Protein AF-A0A1I0XVA1-F1 (afdb_monomer_lite)

Structure (mmCIF, N/CA/C/O backbone):
data_AF-A0A1I0XVA1-F1
#
_entry.id   AF-A0A1I0XVA1-F1
#
loop_
_atom_site.group_PDB
_atom_site.id
_atom_site.type_symbol
_atom_site.label_atom_id
_atom_site.label_alt_id
_atom_site.label_comp_id
_atom_site.label_asym_id
_atom_site.label_entity_id
_atom_site.label_seq_id
_atom_site.pdbx_PDB_ins_code
_atom_site.Cartn_x
_atom_site.Cartn_y
_atom_site.Cartn_z
_atom_site.occupancy
_atom_site.B_iso_or_equiv
_atom_site.auth_seq_id
_atom_site.auth_comp_id
_atom_site.auth_asym_id
_atom_site.auth_atom_id
_atom_site.pdbx_PDB_model_num
ATOM 1 N N . MET A 1 1 ? -9.367 -28.616 -37.886 1.00 35.50 1 MET A N 1
ATOM 2 C CA . MET A 1 1 ? -9.005 -27.779 -39.048 1.00 35.50 1 MET A CA 1
ATOM 3 C C . MET A 1 1 ? -10.266 -27.109 -39.563 1.00 35.50 1 MET A C 1
ATOM 5 O O . MET A 1 1 ? -11.036 -27.738 -40.272 1.00 35.50 1 MET A O 1
ATOM 9 N N . THR A 1 2 ? -10.496 -25.863 -39.171 1.00 28.58 2 THR A N 1
ATOM 10 C CA . THR A 1 2 ? -11.579 -25.013 -39.683 1.00 28.58 2 THR A CA 1
ATOM 11 C C . THR A 1 2 ? -10.935 -23.690 -40.064 1.00 28.58 2 THR A C 1
ATOM 13 O O . THR A 1 2 ? -10.094 -23.184 -39.322 1.00 28.58 2 THR A O 1
ATOM 16 N N . ALA A 1 3 ? -11.221 -23.208 -41.272 1.00 30.59 3 ALA A N 1
ATOM 17 C CA . ALA A 1 3 ? -10.417 -22.173 -41.907 1.00 30.59 3 ALA A CA 1
ATOM 18 C C . ALA A 1 3 ? -10.493 -20.831 -41.163 1.00 30.59 3 ALA A C 1
ATOM 20 O O . ALA A 1 3 ? -11.579 -20.329 -40.878 1.00 30.59 3 ALA A O 1
ATOM 21 N N . LEU A 1 4 ? -9.327 -20.225 -40.928 1.00 32.38 4 LEU A N 1
ATOM 22 C CA . LEU A 1 4 ? -9.216 -18.789 -40.690 1.00 32.38 4 LEU A CA 1
ATOM 23 C C . LEU A 1 4 ? -9.685 -18.077 -41.964 1.00 32.38 4 LEU A C 1
ATOM 25 O O . LEU A 1 4 ? -8.977 -18.090 -42.971 1.00 32.38 4 LEU A O 1
ATOM 29 N N . SER A 1 5 ? -10.882 -17.488 -41.945 1.00 35.28 5 SER A N 1
ATOM 30 C CA . SER A 1 5 ? -11.322 -16.637 -43.047 1.00 35.28 5 SER A CA 1
ATOM 31 C C . SER A 1 5 ? -10.459 -15.376 -43.078 1.00 35.28 5 SER A C 1
ATOM 33 O O . SER A 1 5 ? -10.319 -14.667 -42.080 1.00 35.28 5 SER A O 1
ATOM 35 N N . ALA A 1 6 ? -9.852 -15.103 -44.231 1.00 39.88 6 ALA A N 1
ATOM 36 C CA . ALA A 1 6 ? -9.089 -13.883 -44.429 1.00 39.88 6 ALA A CA 1
ATOM 37 C C . ALA A 1 6 ? -10.011 -12.663 -44.269 1.00 39.88 6 ALA A C 1
ATOM 39 O O . ALA A 1 6 ? -11.014 -12.541 -44.976 1.00 39.88 6 ALA A O 1
ATOM 40 N N . GLN A 1 7 ? -9.661 -11.745 -43.364 1.00 34.31 7 GLN A N 1
ATOM 41 C CA . GLN A 1 7 ? -10.238 -10.403 -43.393 1.00 34.31 7 GLN A CA 1
ATOM 42 C C . GLN A 1 7 ? -9.757 -9.668 -44.663 1.00 34.31 7 GLN A C 1
ATOM 44 O O . GLN A 1 7 ? -8.640 -9.915 -45.129 1.00 34.31 7 GLN A O 1
ATOM 49 N N . PRO A 1 8 ? -10.591 -8.799 -45.264 1.00 38.41 8 PRO A N 1
ATOM 50 C CA . PRO A 1 8 ? -10.294 -8.188 -46.558 1.00 38.41 8 PRO A CA 1
ATOM 51 C C . PRO A 1 8 ? -9.145 -7.170 -46.483 1.00 38.41 8 PRO A C 1
ATOM 53 O O . PRO A 1 8 ? -8.907 -6.556 -45.446 1.00 38.41 8 PRO A O 1
ATOM 56 N N . LEU A 1 9 ? -8.482 -6.935 -47.626 1.00 46.22 9 LEU A N 1
ATOM 57 C CA . LEU A 1 9 ? -7.253 -6.128 -47.772 1.00 46.22 9 LEU A CA 1
ATOM 58 C C . LEU A 1 9 ? -7.305 -4.692 -47.199 1.00 46.22 9 LEU A C 1
ATOM 60 O O . LEU A 1 9 ? -6.254 -4.077 -47.031 1.00 46.22 9 LEU A O 1
ATOM 64 N N . ALA A 1 10 ? -8.489 -4.149 -46.906 1.00 42.91 10 ALA A N 1
ATOM 65 C CA . ALA A 1 10 ? -8.688 -2.761 -46.483 1.00 42.91 10 ALA A CA 1
ATOM 66 C C . ALA A 1 10 ? -8.028 -2.388 -45.138 1.00 42.91 10 ALA A C 1
ATOM 68 O O . ALA A 1 10 ? -7.822 -1.208 -44.878 1.00 42.91 10 ALA A O 1
ATOM 69 N N . SER A 1 11 ? -7.666 -3.357 -44.288 1.00 46.78 11 SER A N 1
ATOM 70 C CA . SER A 1 11 ? -6.944 -3.086 -43.034 1.00 46.78 11 SER A CA 1
ATOM 71 C C . SER A 1 11 ? -5.461 -2.742 -43.233 1.00 46.78 11 SER A C 1
ATOM 73 O O . SER A 1 11 ? -4.854 -2.146 -42.346 1.00 46.78 11 SER A O 1
ATOM 75 N N . ARG A 1 12 ? -4.866 -3.092 -44.383 1.00 55.53 12 ARG A N 1
ATOM 76 C CA . ARG A 1 12 ? -3.407 -3.031 -44.604 1.00 55.53 12 ARG A CA 1
ATOM 77 C C . ARG A 1 12 ? -2.858 -1.641 -44.924 1.00 55.53 12 ARG A C 1
ATOM 79 O O . ARG A 1 12 ? -1.641 -1.473 -44.947 1.00 55.53 12 ARG A O 1
ATOM 86 N N . THR A 1 13 ? -3.727 -0.662 -45.162 1.00 62.38 13 THR A N 1
ATOM 87 C CA . THR A 1 13 ? -3.369 0.718 -45.538 1.00 62.38 13 THR A CA 1
ATOM 88 C C . THR A 1 13 ? -3.490 1.728 -44.397 1.00 62.38 13 THR A C 1
ATOM 90 O O . THR A 1 13 ? -3.093 2.878 -44.571 1.00 62.38 13 THR A O 1
ATOM 93 N N . LEU A 1 14 ? -4.030 1.339 -43.237 1.00 78.94 14 LEU A N 1
ATOM 94 C CA . LEU A 1 14 ? -4.142 2.240 -42.091 1.00 78.94 14 LEU A CA 1
ATOM 95 C C . LEU A 1 14 ? -2.779 2.399 -41.394 1.00 78.94 14 LEU A C 1
ATOM 97 O O . LEU A 1 14 ? -2.149 1.385 -41.085 1.00 78.94 14 LEU A O 1
ATOM 101 N N . PRO A 1 15 ? -2.337 3.635 -41.091 1.00 88.00 15 PRO A N 1
ATOM 102 C CA . PRO A 1 15 ? -1.158 3.861 -40.266 1.00 88.00 15 PRO A CA 1
ATOM 103 C C . PRO A 1 15 ? -1.279 3.183 -38.898 1.00 88.00 15 PRO A C 1
ATOM 105 O O . PRO A 1 15 ? -2.334 3.228 -38.252 1.00 88.00 15 PRO A O 1
ATOM 108 N N . VAL A 1 16 ? -0.183 2.571 -38.455 1.00 91.12 16 VAL A N 1
ATOM 109 C CA . VAL A 1 16 ? -0.089 1.835 -37.191 1.00 91.12 16 VAL A CA 1
ATOM 110 C C . VAL A 1 16 ? 0.848 2.546 -36.224 1.00 91.12 16 VAL A C 1
ATOM 112 O O . VAL A 1 16 ? 1.865 3.101 -36.629 1.00 91.12 16 VAL A O 1
ATOM 115 N N . HIS A 1 17 ? 0.523 2.507 -34.937 1.00 92.75 17 HIS A N 1
ATOM 116 C CA . HIS A 1 17 ? 1.373 3.009 -33.861 1.00 92.75 17 HIS A CA 1
ATOM 117 C C . HIS A 1 17 ? 1.510 1.958 -32.755 1.00 92.75 17 HIS A C 1
ATOM 119 O O . HIS A 1 17 ? 0.654 1.085 -32.584 1.00 92.75 17 HIS A O 1
ATOM 125 N N . THR A 1 18 ? 2.586 2.036 -31.984 1.00 93.62 18 THR A N 1
ATOM 126 C CA . THR A 1 18 ? 2.803 1.199 -30.802 1.00 93.62 18 THR A CA 1
ATOM 127 C C . THR A 1 18 ? 1.792 1.534 -29.719 1.00 93.62 18 THR A C 1
ATOM 129 O O . THR A 1 18 ? 1.574 2.702 -29.411 1.00 93.62 18 THR A O 1
ATOM 132 N N . ASN A 1 19 ? 1.195 0.510 -29.104 1.00 92.69 19 ASN A N 1
ATOM 133 C CA . ASN A 1 19 ? 0.350 0.682 -27.925 1.00 92.69 19 ASN A CA 1
ATOM 134 C C . ASN A 1 19 ? 1.163 1.421 -26.836 1.00 92.69 19 ASN A C 1
ATOM 136 O O . ASN A 1 19 ? 2.133 0.864 -26.314 1.00 92.69 19 ASN A O 1
ATOM 140 N N . PRO A 1 20 ? 0.794 2.661 -26.465 1.00 92.38 20 PRO A N 1
ATOM 141 C CA . PRO A 1 20 ? 1.656 3.509 -25.651 1.00 92.38 20 PRO A CA 1
ATOM 142 C C . PRO A 1 20 ? 1.682 3.086 -24.175 1.00 92.38 20 PRO A C 1
ATOM 144 O O . PRO A 1 20 ? 2.472 3.628 -23.401 1.00 92.38 20 PRO A O 1
ATOM 147 N N . HIS A 1 21 ? 0.855 2.110 -23.772 1.00 91.94 21 HIS A N 1
ATOM 148 C CA . HIS A 1 21 ? 0.794 1.561 -22.410 1.00 91.94 21 HIS A CA 1
ATOM 149 C C . HIS A 1 21 ? 1.823 0.462 -22.140 1.00 91.94 21 HIS A C 1
ATOM 151 O O . HIS A 1 21 ? 2.098 0.182 -20.973 1.00 91.94 21 HIS A O 1
ATOM 157 N N . LEU A 1 22 ? 2.420 -0.122 -23.185 1.00 92.94 22 LEU A N 1
ATOM 158 C CA . LEU A 1 22 ? 3.361 -1.235 -23.053 1.00 92.94 22 LEU A CA 1
ATOM 159 C C . LEU A 1 22 ? 4.584 -0.878 -22.199 1.00 92.94 22 LEU A C 1
ATOM 161 O O . LEU A 1 22 ? 5.128 0.224 -22.280 1.00 92.94 22 LEU A O 1
ATOM 165 N N . ILE A 1 23 ? 5.045 -1.862 -21.430 1.00 94.44 23 ILE A N 1
ATOM 166 C CA . ILE A 1 23 ? 6.346 -1.857 -20.754 1.00 94.44 23 ILE A CA 1
ATOM 167 C C . ILE A 1 23 ? 7.134 -3.095 -21.169 1.00 94.44 23 ILE A C 1
ATOM 169 O O . ILE A 1 23 ? 6.548 -4.129 -21.488 1.00 94.44 23 ILE A O 1
ATOM 173 N N . VAL A 1 24 ? 8.460 -3.022 -21.123 1.00 93.81 24 VAL A N 1
ATOM 174 C CA . VAL A 1 24 ? 9.331 -4.197 -21.242 1.00 93.81 24 VAL A CA 1
ATOM 175 C C . VAL A 1 24 ? 10.096 -4.365 -19.940 1.00 93.81 24 VAL A C 1
ATOM 177 O O . VAL A 1 24 ? 10.719 -3.423 -19.459 1.00 93.81 24 VAL A O 1
ATOM 180 N N . VAL A 1 25 ? 10.055 -5.557 -19.356 1.00 93.56 25 VAL A N 1
ATOM 181 C CA . VAL A 1 25 ? 10.708 -5.850 -18.075 1.00 93.56 25 VAL A CA 1
ATOM 182 C C . VAL A 1 25 ? 11.564 -7.112 -18.166 1.00 93.56 25 VAL A C 1
ATOM 184 O O . VAL A 1 25 ? 11.546 -7.837 -19.166 1.00 93.56 25 VAL A O 1
ATOM 187 N N . GLN A 1 26 ? 12.356 -7.374 -17.129 1.00 92.00 26 GLN A N 1
ATOM 188 C CA . GLN A 1 26 ? 13.261 -8.520 -17.099 1.00 92.00 26 GLN A CA 1
ATOM 189 C C . GLN A 1 26 ? 12.476 -9.816 -16.918 1.00 92.00 26 GLN A C 1
ATOM 191 O O . GLN A 1 26 ? 11.773 -10.011 -15.925 1.00 92.00 26 GLN A O 1
ATOM 196 N N . ARG A 1 27 ? 12.632 -10.743 -17.867 1.00 87.44 27 ARG A N 1
ATOM 197 C CA . ARG A 1 27 ? 11.846 -11.983 -17.914 1.00 87.44 27 ARG A CA 1
ATOM 198 C C . ARG A 1 27 ? 12.021 -12.813 -16.639 1.00 87.44 27 ARG A C 1
ATOM 200 O O . ARG A 1 27 ? 11.039 -13.318 -16.112 1.00 87.44 27 ARG A O 1
ATOM 207 N N . ARG A 1 28 ? 13.247 -12.901 -16.107 1.00 85.69 28 ARG A N 1
ATOM 208 C CA . ARG A 1 28 ? 13.567 -13.649 -14.873 1.00 85.69 28 ARG A CA 1
ATOM 209 C C . ARG A 1 28 ? 12.854 -13.131 -13.620 1.00 85.69 28 ARG A C 1
ATOM 211 O O . ARG A 1 28 ? 12.677 -13.910 -12.693 1.00 85.69 28 ARG A O 1
ATOM 218 N N . LEU A 1 29 ? 12.506 -11.846 -13.588 1.00 90.19 29 LEU A N 1
ATOM 219 C CA . LEU A 1 29 ? 11.914 -11.182 -12.424 1.00 90.19 29 LEU A CA 1
ATOM 220 C C . LEU A 1 29 ? 10.387 -11.095 -12.539 1.00 90.19 29 LEU A C 1
ATOM 222 O O . LEU A 1 29 ? 9.687 -11.141 -11.536 1.00 90.19 29 LEU A O 1
ATOM 226 N N . TYR A 1 30 ? 9.862 -11.039 -13.765 1.00 88.31 30 TYR A N 1
ATOM 227 C CA . TYR A 1 30 ? 8.425 -11.144 -14.018 1.00 88.31 30 TYR A CA 1
ATOM 228 C C . TYR A 1 30 ? 7.905 -12.585 -13.906 1.00 88.31 30 TYR A C 1
ATOM 230 O O . TYR A 1 30 ? 6.863 -12.818 -13.305 1.00 88.31 30 TYR A O 1
ATOM 238 N N . ASP A 1 31 ? 8.634 -13.550 -14.475 1.00 82.50 31 ASP A N 1
ATOM 239 C CA . ASP A 1 31 ? 8.313 -14.977 -14.405 1.00 82.50 31 ASP A CA 1
ATOM 240 C C . ASP A 1 31 ? 9.593 -15.778 -14.087 1.00 82.50 31 ASP A C 1
ATOM 242 O O . ASP A 1 31 ? 10.352 -16.147 -14.999 1.00 82.50 31 ASP A O 1
ATOM 246 N N . PRO A 1 32 ? 9.880 -16.028 -12.793 1.00 78.88 32 PRO A N 1
ATOM 247 C CA . PRO A 1 32 ? 11.071 -16.758 -12.360 1.00 78.88 32 PRO A CA 1
ATOM 248 C C . PRO A 1 32 ? 10.981 -18.275 -12.583 1.00 78.88 32 PRO A C 1
ATOM 250 O O . PRO A 1 32 ? 12.010 -18.957 -12.512 1.00 78.88 32 PRO A O 1
ATOM 253 N N . HIS A 1 33 ? 9.786 -18.814 -12.848 1.00 71.56 33 HIS A N 1
ATOM 254 C CA . HIS A 1 33 ? 9.555 -20.247 -13.042 1.00 71.56 33 HIS A CA 1
ATOM 255 C C . HIS A 1 33 ? 9.735 -20.672 -14.506 1.00 71.56 33 HIS A C 1
ATOM 257 O O . HIS A 1 33 ? 10.118 -21.812 -14.777 1.00 71.56 33 HIS A O 1
ATOM 263 N N . TYR A 1 34 ? 9.538 -19.754 -15.453 1.00 67.19 34 TYR A N 1
ATOM 264 C CA . TYR A 1 34 ? 9.726 -20.003 -16.879 1.00 67.19 34 TYR A CA 1
ATOM 265 C C . TYR A 1 34 ? 11.193 -20.245 -17.276 1.00 67.19 34 TYR A C 1
ATOM 267 O O . TYR A 1 34 ? 12.111 -19.528 -16.859 1.00 67.19 34 TYR A O 1
ATOM 275 N N . GLN A 1 35 ? 11.418 -21.249 -18.131 1.00 61.72 35 GLN A N 1
ATOM 276 C CA . GLN A 1 35 ? 12.758 -21.754 -18.473 1.00 61.72 35 GLN A CA 1
ATOM 277 C C . GLN A 1 35 ? 13.239 -21.458 -19.908 1.00 61.72 35 GLN A C 1
ATOM 279 O O . GLN A 1 35 ? 14.310 -21.925 -20.282 1.00 61.72 35 GLN A O 1
ATOM 284 N N . ALA A 1 36 ? 12.515 -20.678 -20.724 1.00 58.50 36 ALA A N 1
ATOM 285 C CA . ALA A 1 36 ? 12.974 -20.393 -22.092 1.00 58.50 36 ALA A CA 1
ATOM 286 C C . ALA A 1 36 ? 14.052 -19.287 -22.177 1.00 58.50 36 ALA A C 1
ATOM 288 O O . ALA A 1 36 ? 14.302 -18.532 -21.231 1.00 58.50 36 ALA A O 1
ATOM 289 N N . SER A 1 37 ? 14.653 -19.174 -23.364 1.00 59.97 37 SER A N 1
ATOM 290 C CA . SER A 1 37 ? 15.806 -18.327 -23.717 1.00 59.97 37 SER A CA 1
ATOM 291 C C . SER A 1 37 ? 15.551 -16.809 -23.724 1.00 59.97 37 SER A C 1
ATOM 293 O O . SER A 1 37 ? 16.492 -16.032 -23.885 1.00 59.97 37 SER A O 1
ATOM 295 N N . GLY A 1 38 ? 14.310 -16.354 -23.527 1.00 68.38 38 GLY A N 1
ATOM 296 C CA . GLY A 1 38 ? 13.973 -14.929 -23.474 1.00 68.38 38 GLY A CA 1
ATOM 297 C C . GLY A 1 38 ? 14.523 -14.201 -22.251 1.00 68.38 38 GLY A C 1
ATOM 298 O O . GLY A 1 38 ? 14.304 -14.606 -21.104 1.00 68.38 38 GLY A O 1
ATOM 299 N N . ARG A 1 39 ? 15.220 -13.089 -22.518 1.00 83.12 39 ARG A N 1
ATOM 300 C CA . ARG A 1 39 ? 15.773 -12.166 -21.510 1.00 83.12 39 ARG A CA 1
ATOM 301 C C . ARG A 1 39 ? 14.763 -11.093 -21.089 1.00 83.12 39 ARG A C 1
ATOM 303 O O . ARG A 1 39 ? 14.753 -10.688 -19.928 1.00 83.12 39 ARG A O 1
ATOM 310 N N . TRP A 1 40 ? 13.885 -10.694 -22.005 1.00 86.50 40 TRP A N 1
ATOM 311 C CA . TRP A 1 40 ? 12.936 -9.593 -21.841 1.00 86.50 40 TRP A CA 1
ATOM 312 C C . TRP A 1 40 ? 11.494 -10.078 -22.032 1.00 86.50 40 TRP A C 1
ATOM 314 O O . TRP A 1 40 ? 11.248 -11.063 -22.731 1.00 86.50 40 TRP A O 1
ATOM 324 N N . ILE A 1 41 ? 10.533 -9.397 -21.413 1.00 86.88 41 ILE A N 1
ATOM 325 C CA . ILE A 1 41 ? 9.103 -9.664 -21.591 1.00 86.88 41 ILE A CA 1
ATOM 326 C C . ILE A 1 41 ? 8.348 -8.345 -21.757 1.00 86.88 41 ILE A C 1
ATOM 328 O O . ILE A 1 41 ? 8.541 -7.416 -20.976 1.00 86.88 41 ILE A O 1
ATOM 332 N N . ILE A 1 42 ? 7.523 -8.254 -22.797 1.00 89.00 42 ILE A N 1
ATOM 333 C CA . ILE A 1 42 ? 6.633 -7.118 -23.043 1.00 89.00 42 ILE A CA 1
ATOM 334 C C . ILE A 1 42 ? 5.349 -7.378 -22.262 1.00 89.00 42 ILE A C 1
ATOM 336 O O . ILE A 1 42 ? 4.760 -8.448 -22.404 1.00 89.00 42 ILE A O 1
ATOM 340 N N . VAL A 1 43 ? 4.902 -6.421 -21.459 1.00 88.62 43 VAL A N 1
ATOM 341 C CA . VAL A 1 43 ? 3.640 -6.489 -20.717 1.00 88.62 43 VAL A CA 1
ATOM 342 C C . VAL A 1 43 ? 2.728 -5.377 -21.219 1.00 88.62 43 VAL A C 1
ATOM 344 O O . VAL A 1 43 ? 3.154 -4.227 -21.321 1.00 88.62 43 VAL A O 1
ATOM 347 N N . ASP A 1 44 ? 1.474 -5.714 -21.514 1.00 88.44 44 ASP A N 1
ATOM 348 C CA . ASP A 1 44 ? 0.387 -4.745 -21.633 1.00 88.44 44 ASP A CA 1
ATOM 349 C C . ASP A 1 44 ? -0.336 -4.653 -20.281 1.00 88.44 44 ASP A C 1
ATOM 351 O O . ASP A 1 44 ? -1.067 -5.583 -19.924 1.00 88.44 44 ASP A O 1
ATOM 355 N N . PRO A 1 45 ? -0.169 -3.555 -19.522 1.00 87.94 45 PRO A N 1
ATOM 356 C CA . PRO A 1 45 ? -0.841 -3.380 -18.240 1.00 87.94 45 PRO A CA 1
ATOM 357 C C . PRO A 1 45 ? -2.368 -3.385 -18.368 1.00 87.94 45 PRO A C 1
ATOM 359 O O . PRO A 1 45 ? -3.051 -3.823 -17.450 1.00 87.94 45 PRO A O 1
ATOM 362 N N . THR A 1 46 ? -2.912 -2.943 -19.506 1.00 85.19 46 THR A N 1
ATOM 363 C CA . THR A 1 46 ? -4.361 -2.774 -19.704 1.00 85.19 46 THR A CA 1
ATOM 364 C C . THR A 1 46 ? -5.066 -4.119 -19.845 1.00 85.19 46 THR A C 1
ATOM 366 O O . THR A 1 46 ? -6.083 -4.364 -19.203 1.00 85.19 46 THR A O 1
ATOM 369 N N . THR A 1 47 ? -4.516 -5.021 -20.664 1.00 82.75 47 THR A N 1
ATOM 370 C CA . THR A 1 47 ? -5.064 -6.378 -20.843 1.00 82.75 47 THR A CA 1
ATOM 371 C C . THR A 1 47 ? -4.446 -7.409 -19.895 1.00 82.75 47 THR A C 1
ATOM 373 O O . THR A 1 47 ? -4.905 -8.549 -19.857 1.00 82.75 47 THR A O 1
ATOM 376 N N . ARG A 1 48 ? -3.414 -7.021 -19.129 1.00 83.94 48 ARG A N 1
ATOM 377 C CA . ARG A 1 48 ? -2.621 -7.872 -18.217 1.00 83.94 48 ARG A CA 1
ATOM 378 C C . ARG A 1 48 ? -1.943 -9.053 -18.929 1.00 83.94 48 ARG A C 1
ATOM 380 O O . ARG A 1 48 ? -1.611 -10.063 -18.313 1.00 83.94 48 ARG A O 1
ATOM 387 N N . ARG A 1 49 ? -1.736 -8.927 -20.244 1.00 83.88 49 ARG A N 1
ATOM 388 C CA . ARG A 1 49 ? -1.086 -9.930 -21.099 1.00 83.88 49 ARG A CA 1
ATOM 389 C C . ARG A 1 49 ? 0.414 -9.675 -21.166 1.00 83.88 49 ARG A C 1
ATOM 391 O O . ARG A 1 49 ? 0.848 -8.529 -21.258 1.00 83.88 49 ARG A O 1
ATOM 398 N N . ALA A 1 50 ? 1.192 -10.753 -21.184 1.00 83.69 50 ALA A N 1
ATOM 399 C CA . ALA A 1 50 ? 2.644 -10.703 -21.299 1.00 83.69 50 ALA A CA 1
ATOM 400 C C . ALA A 1 50 ? 3.143 -11.540 -22.489 1.00 83.69 50 ALA A C 1
ATOM 402 O O . ALA A 1 50 ? 2.545 -12.558 -22.842 1.00 83.69 50 ALA A O 1
ATOM 403 N N . PHE A 1 51 ? 4.231 -11.094 -23.117 1.00 81.50 51 PHE A N 1
ATOM 404 C CA . PHE A 1 51 ? 4.769 -11.630 -24.367 1.00 81.50 51 PHE A CA 1
ATOM 405 C C . PHE A 1 51 ? 6.292 -11.728 -24.272 1.00 81.50 51 PHE A C 1
ATOM 407 O O . PHE A 1 51 ? 6.978 -10.720 -24.094 1.00 81.50 51 PHE A O 1
ATOM 414 N N . VAL A 1 52 ? 6.840 -12.939 -24.371 1.00 71.06 52 VAL A N 1
ATOM 415 C CA . VAL A 1 52 ? 8.284 -13.165 -24.225 1.00 71.06 52 VAL A CA 1
ATOM 416 C C . VAL A 1 52 ? 9.032 -12.655 -25.454 1.00 71.06 52 VAL A C 1
ATOM 418 O O . VAL A 1 52 ? 8.816 -13.138 -26.562 1.00 71.06 52 VAL A O 1
ATOM 421 N N . ALA A 1 53 ? 9.979 -11.743 -25.245 1.00 58.94 53 ALA A N 1
ATOM 422 C CA . ALA A 1 53 ? 11.009 -11.429 -26.224 1.00 58.94 53 ALA A CA 1
ATOM 423 C C . ALA A 1 53 ? 12.174 -12.431 -26.039 1.00 58.94 53 ALA A C 1
ATOM 425 O O . ALA A 1 53 ? 13.133 -12.206 -25.292 1.00 58.94 53 ALA A O 1
ATOM 426 N N . VAL A 1 54 ? 12.020 -13.594 -26.681 1.00 52.47 54 VAL A N 1
ATOM 427 C CA . VAL A 1 54 ? 13.053 -14.633 -26.926 1.00 52.47 54 VAL A CA 1
ATOM 428 C C . VAL A 1 54 ? 14.131 -14.077 -27.856 1.00 52.47 54 VAL A C 1
ATOM 430 O O . VAL A 1 54 ? 13.737 -13.205 -28.601 1.00 52.47 54 VAL A O 1
ATOM 433 N N . GLY A 1 55 ? 15.412 -14.515 -27.907 1.00 41.50 55 GLY A N 1
ATOM 434 C CA . GLY A 1 55 ? 16.313 -14.057 -28.993 1.00 41.50 55 GLY A CA 1
ATOM 435 C C . GLY A 1 55 ? 17.748 -14.582 -29.162 1.00 41.50 55 GLY A C 1
ATOM 436 O O . GLY A 1 55 ? 18.506 -14.666 -28.199 1.00 41.50 55 GLY A O 1
ATOM 437 N N . GLY A 1 56 ? 18.142 -14.767 -30.433 1.00 35.88 56 GLY A N 1
ATOM 438 C CA . GLY A 1 56 ? 19.530 -14.823 -30.926 1.00 35.88 56 GLY A CA 1
ATOM 439 C C . GLY A 1 56 ? 19.706 -15.635 -32.226 1.00 35.88 56 GLY A C 1
ATOM 440 O O . GLY A 1 56 ? 19.197 -16.746 -32.331 1.00 35.88 56 GLY A O 1
ATOM 441 N N . ARG A 1 57 ? 20.474 -15.134 -33.212 1.00 32.03 57 ARG A N 1
ATOM 442 C CA . ARG A 1 57 ? 20.846 -15.896 -34.429 1.00 32.03 57 ARG A CA 1
ATOM 443 C C . ARG A 1 57 ? 21.775 -17.076 -34.084 1.00 32.03 57 ARG A C 1
ATOM 445 O O . ARG A 1 57 ? 22.990 -16.904 -34.035 1.00 32.03 57 ARG A O 1
ATOM 452 N N . ARG A 1 58 ? 21.221 -18.278 -33.889 1.00 29.16 58 ARG A N 1
ATOM 453 C CA . ARG A 1 58 ? 21.958 -19.564 -33.879 1.00 29.16 58 ARG A CA 1
ATOM 454 C C . ARG A 1 58 ? 21.125 -20.720 -34.462 1.00 29.16 58 ARG A C 1
ATOM 456 O O . ARG A 1 58 ? 21.062 -21.790 -33.868 1.00 29.16 58 ARG A O 1
ATOM 463 N N . HIS A 1 59 ? 20.505 -20.521 -35.626 1.00 30.98 59 HIS A N 1
ATOM 464 C CA . HIS A 1 59 ? 19.946 -21.609 -36.447 1.00 30.98 59 HIS A CA 1
ATOM 465 C C . HIS A 1 59 ? 19.979 -21.238 -37.941 1.00 30.98 59 HIS A C 1
ATOM 467 O O . HIS A 1 59 ? 18.992 -20.828 -38.538 1.00 30.98 59 HIS A O 1
ATOM 473 N N . THR A 1 60 ? 21.159 -21.367 -38.547 1.00 31.42 60 THR A N 1
ATOM 474 C CA . THR A 1 60 ? 21.345 -21.405 -40.007 1.00 31.42 60 THR A CA 1
ATOM 475 C C . THR A 1 60 ? 22.236 -22.603 -40.300 1.00 31.42 60 THR A C 1
ATOM 477 O O . THR A 1 60 ? 23.460 -22.468 -40.326 1.00 31.42 60 THR A O 1
ATOM 480 N N . GLY A 1 61 ? 21.646 -23.797 -40.386 1.00 30.80 61 GLY A N 1
ATOM 481 C CA . GLY A 1 61 ? 22.464 -25.009 -40.418 1.00 30.80 61 GLY A CA 1
ATOM 482 C C . GLY A 1 61 ? 21.766 -26.361 -40.335 1.00 30.80 61 GLY A C 1
ATOM 483 O O . GLY A 1 61 ? 22.401 -27.263 -39.815 1.00 30.80 61 GLY A O 1
ATOM 484 N N . THR A 1 62 ? 20.532 -26.498 -40.826 1.00 26.31 62 THR A N 1
ATOM 485 C CA . THR A 1 62 ? 20.034 -27.656 -41.607 1.00 26.31 62 THR A CA 1
ATOM 486 C C . THR A 1 62 ? 18.574 -27.406 -41.980 1.00 26.31 62 THR A C 1
ATOM 488 O O . THR A 1 62 ? 17.818 -26.826 -41.203 1.00 26.31 62 THR A O 1
ATOM 491 N N . ALA A 1 63 ? 18.179 -27.828 -43.179 1.00 34.97 63 ALA A N 1
ATOM 492 C CA . ALA A 1 63 ? 16.770 -27.986 -43.506 1.00 34.97 63 ALA A CA 1
ATOM 493 C C . ALA A 1 63 ? 16.312 -29.346 -42.972 1.00 34.97 63 ALA A C 1
ATOM 495 O O . ALA A 1 63 ? 16.958 -30.339 -43.291 1.00 34.97 63 ALA A O 1
ATOM 496 N N . ASP A 1 64 ? 15.228 -29.386 -42.196 1.00 25.55 64 ASP A N 1
ATOM 497 C CA . ASP A 1 64 ? 14.167 -30.363 -42.444 1.00 25.55 64 ASP A CA 1
ATOM 498 C C . ASP A 1 64 ? 12.849 -30.037 -41.721 1.00 25.55 64 ASP A C 1
ATOM 500 O O . ASP A 1 64 ? 12.795 -29.348 -40.705 1.00 25.55 64 ASP A O 1
ATOM 504 N N . THR A 1 65 ? 11.802 -30.548 -42.356 1.00 25.62 65 THR A N 1
ATOM 505 C CA . THR A 1 65 ? 10.357 -30.599 -42.083 1.00 25.62 65 THR A CA 1
ATOM 506 C C . THR A 1 65 ? 9.820 -30.577 -40.639 1.00 25.62 65 THR A C 1
ATOM 508 O O . THR A 1 65 ? 10.404 -31.144 -39.721 1.00 25.62 65 THR A O 1
ATOM 511 N N . ASP A 1 66 ? 8.591 -30.050 -40.525 1.00 27.19 66 ASP A N 1
ATOM 512 C CA . ASP A 1 66 ? 7.532 -30.322 -39.531 1.00 27.19 66 ASP A CA 1
ATOM 513 C C . ASP A 1 66 ? 7.783 -31.416 -38.464 1.00 27.19 66 ASP A C 1
ATOM 515 O O . ASP A 1 66 ? 7.906 -32.601 -38.777 1.00 27.19 66 ASP A O 1
ATOM 519 N N . GLY A 1 67 ? 7.685 -31.058 -37.174 1.00 21.44 67 GLY A N 1
ATOM 520 C CA . GLY A 1 67 ? 7.714 -32.039 -36.078 1.00 21.44 67 GLY A CA 1
ATOM 521 C C . GLY A 1 67 ? 7.317 -31.491 -34.700 1.00 21.44 67 GLY A C 1
ATOM 522 O O . GLY A 1 67 ? 7.885 -30.522 -34.207 1.00 21.44 67 GLY A O 1
ATOM 523 N N . VAL A 1 68 ? 6.347 -32.139 -34.042 1.00 24.45 68 VAL A N 1
ATOM 524 C CA . VAL A 1 68 ? 5.852 -31.796 -32.691 1.00 24.45 68 VAL A CA 1
ATOM 525 C C . VAL A 1 68 ? 6.500 -32.679 -31.613 1.00 24.45 68 VAL A C 1
ATOM 527 O O . VAL A 1 68 ? 6.355 -33.895 -31.665 1.00 24.45 68 VAL A O 1
ATOM 530 N N . SER A 1 69 ? 7.097 -32.088 -30.569 1.00 22.05 69 SER A N 1
ATOM 531 C CA . SER A 1 69 ? 7.168 -32.640 -29.189 1.00 22.05 69 SER A CA 1
ATOM 532 C C . SER A 1 69 ? 7.719 -31.564 -28.226 1.00 22.05 69 SER A C 1
ATOM 534 O O . SER A 1 69 ? 8.645 -30.850 -28.578 1.00 22.05 69 SER A O 1
ATOM 536 N N . ASN A 1 70 ? 7.115 -31.193 -27.087 1.00 21.27 70 ASN A N 1
ATOM 537 C CA . ASN A 1 70 ? 6.714 -31.925 -25.870 1.00 21.27 70 ASN A CA 1
ATOM 538 C C . ASN A 1 70 ? 7.866 -32.553 -25.061 1.00 21.27 70 ASN A C 1
ATOM 540 O O . ASN A 1 70 ? 8.148 -33.732 -25.223 1.00 21.27 70 ASN A O 1
ATOM 544 N N . ILE A 1 71 ? 8.370 -31.816 -24.059 1.00 20.84 71 ILE A N 1
ATOM 545 C CA . ILE A 1 71 ? 8.671 -32.364 -22.722 1.00 20.84 71 ILE A CA 1
ATOM 546 C C . ILE A 1 71 ? 8.161 -31.367 -21.670 1.00 20.84 71 ILE A C 1
ATOM 548 O O . ILE A 1 71 ? 8.423 -30.169 -21.754 1.00 20.84 71 ILE A O 1
ATOM 552 N N . GLY A 1 72 ? 7.416 -31.868 -20.687 1.00 22.84 72 GLY A N 1
ATOM 553 C CA . GLY A 1 72 ? 6.891 -31.105 -19.556 1.00 22.84 72 GLY A CA 1
ATOM 554 C C . GLY A 1 72 ? 6.188 -32.056 -18.595 1.00 22.84 72 GLY A C 1
ATOM 555 O O . GLY A 1 72 ? 5.001 -32.323 -18.761 1.00 22.84 72 GLY A O 1
ATOM 556 N N . GLY A 1 73 ? 6.948 -32.623 -17.653 1.00 21.17 73 GLY A N 1
ATOM 557 C CA . GLY A 1 73 ? 6.423 -33.532 -16.631 1.00 21.17 73 GLY A CA 1
ATOM 558 C C . GLY A 1 73 ? 5.393 -32.844 -15.729 1.00 21.17 73 GLY A C 1
ATOM 559 O O . GLY A 1 73 ? 5.444 -31.630 -15.537 1.00 21.17 73 GLY A O 1
ATOM 560 N N . GLY A 1 74 ? 4.433 -33.616 -15.217 1.00 22.20 74 GLY A N 1
ATOM 561 C CA . GLY A 1 74 ? 3.288 -33.083 -14.476 1.00 22.20 74 GLY A CA 1
ATOM 562 C C . GLY A 1 74 ? 3.619 -32.563 -13.072 1.00 22.20 74 GLY A C 1
ATOM 563 O O . GLY A 1 74 ? 4.570 -33.010 -12.436 1.00 22.20 74 GLY A O 1
ATOM 564 N N . GLY A 1 75 ? 2.775 -31.651 -12.582 1.00 24.66 75 GLY A N 1
ATOM 565 C CA . GLY A 1 75 ? 2.816 -31.111 -11.219 1.00 24.66 75 GLY A CA 1
ATOM 566 C C . GLY A 1 75 ? 2.393 -29.639 -11.175 1.00 24.66 75 GLY A C 1
ATOM 567 O O . GLY A 1 75 ? 3.051 -28.799 -11.779 1.00 24.66 75 GLY A O 1
ATOM 568 N N . SER A 1 76 ? 1.324 -29.333 -10.429 1.00 24.95 76 SER A N 1
ATOM 569 C CA . SER A 1 76 ? 0.663 -28.017 -10.270 1.00 24.95 76 SER A CA 1
ATOM 570 C C . SER A 1 76 ? -0.050 -27.443 -11.514 1.00 24.95 76 SER A C 1
ATOM 572 O O . SER A 1 76 ? 0.527 -27.218 -12.579 1.00 24.95 76 SER A O 1
ATOM 574 N N . THR A 1 77 ? -1.357 -27.211 -11.374 1.00 27.33 77 THR A N 1
ATOM 575 C CA . THR A 1 77 ? -2.263 -26.734 -12.427 1.00 27.33 77 THR A CA 1
ATOM 576 C C . THR A 1 77 ? -2.439 -25.217 -12.375 1.00 27.33 77 THR A C 1
ATOM 578 O O . THR A 1 77 ? -3.228 -24.676 -11.602 1.00 27.33 77 THR A O 1
ATOM 581 N N . TRP A 1 78 ? -1.754 -24.512 -13.274 1.00 30.73 78 TRP A N 1
ATOM 582 C CA . TRP A 1 78 ? -2.013 -23.092 -13.522 1.00 30.73 78 TRP A CA 1
ATOM 583 C C . TRP A 1 78 ? -3.459 -22.855 -14.018 1.00 30.73 78 TRP A C 1
ATOM 585 O O . TRP A 1 78 ? -3.994 -23.698 -14.749 1.00 30.73 78 TRP A O 1
ATOM 595 N N . PRO A 1 79 ? -4.100 -21.714 -13.683 1.00 34.12 79 PRO A N 1
ATOM 596 C CA . PRO A 1 79 ? -5.434 -21.371 -14.176 1.00 34.12 79 PRO A CA 1
ATOM 597 C C . PRO A 1 79 ? -5.536 -21.395 -15.708 1.00 34.12 79 PRO A C 1
ATOM 599 O O . PRO A 1 79 ? -4.600 -21.028 -16.416 1.00 34.12 79 PRO A O 1
ATOM 602 N N . THR A 1 80 ? -6.706 -21.755 -16.239 1.00 29.56 80 THR A N 1
ATOM 603 C CA . THR A 1 80 ? -6.950 -21.901 -17.688 1.00 29.56 80 THR A CA 1
ATOM 604 C C . THR A 1 80 ? -6.726 -20.625 -18.503 1.00 29.56 80 THR A C 1
ATOM 606 O O . THR A 1 80 ? -6.410 -20.723 -19.683 1.00 29.56 80 THR A O 1
ATOM 609 N N . TRP A 1 81 ? -6.770 -19.432 -17.899 1.00 38.38 81 TRP A N 1
ATOM 610 C CA . TRP A 1 81 ? -6.395 -18.184 -18.580 1.00 38.38 81 TRP A CA 1
ATOM 611 C C . TRP A 1 81 ? -4.883 -18.049 -18.856 1.00 38.38 81 TRP A C 1
ATOM 613 O O . TRP A 1 81 ? -4.488 -17.232 -19.685 1.00 38.38 81 TRP A O 1
ATOM 623 N N . MET A 1 82 ? -4.040 -18.883 -18.235 1.00 31.94 82 MET A N 1
ATOM 624 C CA . MET A 1 82 ? -2.622 -19.045 -18.586 1.00 31.94 82 MET A CA 1
ATOM 625 C C . MET A 1 82 ? -2.380 -20.152 -19.629 1.00 31.94 82 MET A C 1
ATOM 627 O O . MET A 1 82 ? -1.300 -20.225 -20.218 1.00 31.94 82 MET A O 1
ATOM 631 N N . GLN A 1 83 ? -3.373 -21.000 -19.921 1.00 31.14 83 GLN A N 1
ATOM 632 C CA . GLN A 1 83 ? -3.282 -22.022 -20.970 1.00 31.14 83 GLN A CA 1
ATOM 633 C C . GLN A 1 83 ? -3.540 -21.409 -22.356 1.00 31.14 83 GLN A C 1
ATOM 635 O O . GLN A 1 83 ? -4.544 -21.698 -23.002 1.00 31.14 83 GLN A O 1
ATOM 640 N N . GLY A 1 84 ? -2.642 -20.538 -22.832 1.00 35.75 84 GLY A N 1
ATOM 641 C CA . GLY A 1 84 ? -2.927 -19.832 -24.084 1.00 35.75 84 GLY A CA 1
ATOM 642 C C . GLY A 1 84 ? -1.889 -18.861 -24.639 1.00 35.75 84 GLY A C 1
ATOM 643 O O . GLY A 1 84 ? -2.282 -17.750 -25.001 1.00 35.75 84 GLY A O 1
ATOM 644 N N . ARG A 1 85 ? -0.612 -19.273 -24.759 1.00 33.44 85 ARG A N 1
ATOM 645 C CA . ARG A 1 85 ? 0.303 -18.937 -25.886 1.00 33.44 85 ARG A CA 1
ATOM 646 C C . ARG A 1 85 ? 1.731 -19.462 -25.653 1.00 33.44 85 ARG A C 1
ATOM 648 O O . ARG A 1 85 ? 2.530 -18.845 -24.958 1.00 33.44 85 ARG A O 1
ATOM 655 N N . ARG A 1 86 ? 2.067 -20.585 -26.296 1.00 44.41 86 ARG A N 1
ATOM 656 C CA . ARG A 1 86 ? 3.454 -20.977 -26.616 1.00 44.41 86 ARG A CA 1
ATOM 657 C C . ARG A 1 86 ? 3.733 -20.517 -28.050 1.00 44.41 86 ARG A C 1
ATOM 659 O O . ARG A 1 86 ? 2.832 -20.695 -28.853 1.00 44.41 86 ARG A O 1
ATOM 666 N N . HIS A 1 87 ? 4.912 -19.966 -28.342 1.00 39.09 87 HIS A N 1
ATOM 667 C CA . HIS A 1 87 ? 5.693 -20.032 -29.601 1.00 39.09 87 HIS A CA 1
ATOM 668 C C . HIS A 1 87 ? 7.007 -19.239 -29.374 1.00 39.09 87 HIS A C 1
ATOM 670 O O . HIS A 1 87 ? 7.070 -18.438 -28.440 1.00 39.09 87 HIS A O 1
ATOM 676 N N . GLN A 1 88 ? 8.074 -19.529 -30.127 1.00 35.06 88 GLN A N 1
ATOM 677 C CA . GLN A 1 88 ? 9.466 -19.133 -29.818 1.00 35.06 88 GLN A CA 1
ATOM 678 C C . GLN A 1 88 ? 10.033 -18.068 -30.803 1.00 35.06 88 GLN A C 1
ATOM 680 O O . GLN A 1 88 ? 9.516 -17.950 -31.908 1.00 35.06 88 GLN A O 1
ATOM 685 N N . ASP A 1 89 ? 11.090 -17.343 -30.374 1.00 33.72 89 ASP A N 1
ATOM 686 C CA . ASP A 1 89 ? 12.016 -16.433 -31.120 1.00 33.72 89 ASP A CA 1
ATOM 687 C C . ASP A 1 89 ? 11.456 -15.112 -31.749 1.00 33.72 89 ASP A C 1
ATOM 689 O O . ASP A 1 89 ? 10.260 -15.002 -31.986 1.00 33.72 89 ASP A O 1
ATOM 693 N N . VAL A 1 90 ? 12.203 -13.999 -31.967 1.00 40.44 90 VAL A N 1
ATOM 694 C CA . VAL A 1 90 ? 13.625 -13.617 -31.703 1.00 40.44 90 VAL A CA 1
ATOM 695 C C . VAL A 1 90 ? 13.766 -12.123 -31.249 1.00 40.44 90 VAL A C 1
ATOM 697 O O . VAL A 1 90 ? 12.972 -11.268 -31.651 1.00 40.44 90 VAL A O 1
ATOM 700 N N . VAL A 1 91 ? 14.800 -11.766 -30.449 1.00 46.19 91 VAL A N 1
ATOM 701 C CA . VAL A 1 91 ? 15.049 -10.408 -29.898 1.00 46.19 91 VAL A CA 1
ATOM 702 C C . VAL A 1 91 ? 15.777 -9.672 -30.991 1.00 46.19 91 VAL A C 1
ATOM 704 O O . VAL A 1 91 ? 17.004 -9.605 -31.048 1.00 46.19 91 VAL A O 1
ATOM 707 N N . SER A 1 92 ? 14.961 -9.182 -31.898 1.00 61.56 92 SER A N 1
ATOM 708 C CA . SER A 1 92 ? 15.351 -8.364 -33.020 1.00 61.56 92 SER A CA 1
ATOM 709 C C . SER A 1 92 ? 14.114 -7.567 -33.401 1.00 61.56 92 SER A C 1
ATOM 711 O O . SER A 1 92 ? 14.057 -6.367 -33.147 1.00 61.56 92 SER A O 1
ATOM 713 N N . ASP A 1 93 ? 13.062 -8.242 -33.862 1.00 68.69 93 ASP A N 1
ATOM 714 C CA . ASP A 1 93 ? 12.134 -7.578 -34.779 1.00 68.69 93 ASP A CA 1
ATOM 715 C C . ASP A 1 93 ? 10.896 -7.007 -34.087 1.00 68.69 93 ASP A C 1
ATOM 717 O O . ASP A 1 93 ? 10.558 -5.856 -34.335 1.00 68.69 93 ASP A O 1
ATOM 721 N N . VAL A 1 94 ? 10.286 -7.707 -33.121 1.00 80.00 94 VAL A N 1
ATOM 722 C CA . VAL A 1 94 ? 9.134 -7.150 -32.376 1.00 80.00 94 VAL A CA 1
ATOM 723 C C . VAL A 1 94 ? 9.516 -5.849 -31.661 1.00 80.00 94 VAL A C 1
ATOM 725 O O . VAL A 1 94 ? 8.799 -4.858 -31.756 1.00 80.00 94 VAL A O 1
ATOM 728 N N . LEU A 1 95 ? 10.673 -5.810 -30.988 1.00 83.62 95 LEU A N 1
ATOM 729 C CA . LEU A 1 95 ? 11.137 -4.586 -30.327 1.00 83.62 95 LEU A CA 1
ATOM 730 C C . LEU A 1 95 ? 11.570 -3.503 -31.329 1.00 83.62 95 LEU A C 1
ATOM 732 O O . LEU A 1 95 ? 11.377 -2.332 -31.024 1.00 83.62 95 LEU A O 1
ATOM 736 N N . ARG A 1 96 ? 12.089 -3.856 -32.519 1.00 82.19 96 ARG A N 1
ATOM 737 C CA . ARG A 1 96 ? 12.359 -2.894 -33.611 1.00 82.19 96 ARG A CA 1
ATOM 738 C C . ARG A 1 96 ? 11.082 -2.263 -34.142 1.00 82.19 96 ARG A C 1
ATOM 740 O O . ARG A 1 96 ? 11.011 -1.045 -34.209 1.00 82.19 96 ARG A O 1
ATOM 747 N N . VAL A 1 97 ? 10.082 -3.077 -34.481 1.00 86.56 97 VAL A N 1
ATOM 748 C CA . VAL A 1 97 ? 8.778 -2.621 -34.981 1.00 86.56 97 VAL A CA 1
ATOM 749 C C . VAL A 1 97 ? 8.118 -1.702 -33.962 1.00 86.56 97 VAL A C 1
ATOM 751 O O . VAL A 1 97 ? 7.711 -0.595 -34.303 1.00 86.56 97 VAL A O 1
ATOM 754 N N . LEU A 1 98 ? 8.060 -2.126 -32.697 1.00 89.62 98 LEU A N 1
ATOM 755 C CA . LEU A 1 98 ? 7.439 -1.330 -31.645 1.00 89.62 98 LEU A CA 1
ATOM 756 C C . LEU A 1 98 ? 8.240 -0.059 -31.306 1.00 89.62 98 LEU A C 1
ATOM 758 O O . LEU A 1 98 ? 7.646 0.963 -30.972 1.00 89.62 98 LEU A O 1
ATOM 762 N N . ALA A 1 99 ? 9.570 -0.078 -31.425 1.00 89.81 99 ALA A N 1
ATOM 763 C CA . ALA A 1 99 ? 10.387 1.128 -31.313 1.00 89.81 99 ALA A CA 1
ATOM 764 C C . ALA A 1 99 ? 10.127 2.095 -32.480 1.00 89.81 99 ALA A C 1
ATOM 766 O O . ALA A 1 99 ? 9.827 3.263 -32.242 1.00 89.81 99 ALA A O 1
ATOM 767 N N . ALA A 1 100 ? 10.169 1.615 -33.725 1.00 88.81 100 ALA A N 1
ATOM 768 C CA . ALA A 1 100 ? 9.956 2.425 -34.923 1.00 88.81 100 ALA A CA 1
ATOM 769 C C . ALA A 1 100 ? 8.553 3.060 -34.967 1.00 88.81 100 ALA A C 1
ATOM 771 O O . ALA A 1 100 ? 8.424 4.234 -35.294 1.00 88.81 100 ALA A O 1
ATOM 772 N N . ALA A 1 101 ? 7.514 2.330 -34.550 1.00 90.38 101 ALA A N 1
ATOM 773 C CA . ALA A 1 101 ? 6.135 2.821 -34.493 1.00 90.38 101 ALA A CA 1
ATOM 774 C C . ALA A 1 101 ? 5.784 3.603 -33.201 1.00 90.38 101 ALA A C 1
ATOM 776 O O . ALA A 1 101 ? 4.606 3.800 -32.903 1.00 90.38 101 ALA A O 1
ATOM 777 N N . SER A 1 102 ? 6.771 4.025 -32.394 1.00 90.75 102 SER A N 1
ATOM 778 C CA . SER A 1 102 ? 6.525 4.697 -31.099 1.00 90.75 102 SER A CA 1
ATOM 779 C C . SER A 1 102 ? 6.442 6.226 -31.136 1.00 90.75 102 SER A C 1
ATOM 781 O O . SER A 1 102 ? 6.051 6.817 -30.133 1.00 90.75 102 SER A O 1
ATOM 783 N N . ASP A 1 103 ? 6.794 6.874 -32.253 1.00 85.69 103 ASP A N 1
ATOM 784 C CA . ASP A 1 103 ? 6.732 8.346 -32.387 1.00 85.69 103 ASP A CA 1
ATOM 785 C C . ASP A 1 103 ? 5.409 8.855 -32.995 1.00 85.69 103 ASP A C 1
ATOM 787 O O . ASP A 1 103 ? 5.214 10.050 -33.197 1.00 85.69 103 ASP A O 1
ATOM 791 N N . GLY A 1 104 ? 4.486 7.942 -33.308 1.00 84.88 104 GLY A N 1
ATOM 792 C CA . GLY A 1 104 ? 3.208 8.248 -33.944 1.00 84.88 104 GLY A CA 1
ATOM 793 C C . GLY A 1 104 ? 2.776 7.163 -34.933 1.00 84.88 104 GLY A C 1
ATOM 794 O O . GLY A 1 104 ? 3.378 6.089 -34.974 1.00 84.88 104 GLY A O 1
ATOM 795 N N . PRO A 1 105 ? 1.718 7.414 -35.723 1.00 88.62 105 PRO A N 1
ATOM 796 C CA . PRO A 1 105 ? 1.255 6.486 -36.746 1.00 88.62 105 PRO A CA 1
ATOM 797 C C . PRO A 1 105 ? 2.220 6.461 -37.937 1.00 88.62 105 PRO A C 1
ATOM 799 O O . PRO A 1 105 ? 2.455 7.490 -38.565 1.00 88.62 105 PRO A O 1
ATOM 802 N N . VAL A 1 106 ? 2.733 5.278 -38.265 1.00 88.69 106 VAL A N 1
ATOM 803 C CA . VAL A 1 106 ? 3.649 5.016 -39.387 1.00 88.69 106 VAL A CA 1
ATOM 804 C C . VAL A 1 106 ? 2.924 4.167 -40.432 1.00 88.69 106 VAL A C 1
ATOM 806 O O . VAL A 1 106 ? 2.121 3.298 -40.069 1.00 88.69 106 VAL A O 1
ATOM 809 N N . ALA A 1 107 ? 3.169 4.384 -41.728 1.00 88.44 107 ALA A N 1
ATOM 810 C CA . ALA A 1 107 ? 2.574 3.526 -42.749 1.00 88.44 107 ALA A CA 1
ATOM 811 C C . ALA A 1 107 ? 3.138 2.097 -42.646 1.00 88.44 107 ALA A C 1
ATOM 813 O O . ALA A 1 107 ? 4.326 1.892 -42.401 1.00 88.44 107 ALA A O 1
ATOM 814 N N . THR A 1 108 ? 2.304 1.083 -42.878 1.00 83.19 108 THR A N 1
ATOM 815 C CA . THR A 1 108 ? 2.713 -0.333 -42.802 1.00 83.19 108 THR A CA 1
ATOM 816 C C . THR A 1 108 ? 3.920 -0.643 -43.695 1.00 83.19 108 THR A C 1
ATOM 818 O O . THR A 1 108 ? 4.846 -1.317 -43.252 1.00 83.19 108 THR A O 1
ATOM 821 N N . ALA A 1 109 ? 3.966 -0.088 -44.910 1.00 81.56 109 ALA A N 1
ATOM 822 C CA . ALA A 1 109 ? 5.094 -0.232 -45.833 1.00 81.56 109 ALA A CA 1
ATOM 823 C C . ALA A 1 109 ? 6.396 0.420 -45.319 1.00 81.56 109 ALA A C 1
ATOM 825 O O . ALA A 1 109 ? 7.463 -0.185 -45.414 1.00 81.56 109 ALA A O 1
ATOM 826 N N . GLU A 1 110 ? 6.313 1.621 -44.736 1.00 83.00 110 GLU A N 1
ATOM 827 C CA . GLU A 1 110 ? 7.458 2.314 -44.125 1.00 83.00 110 GLU A CA 1
ATOM 828 C C . GLU A 1 110 ? 7.991 1.531 -42.921 1.00 83.00 110 GLU A C 1
ATOM 830 O O . GLU A 1 110 ? 9.199 1.376 -42.760 1.00 83.00 110 GLU A O 1
ATOM 835 N N . LEU A 1 111 ? 7.089 0.979 -42.105 1.00 82.00 111 LEU A N 1
ATOM 836 C CA . LEU A 1 111 ? 7.435 0.201 -40.922 1.00 82.00 111 LEU A CA 1
ATOM 837 C C . LEU A 1 111 ? 8.109 -1.132 -41.273 1.00 82.00 111 LEU A C 1
ATOM 839 O O . LEU A 1 111 ? 9.080 -1.504 -40.616 1.00 82.00 111 LEU A O 1
ATOM 843 N N . LEU A 1 112 ? 7.647 -1.830 -42.317 1.00 77.94 112 LEU A N 1
ATOM 844 C CA . LEU A 1 112 ? 8.306 -3.043 -42.823 1.00 77.94 112 LEU A CA 1
ATOM 845 C C . LEU A 1 112 ? 9.730 -2.743 -43.314 1.00 77.94 112 LEU A C 1
ATOM 847 O O . LEU A 1 112 ? 10.657 -3.477 -42.970 1.00 77.94 112 LEU A O 1
ATOM 851 N N . ALA A 1 113 ? 9.912 -1.639 -44.047 1.00 76.50 113 ALA A N 1
ATOM 852 C CA . ALA A 1 113 ? 11.219 -1.199 -44.530 1.00 76.50 113 ALA A CA 1
ATOM 853 C C . ALA A 1 113 ? 12.160 -0.769 -43.386 1.00 76.50 113 ALA A C 1
ATOM 855 O O . ALA A 1 113 ? 13.322 -1.169 -43.360 1.00 76.50 113 ALA A O 1
ATOM 856 N N . ALA A 1 114 ? 11.666 0.009 -42.417 1.00 71.19 114 ALA A N 1
ATOM 857 C CA . ALA A 1 114 ? 12.470 0.554 -41.321 1.00 71.19 114 ALA A CA 1
ATOM 858 C C . ALA A 1 114 ? 12.817 -0.483 -40.238 1.00 71.19 114 ALA A C 1
ATOM 860 O O . ALA A 1 114 ? 13.920 -0.463 -39.691 1.00 71.19 114 ALA A O 1
ATOM 861 N N . ALA A 1 115 ? 11.895 -1.397 -39.917 1.00 67.25 115 ALA A N 1
ATOM 862 C CA . ALA A 1 115 ? 12.122 -2.449 -38.925 1.00 67.25 115 ALA A CA 1
ATOM 863 C C . ALA A 1 115 ? 12.771 -3.720 -39.512 1.00 67.25 115 ALA A C 1
ATOM 865 O O . ALA A 1 115 ? 13.178 -4.591 -38.741 1.00 67.25 115 ALA A O 1
ATOM 866 N N . ASN A 1 116 ? 12.903 -3.792 -40.844 1.00 61.44 116 ASN A N 1
ATOM 867 C CA . ASN A 1 116 ? 13.477 -4.902 -41.609 1.00 61.44 116 ASN A CA 1
ATOM 868 C C . ASN A 1 116 ? 12.740 -6.236 -41.368 1.00 61.44 116 ASN A C 1
ATOM 870 O O . ASN A 1 116 ? 13.337 -7.227 -40.948 1.00 61.44 116 ASN A O 1
ATOM 874 N N . VAL A 1 117 ? 11.418 -6.224 -41.581 1.00 64.62 117 VAL A N 1
ATOM 875 C CA . VAL A 1 117 ? 10.510 -7.353 -41.307 1.00 64.62 117 VAL A CA 1
ATOM 876 C C . VAL A 1 117 ? 10.046 -8.014 -42.602 1.00 64.62 117 VAL A C 1
ATOM 878 O O . VAL A 1 117 ? 9.608 -7.338 -43.528 1.00 64.62 117 VAL A O 1
ATOM 881 N N . GLU A 1 118 ? 10.104 -9.346 -42.639 1.00 58.78 118 GLU A N 1
ATOM 882 C CA . GLU A 1 118 ? 9.947 -10.138 -43.868 1.00 58.78 118 GLU A CA 1
ATOM 883 C C . GLU A 1 118 ? 8.514 -10.187 -44.436 1.00 58.78 118 GLU A C 1
ATOM 885 O O . GLU A 1 118 ? 8.357 -10.304 -45.651 1.00 58.78 118 GLU A O 1
ATOM 890 N N . ASP A 1 119 ? 7.459 -10.090 -43.610 1.00 69.81 119 ASP A N 1
ATOM 891 C CA . ASP A 1 119 ? 6.070 -10.159 -44.092 1.00 69.81 119 ASP A CA 1
ATOM 892 C C . ASP A 1 119 ? 5.065 -9.237 -43.366 1.00 69.81 119 ASP A C 1
ATOM 894 O O . ASP A 1 119 ? 5.250 -8.796 -42.230 1.00 69.81 119 ASP A O 1
ATOM 898 N N . HIS A 1 120 ? 3.938 -8.974 -44.042 1.00 74.19 120 HIS A N 1
ATOM 899 C CA . HIS A 1 120 ? 2.787 -8.261 -43.466 1.00 74.19 120 HIS A CA 1
ATOM 900 C C . HIS A 1 120 ? 2.073 -9.080 -42.373 1.00 74.19 120 HIS A C 1
ATOM 902 O O . HIS A 1 120 ? 1.436 -8.506 -41.490 1.00 74.19 120 HIS A O 1
ATOM 908 N N . GLY A 1 121 ? 2.188 -10.413 -42.403 1.00 74.06 121 GLY A N 1
ATOM 909 C CA . GLY A 1 121 ? 1.585 -11.309 -41.414 1.00 74.06 121 GLY A CA 1
ATOM 910 C C . GLY A 1 121 ? 2.142 -11.098 -40.003 1.00 74.06 121 GLY A C 1
ATOM 911 O O . GLY A 1 121 ? 1.443 -11.326 -39.017 1.00 74.06 121 GLY A O 1
ATOM 912 N N . HIS A 1 122 ? 3.376 -10.609 -39.881 1.00 75.31 122 HIS A N 1
ATOM 913 C CA . HIS A 1 122 ? 3.982 -10.185 -38.628 1.00 75.31 122 HIS A CA 1
ATOM 914 C C . HIS A 1 122 ? 3.229 -8.986 -38.040 1.00 75.31 122 HIS A C 1
ATOM 916 O O . HIS A 1 122 ? 2.862 -9.021 -36.864 1.00 75.31 122 HIS A O 1
ATOM 922 N N . LEU A 1 123 ? 2.934 -7.963 -38.849 1.00 79.31 123 LEU A N 1
ATOM 923 C CA . LEU A 1 123 ? 2.155 -6.802 -38.407 1.00 79.31 123 LEU A CA 1
ATOM 924 C C . LEU A 1 123 ? 0.717 -7.201 -38.046 1.00 79.31 123 LEU A C 1
ATOM 926 O O . LEU A 1 123 ? 0.237 -6.812 -36.980 1.00 79.31 123 LEU A O 1
ATOM 930 N N . ASP A 1 124 ? 0.078 -8.052 -38.858 1.00 80.12 124 ASP A N 1
ATOM 931 C CA . ASP A 1 124 ? -1.256 -8.609 -38.581 1.00 80.12 124 ASP A CA 1
ATOM 932 C C . ASP A 1 124 ? -1.279 -9.330 -37.205 1.00 80.12 124 ASP A C 1
ATOM 934 O O . ASP A 1 124 ? -2.200 -9.138 -36.404 1.00 80.12 124 ASP A O 1
ATOM 938 N N . ARG A 1 125 ? -0.222 -10.090 -36.858 1.00 81.06 125 ARG A N 1
ATOM 939 C CA . ARG A 1 125 ? -0.058 -10.729 -35.533 1.00 81.06 125 ARG A CA 1
ATOM 940 C C . ARG A 1 125 ? 0.133 -9.720 -34.392 1.00 81.06 125 ARG A C 1
ATOM 942 O O . ARG A 1 125 ? -0.411 -9.945 -33.310 1.00 81.06 125 ARG A O 1
ATOM 949 N N . LEU A 1 126 ? 0.876 -8.628 -34.594 1.00 84.75 126 LEU A N 1
ATOM 950 C CA . LEU A 1 126 ? 1.089 -7.591 -33.570 1.00 84.75 126 LEU A CA 1
ATOM 951 C C . LEU A 1 126 ? -0.173 -6.753 -33.308 1.00 84.75 126 LEU A C 1
ATOM 953 O O . LEU A 1 126 ? -0.445 -6.410 -32.154 1.00 84.75 126 LEU A O 1
ATOM 957 N N . LEU A 1 127 ? -0.968 -6.486 -34.348 1.00 85.25 127 LEU A N 1
ATOM 958 C CA . LEU A 1 127 ? -2.293 -5.867 -34.243 1.00 85.25 127 LEU A CA 1
ATOM 959 C C . LEU A 1 127 ? -3.267 -6.786 -33.492 1.00 85.25 127 LEU A C 1
ATOM 961 O O . LEU A 1 127 ? -3.845 -6.381 -32.486 1.00 85.25 127 LEU A O 1
ATOM 965 N N . ALA A 1 128 ? -3.371 -8.062 -33.885 1.00 82.00 128 ALA A N 1
ATOM 966 C CA . ALA A 1 128 ? -4.193 -9.056 -33.183 1.00 82.00 128 ALA A CA 1
ATOM 967 C C . ALA A 1 128 ? -3.721 -9.332 -31.737 1.00 82.00 128 ALA A C 1
ATOM 969 O O . ALA A 1 128 ? -4.485 -9.796 -30.886 1.00 82.00 128 ALA A O 1
ATOM 970 N N . ALA A 1 129 ? -2.452 -9.050 -31.429 1.00 79.62 129 ALA A N 1
ATOM 971 C CA . ALA A 1 129 ? -1.927 -9.097 -30.073 1.00 79.62 129 ALA A CA 1
ATOM 972 C C . ALA A 1 129 ? -2.303 -7.866 -29.228 1.00 79.62 129 ALA A C 1
ATOM 974 O O . ALA A 1 129 ? -2.313 -8.003 -28.005 1.00 79.62 129 ALA A O 1
ATOM 975 N N . GLY A 1 130 ? -2.642 -6.725 -29.839 1.00 87.06 130 GLY A N 1
ATOM 976 C CA . GLY A 1 130 ? -2.836 -5.432 -29.168 1.00 87.06 130 GLY A CA 1
ATOM 977 C C . GLY A 1 130 ? -1.529 -4.682 -28.871 1.00 87.06 130 GLY A C 1
ATOM 978 O O . GLY A 1 130 ? -1.518 -3.764 -28.048 1.00 87.06 130 GLY A O 1
ATOM 979 N N . LEU A 1 131 ? -0.424 -5.096 -29.503 1.00 87.94 131 LEU A N 1
ATOM 980 C CA . LEU A 1 131 ? 0.900 -4.483 -29.352 1.00 87.94 131 LEU A CA 1
ATOM 981 C C . LEU A 1 131 ? 1.076 -3.289 -30.303 1.00 87.94 131 LEU A C 1
ATOM 983 O O . LEU A 1 131 ? 1.615 -2.259 -29.903 1.00 87.94 131 LEU A O 1
ATOM 987 N N . LEU A 1 132 ? 0.555 -3.410 -31.526 1.00 90.19 132 LEU A N 1
ATOM 988 C CA . LEU A 1 132 ? 0.281 -2.286 -32.424 1.00 90.19 132 LEU A CA 1
ATOM 989 C C . LEU A 1 132 ? -1.210 -1.924 -32.367 1.00 90.19 132 LEU A C 1
ATOM 991 O O . LEU A 1 132 ? -2.049 -2.762 -32.025 1.00 90.19 132 LEU A O 1
ATOM 995 N N . ARG A 1 133 ? -1.539 -0.685 -32.735 1.00 91.88 133 ARG A N 1
ATOM 996 C CA . ARG A 1 133 ? -2.902 -0.149 -32.854 1.00 91.88 133 ARG A CA 1
ATOM 997 C C . ARG A 1 133 ? -3.034 0.705 -34.116 1.00 91.88 133 ARG A C 1
ATOM 999 O O . ARG A 1 133 ? -2.051 1.267 -34.592 1.00 91.88 133 ARG A O 1
ATOM 1006 N N . THR A 1 134 ? -4.250 0.820 -34.641 1.00 90.75 134 THR A N 1
ATOM 1007 C CA . THR A 1 134 ? -4.623 1.747 -35.723 1.00 90.75 134 THR A CA 1
ATOM 1008 C C . THR A 1 134 ? -5.463 2.902 -35.173 1.00 90.75 134 THR A C 1
ATOM 1010 O O . THR A 1 134 ? -6.070 2.786 -34.109 1.00 90.75 134 THR A O 1
ATOM 1013 N N . GLY A 1 135 ? -5.527 4.016 -35.907 1.00 84.56 135 GLY A N 1
ATOM 1014 C CA . GLY A 1 135 ? -6.335 5.182 -35.532 1.00 84.56 135 GLY A CA 1
ATOM 1015 C C . GLY A 1 135 ? -5.626 6.137 -34.567 1.00 84.56 135 GLY A C 1
ATOM 1016 O O . GLY A 1 135 ? -4.400 6.248 -34.583 1.00 84.56 135 GLY A O 1
ATOM 1017 N N . THR A 1 136 ? -6.406 6.868 -33.766 1.00 81.62 136 THR A N 1
ATOM 1018 C CA . THR A 1 136 ? -5.919 7.939 -32.881 1.00 81.62 136 THR A CA 1
ATOM 1019 C C . THR A 1 136 ? -4.916 7.424 -31.851 1.00 81.62 136 THR A C 1
ATOM 1021 O O . THR A 1 136 ? -5.194 6.464 -31.135 1.00 81.62 136 THR A O 1
ATOM 1024 N N . VAL A 1 137 ? -3.772 8.102 -31.738 1.00 82.19 137 VAL A N 1
ATOM 1025 C CA . VAL A 1 137 ? -2.759 7.809 -30.717 1.00 82.19 137 VAL A CA 1
ATOM 1026 C C . VAL A 1 137 ? -3.266 8.265 -29.350 1.00 82.19 137 VAL A C 1
ATOM 1028 O O . VAL A 1 137 ? -3.561 9.443 -29.145 1.00 82.19 137 VAL A O 1
ATOM 1031 N N . GLU A 1 138 ? -3.366 7.337 -28.401 1.00 83.81 138 GLU A N 1
ATOM 1032 C CA . GLU A 1 138 ? -3.651 7.667 -27.002 1.00 83.81 138 GLU A CA 1
ATOM 1033 C C . GLU A 1 138 ? -2.457 8.380 -26.346 1.00 83.81 138 GLU A C 1
ATOM 1035 O O . GLU A 1 138 ? -1.299 8.112 -26.672 1.00 83.81 138 GLU A O 1
ATOM 1040 N N . ARG A 1 139 ? -2.718 9.248 -25.357 1.00 86.88 139 ARG A N 1
ATOM 1041 C CA . ARG A 1 139 ? -1.653 9.834 -24.526 1.00 86.88 139 ARG A CA 1
ATOM 1042 C C . ARG A 1 139 ? -0.810 8.715 -23.902 1.00 86.88 139 ARG A C 1
ATOM 1044 O O . ARG A 1 139 ? -1.342 7.856 -23.199 1.00 86.88 139 ARG A O 1
ATOM 1051 N N . A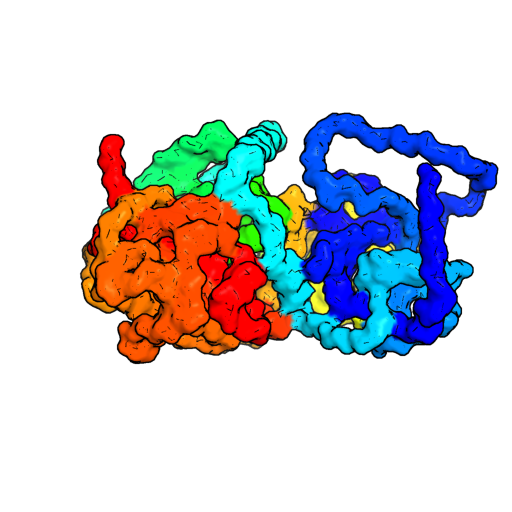LA A 1 140 ? 0.509 8.798 -24.067 1.00 84.88 140 ALA A N 1
ATOM 1052 C CA . ALA A 1 140 ? 1.441 7.943 -23.345 1.00 84.88 140 ALA A CA 1
ATOM 1053 C C . ALA A 1 140 ? 1.433 8.246 -21.830 1.00 84.88 140 ALA A C 1
ATOM 1055 O O . ALA A 1 140 ? 1.563 9.414 -21.442 1.00 84.88 140 ALA A O 1
ATOM 1056 N N . PRO A 1 141 ? 1.317 7.218 -20.966 1.00 88.56 141 PRO A N 1
ATOM 1057 C CA . PRO A 1 141 ? 1.450 7.382 -19.525 1.00 88.56 141 PRO A CA 1
ATOM 1058 C C . PRO A 1 141 ? 2.791 7.998 -19.125 1.00 88.56 141 PRO A C 1
ATOM 1060 O O . PRO A 1 141 ? 3.845 7.555 -19.595 1.00 88.56 141 PRO A O 1
ATOM 1063 N N . THR A 1 142 ? 2.746 8.992 -18.236 1.00 83.88 142 THR A N 1
ATOM 1064 C CA . THR A 1 142 ? 3.912 9.820 -17.855 1.00 83.88 142 THR A CA 1
ATOM 1065 C C . THR A 1 142 ? 4.675 9.308 -16.631 1.00 83.88 142 THR A C 1
ATOM 1067 O O . THR A 1 142 ? 5.742 9.827 -16.318 1.00 83.88 142 THR A O 1
ATOM 1070 N N . SER A 1 143 ? 4.148 8.296 -15.940 1.00 86.44 143 SER A N 1
ATOM 1071 C CA . SER A 1 143 ? 4.773 7.624 -14.794 1.00 86.44 143 SER A CA 1
ATOM 1072 C C . SER A 1 143 ? 4.692 6.103 -14.965 1.00 86.44 143 SER A C 1
ATOM 1074 O O . SER A 1 143 ? 3.875 5.598 -15.746 1.00 86.44 143 SER A O 1
ATOM 1076 N N . TYR A 1 144 ? 5.509 5.350 -14.221 1.00 91.94 144 TYR A N 1
ATOM 1077 C CA . TYR A 1 144 ? 5.309 3.903 -14.140 1.00 91.94 144 TYR A CA 1
ATOM 1078 C C . TYR A 1 144 ? 4.051 3.587 -13.314 1.00 91.94 144 TYR A C 1
ATOM 1080 O O . TYR A 1 144 ? 3.305 2.668 -13.660 1.00 91.94 144 TYR A O 1
ATOM 1088 N N . LEU A 1 145 ? 3.750 4.393 -12.286 1.00 91.56 145 LEU A N 1
ATOM 1089 C CA . LEU A 1 145 ? 2.514 4.253 -11.513 1.00 91.56 145 LEU A CA 1
ATOM 1090 C C . LEU A 1 145 ? 1.251 4.248 -12.382 1.00 91.56 145 LEU A C 1
ATOM 1092 O O . LEU A 1 145 ? 0.391 3.408 -12.151 1.00 91.56 145 LEU A O 1
ATOM 1096 N N . GLU A 1 146 ? 1.098 5.145 -13.358 1.00 91.38 146 GLU A N 1
ATOM 1097 C CA . GLU A 1 146 ? -0.122 5.191 -14.180 1.00 91.38 146 GLU A CA 1
ATOM 1098 C C . GLU A 1 146 ? -0.327 3.864 -14.940 1.00 91.38 146 GLU A C 1
ATOM 1100 O O . GLU A 1 146 ? -1.444 3.352 -15.040 1.00 91.38 146 GLU A O 1
ATOM 1105 N N . ARG A 1 147 ? 0.771 3.250 -15.397 1.00 92.69 147 ARG A N 1
ATOM 1106 C CA . ARG A 1 147 ? 0.787 1.935 -16.056 1.00 92.69 147 ARG A CA 1
ATOM 1107 C C . ARG A 1 147 ? 0.416 0.830 -15.073 1.00 92.69 147 ARG A C 1
ATOM 1109 O O . ARG A 1 147 ? -0.496 0.051 -15.339 1.00 92.69 147 ARG A O 1
ATOM 1116 N N . TYR A 1 148 ? 1.066 0.798 -13.911 1.00 93.75 148 TYR A N 1
ATOM 1117 C CA . TYR A 1 148 ? 0.745 -0.140 -12.836 1.00 93.75 148 TYR A CA 1
ATOM 1118 C C . TYR A 1 148 ? -0.717 -0.021 -12.391 1.00 93.75 148 TYR A C 1
ATOM 1120 O O . TYR A 1 148 ? -1.399 -1.033 -12.248 1.00 93.75 148 TYR A O 1
ATOM 1128 N N . HIS A 1 149 ? -1.229 1.203 -12.246 1.00 93.75 149 HIS A N 1
ATOM 1129 C CA . HIS A 1 149 ? -2.603 1.464 -11.848 1.00 93.75 149 HIS A CA 1
ATOM 1130 C C . HIS A 1 149 ? -3.596 0.824 -12.815 1.00 93.75 149 HIS A C 1
ATOM 1132 O O . HIS A 1 149 ? -4.517 0.171 -12.343 1.00 93.75 149 HIS A O 1
ATOM 1138 N N . ARG A 1 150 ? -3.375 0.912 -14.135 1.00 90.81 150 ARG A N 1
ATOM 1139 C CA . ARG A 1 150 ? -4.197 0.212 -15.144 1.00 90.81 150 ARG A CA 1
ATOM 1140 C C . ARG A 1 150 ? -4.182 -1.312 -14.958 1.00 90.81 150 ARG A C 1
ATOM 1142 O O . ARG A 1 150 ? -5.226 -1.940 -15.086 1.00 90.81 150 ARG A O 1
ATOM 1149 N N . ALA A 1 151 ? -3.042 -1.900 -14.584 1.00 90.88 151 ALA A N 1
ATOM 1150 C CA . ALA A 1 151 ? -2.951 -3.337 -14.311 1.00 90.88 151 ALA A CA 1
ATOM 1151 C C . ALA A 1 151 ? -3.672 -3.772 -13.026 1.00 90.88 151 ALA A C 1
ATOM 1153 O O . ALA A 1 151 ? -4.202 -4.884 -12.976 1.00 90.88 151 ALA A O 1
ATOM 1154 N N . VAL A 1 152 ? -3.711 -2.925 -11.991 1.00 92.06 152 VAL A N 1
ATOM 1155 C CA . VAL A 1 152 ? -4.336 -3.272 -10.700 1.00 92.06 152 VAL A CA 1
ATOM 1156 C C . VAL A 1 152 ? -5.758 -2.738 -10.511 1.00 92.06 152 VAL A C 1
ATOM 1158 O O . VAL A 1 152 ? -6.467 -3.269 -9.660 1.00 92.06 152 VAL A O 1
ATOM 1161 N N . PHE A 1 153 ? -6.184 -1.722 -11.263 1.00 90.06 153 PHE A N 1
ATOM 1162 C CA . PHE A 1 153 ? -7.566 -1.232 -11.310 1.00 90.06 153 PHE A CA 1
ATOM 1163 C C . PHE A 1 153 ? -8.466 -2.304 -11.922 1.00 90.06 153 PHE A C 1
ATOM 1165 O O . PHE A 1 153 ? -8.082 -2.922 -12.912 1.00 90.06 153 PHE A O 1
ATOM 1172 N N . ASP A 1 154 ? -9.629 -2.541 -11.320 1.00 85.62 154 ASP A N 1
ATOM 1173 C CA . ASP A 1 154 ? -10.604 -3.565 -11.716 1.00 85.62 154 ASP A CA 1
ATOM 1174 C C . ASP A 1 154 ? -9.958 -4.939 -11.977 1.00 85.62 154 ASP A C 1
ATOM 1176 O O . ASP A 1 154 ? -10.136 -5.579 -13.018 1.00 85.62 154 ASP A O 1
ATOM 1180 N N . TYR A 1 155 ? -9.090 -5.356 -11.050 1.00 86.25 155 TYR A N 1
ATOM 1181 C CA . TYR A 1 155 ? -8.445 -6.665 -11.105 1.00 86.25 155 TYR A CA 1
ATOM 1182 C C . TYR A 1 155 ? -9.515 -7.770 -11.008 1.00 86.25 155 TYR A C 1
ATOM 1184 O O . TYR A 1 155 ? -10.400 -7.657 -10.157 1.00 86.25 155 TYR A O 1
ATOM 1192 N N . PRO A 1 156 ? -9.455 -8.829 -11.839 1.00 83.50 156 PRO A N 1
ATOM 1193 C CA . PRO A 1 156 ? -10.498 -9.846 -11.904 1.00 83.50 156 PRO A CA 1
ATOM 1194 C C . PRO A 1 156 ? -10.481 -10.713 -10.643 1.00 83.50 156 PRO A C 1
ATOM 1196 O O . PRO A 1 156 ? -9.745 -11.694 -10.545 1.00 83.50 156 PRO A O 1
ATOM 1199 N N . PHE A 1 157 ? -11.291 -10.332 -9.662 1.00 82.88 157 PHE A N 1
ATOM 1200 C CA . PHE A 1 157 ? -11.523 -11.127 -8.468 1.00 82.88 157 PHE A CA 1
ATOM 1201 C C . PHE A 1 157 ? -12.488 -12.280 -8.753 1.00 82.88 157 PHE A C 1
ATOM 1203 O O . PHE A 1 157 ? -13.443 -12.147 -9.517 1.00 82.88 157 PHE A O 1
ATOM 1210 N N . HIS A 1 158 ? -12.256 -13.402 -8.079 1.00 86.50 158 HIS A N 1
ATOM 1211 C CA . HIS A 1 158 ? -13.228 -14.481 -7.975 1.00 86.50 158 HIS A CA 1
ATOM 1212 C C . HIS A 1 158 ? -14.266 -14.165 -6.886 1.00 86.50 158 HIS A C 1
ATOM 1214 O O . HIS A 1 158 ? -13.948 -13.498 -5.899 1.00 86.50 158 HIS A O 1
ATOM 1220 N N . ASP A 1 159 ? -15.496 -14.650 -7.061 1.00 86.81 159 ASP A N 1
ATOM 1221 C CA . ASP A 1 159 ? -16.582 -14.488 -6.090 1.00 86.81 159 ASP A CA 1
ATOM 1222 C C . ASP A 1 159 ? -16.352 -15.421 -4.882 1.00 86.81 159 ASP A C 1
ATOM 1224 O O . ASP A 1 159 ? -16.325 -16.640 -5.016 1.00 86.81 159 ASP A O 1
ATOM 1228 N N . TYR A 1 160 ? -16.174 -14.858 -3.687 1.00 85.38 160 TYR A N 1
ATOM 1229 C CA . TYR A 1 160 ? -15.996 -15.603 -2.433 1.00 85.38 160 TYR A CA 1
ATOM 1230 C C . TYR A 1 160 ? -17.299 -16.228 -1.905 1.00 85.38 160 TYR A C 1
ATOM 1232 O O . TYR A 1 160 ? -17.255 -16.998 -0.944 1.00 85.38 160 TYR A O 1
ATOM 1240 N N . TYR A 1 161 ? -18.451 -15.906 -2.500 1.00 88.56 161 TYR A N 1
ATOM 1241 C CA . TYR A 1 161 ? -19.720 -16.582 -2.240 1.00 88.56 161 TYR A CA 1
ATOM 1242 C C . TYR A 1 161 ? -19.851 -17.893 -3.032 1.00 88.56 161 TYR A C 1
ATOM 1244 O O . TYR A 1 161 ? -20.623 -18.774 -2.644 1.00 88.56 161 TYR A O 1
ATOM 1252 N N . ASP A 1 162 ? -19.088 -18.048 -4.120 1.00 90.44 162 ASP A N 1
ATOM 1253 C CA . ASP A 1 162 ? -19.014 -19.303 -4.860 1.00 90.44 162 ASP A CA 1
ATOM 1254 C C . ASP A 1 162 ? -18.277 -20.369 -4.030 1.00 90.44 162 ASP A C 1
ATOM 1256 O O . ASP A 1 162 ? -17.108 -20.235 -3.654 1.00 90.44 162 ASP A O 1
ATOM 1260 N N . LYS A 1 163 ? -18.989 -21.461 -3.747 1.00 89.38 163 LYS A N 1
ATOM 1261 C CA . LYS A 1 163 ? -18.489 -22.592 -2.961 1.00 89.38 163 LYS A CA 1
ATOM 1262 C C . LYS A 1 163 ? -17.452 -23.414 -3.723 1.00 89.38 163 LYS A C 1
ATOM 1264 O O . LYS A 1 163 ? -16.561 -23.969 -3.080 1.00 89.38 163 LYS A O 1
ATOM 1269 N N . GLU A 1 164 ? -17.546 -23.491 -5.051 1.00 89.69 164 GLU A N 1
ATOM 1270 C CA . GLU A 1 164 ? -16.559 -24.193 -5.877 1.00 89.69 164 GLU A CA 1
ATOM 1271 C C . GLU A 1 164 ? -15.237 -23.426 -5.873 1.00 89.69 164 GLU A C 1
ATOM 1273 O O . GLU A 1 164 ? -14.182 -24.003 -5.588 1.00 89.69 164 GLU A O 1
ATOM 1278 N N . TRP A 1 165 ? -15.294 -22.104 -6.077 1.00 86.44 165 TRP A N 1
ATOM 1279 C CA . TRP A 1 165 ? -14.127 -21.248 -5.902 1.00 86.44 165 TRP A CA 1
ATOM 1280 C C . TRP A 1 165 ? -13.556 -21.309 -4.479 1.00 86.44 165 TRP A C 1
ATOM 1282 O O . TRP A 1 165 ? -12.345 -21.460 -4.323 1.00 86.44 165 TRP A O 1
ATOM 1292 N N . HIS A 1 166 ? -14.390 -21.254 -3.435 1.00 83.94 166 HIS A N 1
ATOM 1293 C CA . HIS A 1 166 ? -13.899 -21.321 -2.056 1.00 83.94 166 HIS A CA 1
ATOM 1294 C C . HIS A 1 166 ? -13.163 -22.639 -1.754 1.00 83.94 166 HIS A C 1
ATOM 1296 O O . HIS A 1 166 ? -12.096 -22.622 -1.137 1.00 83.94 166 HIS A O 1
ATOM 1302 N N . ALA A 1 167 ? -13.676 -23.778 -2.233 1.00 86.25 167 ALA A N 1
ATOM 1303 C CA . ALA A 1 167 ? -12.988 -25.064 -2.114 1.00 86.25 167 ALA A CA 1
ATOM 1304 C C . ALA A 1 167 ? -11.640 -25.068 -2.861 1.00 86.25 167 ALA A C 1
ATOM 1306 O O . ALA A 1 167 ? -10.654 -25.615 -2.362 1.00 86.25 167 ALA A O 1
ATOM 1307 N N . LYS A 1 168 ? -11.576 -24.412 -4.026 1.00 87.19 168 LYS A N 1
ATOM 1308 C CA . LYS A 1 168 ? -10.345 -24.256 -4.807 1.00 87.19 168 LYS A CA 1
ATOM 1309 C C . LYS A 1 168 ? -9.314 -23.346 -4.126 1.00 87.19 168 LYS A C 1
ATOM 1311 O O . LYS A 1 168 ? -8.147 -23.721 -4.099 1.00 87.19 168 LYS A O 1
ATOM 1316 N N . ASP A 1 169 ? -9.720 -22.221 -3.529 1.00 85.06 169 ASP A N 1
ATOM 1317 C CA . ASP A 1 169 ? -8.841 -21.357 -2.715 1.00 85.06 169 ASP A CA 1
ATOM 1318 C C . ASP A 1 169 ? -8.211 -22.156 -1.565 1.00 85.06 169 ASP A C 1
ATOM 1320 O O . ASP A 1 169 ? -6.994 -22.154 -1.392 1.00 85.06 169 ASP A O 1
ATOM 1324 N N . VAL A 1 170 ? -9.020 -22.930 -0.831 1.00 85.56 170 VAL A N 1
ATOM 1325 C CA . VAL A 1 170 ? -8.540 -23.794 0.261 1.00 85.56 170 VAL A CA 1
ATOM 1326 C C . VAL A 1 170 ? -7.535 -24.842 -0.236 1.00 85.56 170 VAL A C 1
ATOM 1328 O O . VAL A 1 170 ? -6.499 -25.031 0.404 1.00 85.56 170 VAL A O 1
ATOM 1331 N N . ALA A 1 171 ? -7.792 -25.484 -1.380 1.00 87.31 171 ALA A N 1
ATOM 1332 C CA . ALA A 1 171 ? -6.862 -26.441 -1.983 1.00 87.31 171 ALA A CA 1
ATOM 1333 C C . ALA A 1 171 ? -5.542 -25.775 -2.418 1.00 87.31 171 ALA A C 1
ATOM 1335 O O . ALA A 1 171 ? -4.465 -26.268 -2.086 1.00 87.31 171 ALA A O 1
ATOM 1336 N N . THR A 1 172 ? -5.604 -24.615 -3.077 1.00 86.38 172 THR A N 1
ATOM 1337 C CA . THR A 1 172 ? -4.420 -23.835 -3.471 1.00 86.38 172 THR A CA 1
ATOM 1338 C C . THR A 1 172 ? -3.609 -23.367 -2.257 1.00 86.38 172 THR A C 1
ATOM 1340 O O . THR A 1 172 ? -2.382 -23.437 -2.277 1.00 86.38 172 THR A O 1
ATOM 1343 N N . MET A 1 173 ? -4.254 -22.964 -1.158 1.00 86.31 173 MET A N 1
ATOM 1344 C CA . MET A 1 173 ? -3.551 -22.647 0.091 1.00 86.31 173 MET A CA 1
ATOM 1345 C C . MET A 1 173 ? -2.839 -23.876 0.688 1.00 86.31 173 MET A C 1
ATOM 1347 O O . MET A 1 173 ? -1.749 -23.730 1.240 1.00 86.31 173 MET A O 1
ATOM 1351 N N . ALA A 1 174 ? -3.405 -25.082 0.554 1.00 86.06 174 ALA A N 1
ATOM 1352 C CA . ALA A 1 174 ? -2.773 -26.319 1.023 1.00 86.06 174 ALA A CA 1
ATOM 1353 C C . ALA A 1 174 ? -1.568 -26.725 0.154 1.00 86.06 174 ALA A C 1
ATOM 1355 O O . ALA A 1 174 ? -0.542 -27.154 0.683 1.00 86.06 174 ALA A O 1
ATOM 1356 N N . GLU A 1 175 ? -1.640 -26.516 -1.166 1.00 86.31 175 GLU A N 1
ATOM 1357 C CA . GLU A 1 175 ? -0.476 -26.619 -2.060 1.00 86.31 175 GLU A CA 1
ATOM 1358 C C . GLU A 1 175 ? 0.622 -25.615 -1.675 1.00 86.31 175 GLU A C 1
ATOM 1360 O O . GLU A 1 175 ? 1.803 -25.956 -1.649 1.00 86.31 175 GLU A O 1
ATOM 1365 N N . TYR A 1 176 ? 0.255 -24.377 -1.329 1.00 85.38 176 TYR A N 1
ATOM 1366 C CA . TYR A 1 176 ? 1.234 -23.368 -0.917 1.00 85.38 176 TYR A CA 1
ATOM 1367 C C . TYR A 1 176 ? 1.908 -23.747 0.400 1.00 85.38 176 TYR A C 1
ATOM 1369 O O . TYR A 1 176 ? 3.127 -23.638 0.485 1.00 85.38 176 TYR A O 1
ATOM 1377 N N . GLN A 1 177 ? 1.142 -24.236 1.381 1.00 85.25 177 GLN A N 1
ATOM 1378 C CA . GLN A 1 177 ? 1.652 -24.718 2.665 1.00 85.25 177 GLN A CA 1
ATOM 1379 C C . GLN A 1 177 ? 2.609 -25.911 2.508 1.00 85.25 177 GLN A C 1
ATOM 1381 O O . GLN A 1 177 ? 3.599 -25.986 3.235 1.00 85.25 177 GLN A O 1
ATOM 1386 N N . SER A 1 178 ? 2.340 -26.830 1.572 1.00 84.69 178 SER A N 1
ATOM 1387 C CA . SER A 1 178 ? 3.207 -27.993 1.333 1.00 84.69 178 SER A CA 1
ATOM 1388 C C . SER A 1 178 ? 4.501 -27.638 0.591 1.00 84.69 178 SER A C 1
ATOM 1390 O O . SER A 1 178 ? 5.532 -28.261 0.839 1.00 84.69 178 SER A O 1
ATOM 1392 N N . ALA A 1 179 ? 4.473 -26.619 -0.273 1.00 83.88 179 ALA A N 1
ATOM 1393 C CA . ALA A 1 179 ? 5.651 -26.126 -0.986 1.00 83.88 179 ALA A CA 1
ATOM 1394 C C . ALA A 1 179 ? 6.511 -25.156 -0.150 1.00 83.88 179 ALA A C 1
ATOM 1396 O O . ALA A 1 179 ? 7.739 -25.180 -0.250 1.00 83.88 179 ALA A O 1
ATOM 1397 N N . TRP A 1 180 ? 5.883 -24.301 0.665 1.00 81.81 180 TRP A N 1
ATOM 1398 C CA . TRP A 1 180 ? 6.542 -23.295 1.501 1.00 81.81 180 TRP A CA 1
ATOM 1399 C C . TRP A 1 180 ? 5.768 -23.069 2.804 1.00 81.81 180 TRP A C 1
ATOM 1401 O O . TRP A 1 180 ? 4.601 -22.669 2.785 1.00 81.81 180 TRP A O 1
ATOM 1411 N N . ALA A 1 181 ? 6.439 -23.225 3.947 1.00 84.62 181 ALA A N 1
ATOM 1412 C CA . ALA A 1 181 ? 5.857 -22.874 5.240 1.00 84.62 181 ALA A CA 1
ATOM 1413 C C . ALA A 1 181 ? 5.393 -21.396 5.262 1.00 84.62 181 ALA A C 1
ATOM 1415 O O . ALA A 1 181 ? 6.070 -20.540 4.681 1.00 84.62 181 ALA A O 1
ATOM 1416 N N . PRO A 1 182 ? 4.256 -21.073 5.909 1.00 86.38 182 PRO A N 1
ATOM 1417 C CA . PRO A 1 182 ? 3.812 -19.691 6.052 1.00 86.38 182 PRO A CA 1
ATOM 1418 C C . PRO A 1 182 ? 4.836 -18.878 6.863 1.00 86.38 182 PRO A C 1
ATOM 1420 O O . PRO A 1 182 ? 5.272 -19.354 7.916 1.00 86.38 182 PRO A O 1
ATOM 1423 N N . PRO A 1 183 ? 5.196 -17.653 6.430 1.00 89.75 183 PRO A N 1
ATOM 1424 C CA . PRO A 1 183 ? 6.052 -16.765 7.208 1.00 89.75 183 PRO A CA 1
ATOM 1425 C C . PRO A 1 183 ? 5.472 -16.518 8.606 1.00 89.75 183 PRO A C 1
ATOM 1427 O O . PRO A 1 183 ? 4.249 -16.365 8.738 1.00 89.75 183 PRO A O 1
ATOM 1430 N N . PRO A 1 184 ? 6.312 -16.463 9.652 1.00 90.50 184 PRO A N 1
ATOM 1431 C CA . PRO A 1 184 ? 5.829 -16.329 11.013 1.00 90.50 184 PRO A CA 1
ATOM 1432 C C . PRO A 1 184 ? 5.126 -14.971 11.233 1.00 90.50 184 PRO A C 1
ATOM 1434 O O . PRO A 1 184 ? 5.538 -13.944 10.682 1.00 90.50 184 PRO A O 1
ATOM 1437 N N . PRO A 1 185 ? 4.065 -14.933 12.062 1.00 90.06 185 PRO A N 1
ATOM 1438 C CA . PRO A 1 185 ? 3.308 -13.714 12.381 1.00 90.06 185 PRO A CA 1
ATOM 1439 C C . PRO A 1 185 ? 4.042 -12.758 13.344 1.00 90.06 185 PRO A C 1
ATOM 1441 O O . PRO A 1 185 ? 3.498 -11.710 13.701 1.00 90.06 185 PRO A O 1
ATOM 1444 N N . LEU A 1 186 ? 5.250 -13.134 13.772 1.00 92.38 186 LEU A N 1
ATOM 1445 C CA . LEU A 1 186 ? 6.236 -12.344 14.508 1.00 92.38 186 LEU A CA 1
ATOM 1446 C C . LEU A 1 186 ? 7.573 -12.498 13.771 1.00 92.38 186 LEU A C 1
ATOM 1448 O O . LEU A 1 186 ? 7.873 -13.596 13.305 1.00 92.38 186 LEU A O 1
ATOM 1452 N N . THR A 1 187 ? 8.365 -11.432 13.654 1.00 90.06 187 THR A N 1
ATOM 1453 C CA . THR A 1 187 ? 9.705 -11.509 13.049 1.00 90.06 187 THR A CA 1
ATOM 1454 C C . THR A 1 187 ? 10.742 -11.564 14.155 1.00 90.06 187 THR A C 1
ATOM 1456 O O . THR A 1 187 ? 10.861 -10.618 14.930 1.00 90.06 187 THR A O 1
ATOM 1459 N N . GLU A 1 188 ? 11.518 -12.644 14.200 1.00 86.06 188 GLU A N 1
ATOM 1460 C CA . GLU A 1 188 ? 12.705 -12.710 15.049 1.00 86.06 188 GLU A CA 1
ATOM 1461 C C . GLU A 1 188 ? 13.777 -11.761 14.503 1.00 86.06 188 GLU A C 1
ATOM 1463 O O . GLU A 1 188 ? 14.108 -11.792 13.316 1.00 86.06 188 GLU A O 1
ATOM 1468 N N . ARG A 1 189 ? 14.314 -10.894 15.365 1.00 87.56 189 ARG A N 1
ATOM 1469 C CA . ARG A 1 189 ? 15.361 -9.930 15.002 1.00 87.56 189 ARG A CA 1
ATOM 1470 C C . ARG A 1 189 ? 16.714 -10.382 15.553 1.00 87.56 189 ARG A C 1
ATOM 1472 O O . ARG A 1 189 ? 16.803 -10.837 16.698 1.00 87.56 189 ARG A O 1
ATOM 1479 N N . ALA A 1 190 ? 17.752 -10.252 14.728 1.00 85.25 190 ALA A N 1
ATOM 1480 C CA . ALA A 1 190 ? 19.138 -10.522 15.098 1.00 85.25 190 ALA A CA 1
ATOM 1481 C C . ALA A 1 190 ? 19.755 -9.324 15.839 1.00 85.25 190 ALA A C 1
ATOM 1483 O O . ALA A 1 190 ? 19.443 -8.179 15.528 1.00 85.25 190 ALA A O 1
ATOM 1484 N N . GLY A 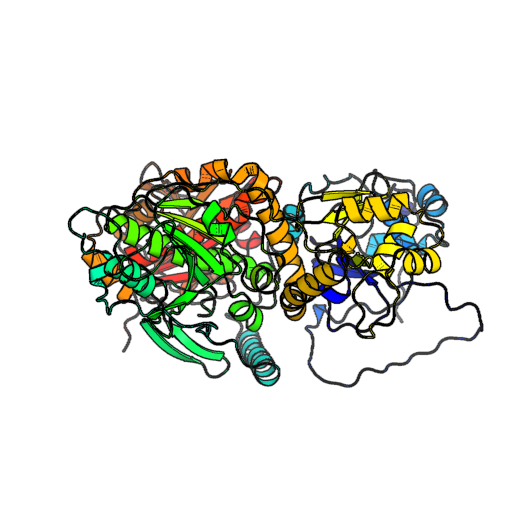1 191 ? 20.653 -9.597 16.788 1.00 87.31 191 GLY A N 1
ATOM 1485 C CA . GLY A 1 191 ? 21.243 -8.595 17.681 1.00 87.31 191 GLY A CA 1
ATOM 1486 C C . GLY A 1 191 ? 20.767 -8.747 19.128 1.00 87.31 191 GLY A C 1
ATOM 1487 O O . GLY A 1 191 ? 19.814 -9.473 19.410 1.00 87.31 191 GLY A O 1
ATOM 1488 N N . GLU A 1 192 ? 21.460 -8.084 20.053 1.00 93.44 192 GLU A N 1
ATOM 1489 C CA . GLU A 1 192 ? 21.125 -8.109 21.479 1.00 93.44 192 GLU A CA 1
ATOM 1490 C C . GLU A 1 192 ? 19.900 -7.209 21.755 1.00 93.44 192 GLU A C 1
ATOM 1492 O O . GLU A 1 192 ? 19.936 -6.021 21.419 1.00 93.44 192 GLU A O 1
ATOM 1497 N N . PRO A 1 193 ? 18.796 -7.746 22.309 1.00 95.44 193 PRO A N 1
ATOM 1498 C CA . PRO A 1 193 ? 17.571 -6.983 22.518 1.00 95.44 193 PRO A CA 1
ATOM 1499 C C . PRO A 1 193 ? 17.647 -6.124 23.787 1.00 95.44 193 PRO A C 1
ATOM 1501 O O . PRO A 1 193 ? 17.896 -6.623 24.883 1.00 95.44 193 PRO A O 1
ATOM 1504 N N . ILE A 1 194 ? 17.330 -4.836 23.663 1.00 97.00 194 ILE A N 1
ATOM 1505 C CA . ILE A 1 194 ? 17.146 -3.933 24.802 1.00 97.00 194 ILE A CA 1
ATOM 1506 C C . ILE A 1 194 ? 15.711 -4.100 25.309 1.00 97.00 194 ILE A C 1
ATOM 1508 O O . ILE A 1 194 ? 14.760 -3.662 24.657 1.00 97.00 194 ILE A O 1
ATOM 1512 N N . ALA A 1 195 ? 15.545 -4.745 26.464 1.00 97.06 195 ALA A N 1
ATOM 1513 C CA . ALA A 1 195 ? 14.232 -4.954 27.072 1.00 97.06 195 ALA A CA 1
ATOM 1514 C C . ALA A 1 195 ? 13.520 -3.619 27.357 1.00 97.06 195 ALA A C 1
ATOM 1516 O O . ALA A 1 195 ? 14.126 -2.669 27.869 1.00 97.06 195 ALA A O 1
ATOM 1517 N N . LEU A 1 196 ? 12.226 -3.562 27.038 1.00 96.81 196 LEU A N 1
ATOM 1518 C CA . LEU A 1 196 ? 11.345 -2.457 27.409 1.00 96.81 196 LEU A CA 1
ATOM 1519 C C . LEU A 1 196 ? 10.690 -2.736 28.774 1.00 96.81 196 LEU A C 1
ATOM 1521 O O . LEU A 1 196 ? 10.565 -3.898 29.166 1.00 96.81 196 LEU A O 1
ATOM 1525 N N . PRO A 1 197 ? 10.296 -1.695 29.532 1.00 95.75 197 PRO A N 1
ATOM 1526 C CA . PRO A 1 197 ? 9.608 -1.886 30.806 1.00 95.75 197 PRO A CA 1
ATOM 1527 C C . PRO A 1 197 ? 8.256 -2.581 30.605 1.00 95.75 197 PRO A C 1
ATOM 1529 O O . PRO A 1 197 ? 7.551 -2.282 29.647 1.00 95.75 197 PRO A O 1
ATOM 1532 N N . GLU A 1 198 ? 7.848 -3.431 31.551 1.00 94.75 198 GLU A N 1
ATOM 1533 C CA . GLU A 1 198 ? 6.480 -3.963 31.582 1.00 94.75 198 GLU A CA 1
ATOM 1534 C C . GLU A 1 198 ? 5.458 -2.824 31.703 1.00 94.75 198 GLU A C 1
ATOM 1536 O O . GLU A 1 198 ? 5.631 -1.908 32.517 1.00 94.75 198 GLU A O 1
ATOM 1541 N N . VAL A 1 199 ? 4.391 -2.892 30.903 1.00 95.06 199 VAL A N 1
ATOM 1542 C CA . VAL A 1 199 ? 3.392 -1.829 30.707 1.00 95.06 199 VAL A CA 1
ATOM 1543 C C . VAL A 1 199 ? 1.967 -2.351 30.832 1.00 95.06 199 VAL A C 1
ATOM 1545 O O . VAL A 1 199 ? 1.661 -3.460 30.396 1.00 95.06 199 VAL A O 1
ATOM 1548 N N . SER A 1 200 ? 1.070 -1.516 31.361 1.00 93.50 200 SER A N 1
ATOM 1549 C CA . SER A 1 200 ? -0.372 -1.712 31.186 1.00 93.50 200 SER A CA 1
ATOM 1550 C C . SER A 1 200 ? -0.856 -1.028 29.895 1.00 93.50 200 SER A C 1
ATOM 1552 O O . SER A 1 200 ? -0.237 -0.058 29.451 1.00 93.50 200 SER A O 1
ATOM 1554 N N . PRO A 1 201 ? -1.990 -1.439 29.298 1.00 90.44 201 PRO A N 1
ATOM 1555 C CA . PRO A 1 201 ? -2.586 -0.706 28.179 1.00 90.44 201 PRO A CA 1
ATOM 1556 C C . PRO A 1 201 ? -2.912 0.768 28.493 1.00 90.44 201 PRO A C 1
ATOM 1558 O O . PRO A 1 201 ? -2.848 1.609 27.598 1.00 90.44 201 PRO A O 1
ATOM 1561 N N . HIS A 1 202 ? -3.211 1.108 29.754 1.00 88.94 202 HIS A N 1
ATOM 1562 C CA . HIS A 1 202 ? -3.505 2.484 30.179 1.00 88.94 202 HIS A CA 1
ATOM 1563 C C . HIS A 1 202 ? -2.246 3.359 30.326 1.00 88.94 202 HIS A C 1
ATOM 1565 O O . HIS A 1 202 ? -2.347 4.588 30.348 1.00 88.94 202 HIS A O 1
ATOM 1571 N N . ASP A 1 203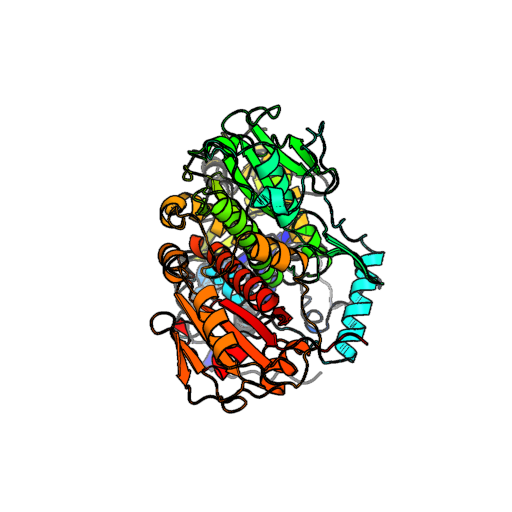 ? -1.046 2.770 30.335 1.00 92.06 203 ASP A N 1
ATOM 1572 C CA . ASP A 1 203 ? 0.221 3.513 30.272 1.00 92.06 203 ASP A CA 1
ATOM 1573 C C . ASP A 1 203 ? 0.349 4.277 28.936 1.00 92.06 203 ASP A C 1
ATOM 1575 O O . ASP A 1 203 ? 1.057 5.279 28.865 1.00 92.06 203 ASP A O 1
ATOM 1579 N N . ALA A 1 204 ? -0.367 3.849 27.885 1.00 88.81 204 ALA A N 1
ATOM 1580 C CA . ALA A 1 204 ? -0.402 4.517 26.581 1.00 88.81 204 ALA A CA 1
ATOM 1581 C C . ALA A 1 204 ? -1.263 5.798 26.555 1.00 88.81 204 ALA A C 1
ATOM 1583 O O . ALA A 1 204 ? -1.281 6.491 25.541 1.00 88.81 204 ALA A O 1
ATOM 1584 N N . VAL A 1 205 ? -1.980 6.113 27.643 1.00 86.69 205 VAL A N 1
ATOM 1585 C CA . VAL A 1 205 ? -2.796 7.340 27.785 1.00 86.69 205 VAL A CA 1
ATOM 1586 C C . VAL A 1 205 ? -2.532 8.118 29.081 1.00 86.69 205 VAL A C 1
ATOM 1588 O O . VAL A 1 205 ? -2.960 9.265 29.233 1.00 86.69 205 VAL A O 1
ATOM 1591 N N . SER A 1 206 ? -1.770 7.525 29.998 1.00 85.44 206 SER A N 1
ATOM 1592 C CA . SER A 1 206 ? -1.329 8.148 31.242 1.00 85.44 206 SER A CA 1
ATOM 1593 C C . SER A 1 206 ? -0.233 9.182 30.960 1.00 85.44 206 SER A C 1
ATOM 1595 O O . SER A 1 206 ? 0.878 8.839 30.557 1.00 85.44 206 SER A O 1
ATOM 1597 N N . HIS A 1 207 ? -0.547 10.465 31.162 1.00 75.69 207 HIS A N 1
ATOM 1598 C CA . HIS A 1 207 ? 0.373 11.561 30.857 1.00 75.69 207 HIS A CA 1
ATOM 1599 C C . HIS A 1 207 ? 1.555 11.563 31.845 1.00 75.69 207 HIS A C 1
ATOM 1601 O O . HIS A 1 207 ? 1.331 11.629 33.058 1.00 75.69 207 HIS A O 1
ATOM 1607 N N . PRO A 1 208 ? 2.812 11.525 31.368 1.00 66.25 208 PRO A N 1
ATOM 1608 C CA . PRO A 1 208 ? 3.973 11.603 32.241 1.00 66.25 208 PRO A CA 1
ATOM 1609 C C . PRO A 1 208 ? 4.152 13.036 32.782 1.00 66.25 208 PRO A C 1
ATOM 1611 O O . PRO A 1 208 ? 3.909 14.005 32.052 1.00 66.25 208 PRO A O 1
ATOM 1614 N N . PRO A 1 209 ? 4.631 13.213 34.029 1.00 56.12 209 PRO A N 1
ATOM 1615 C CA . PRO A 1 209 ? 5.016 14.527 34.536 1.00 56.12 209 PRO A CA 1
ATOM 1616 C C . PRO A 1 209 ? 6.056 15.181 33.614 1.00 56.12 209 PRO A C 1
ATOM 1618 O O . PRO A 1 209 ? 7.111 14.605 33.361 1.00 56.12 209 PRO A O 1
ATOM 1621 N N . GLY A 1 210 ? 5.752 16.378 33.107 1.00 61.22 210 GLY A N 1
ATOM 1622 C CA . GLY A 1 210 ? 6.613 17.124 32.179 1.00 61.22 210 GLY A CA 1
ATOM 1623 C C . GLY A 1 210 ? 6.301 16.945 30.685 1.00 61.22 210 GLY A C 1
ATOM 1624 O O . GLY A 1 210 ? 6.825 17.713 29.888 1.00 61.22 210 GLY A O 1
ATOM 1625 N N . GLY A 1 211 ? 5.435 16.002 30.291 1.00 70.50 211 GLY A N 1
ATOM 1626 C CA . GLY A 1 211 ? 4.956 15.863 28.901 1.00 70.50 211 GLY A CA 1
ATOM 1627 C C . GLY A 1 211 ? 5.968 15.320 27.878 1.00 70.50 211 GLY A C 1
ATOM 1628 O O . GLY A 1 211 ? 5.643 15.201 26.699 1.00 70.50 211 GLY A O 1
ATOM 1629 N N . ASP A 1 212 ? 7.182 14.968 28.305 1.00 82.06 212 ASP A N 1
ATOM 1630 C CA . ASP A 1 212 ? 8.182 14.302 27.466 1.00 82.06 212 ASP A CA 1
ATOM 1631 C C . ASP A 1 212 ? 7.826 12.821 27.222 1.00 82.06 212 ASP A C 1
ATOM 1633 O O . ASP A 1 212 ? 7.257 12.141 28.079 1.00 82.06 212 ASP A O 1
ATOM 1637 N N . LEU A 1 213 ? 8.222 12.288 26.061 1.00 88.31 213 LEU A N 1
ATOM 1638 C CA . LEU A 1 213 ? 8.112 10.855 25.773 1.00 88.31 213 LEU A CA 1
ATOM 1639 C C . LEU A 1 213 ? 9.036 10.069 26.721 1.00 88.31 213 LEU A C 1
ATOM 1641 O O . LEU A 1 213 ? 10.200 10.427 26.896 1.00 88.31 213 LEU A O 1
ATOM 1645 N N . THR A 1 214 ? 8.543 8.972 27.302 1.00 91.56 214 THR A N 1
ATOM 1646 C CA . THR A 1 214 ? 9.288 8.133 28.260 1.00 91.56 214 THR A CA 1
ATOM 1647 C C . THR A 1 214 ? 9.453 6.703 27.730 1.00 91.56 214 THR A C 1
ATOM 1649 O O . THR A 1 214 ? 8.683 6.292 26.858 1.00 91.56 214 THR A O 1
ATOM 1652 N N . PRO A 1 215 ? 10.384 5.889 28.274 1.00 93.19 215 PRO A N 1
ATOM 1653 C CA . PRO A 1 215 ? 10.478 4.470 27.918 1.00 93.19 215 PRO A CA 1
ATOM 1654 C C . PRO A 1 215 ? 9.162 3.716 28.145 1.00 93.19 215 PRO A C 1
ATOM 1656 O O . PRO A 1 215 ? 8.781 2.891 27.322 1.00 93.19 215 PRO A O 1
ATOM 1659 N N . ARG A 1 216 ? 8.446 4.031 29.237 1.00 94.50 216 ARG A N 1
ATOM 1660 C CA . ARG A 1 216 ? 7.158 3.418 29.600 1.00 94.50 216 ARG A CA 1
ATOM 1661 C C . ARG A 1 216 ? 6.056 3.791 28.611 1.00 94.50 216 ARG A C 1
ATOM 1663 O O . ARG A 1 216 ? 5.388 2.905 28.089 1.00 94.50 216 ARG A O 1
ATOM 1670 N N . THR A 1 217 ? 5.891 5.080 28.312 1.00 94.06 217 THR A N 1
ATOM 1671 C CA . THR A 1 217 ? 4.836 5.528 27.390 1.00 94.06 217 THR A CA 1
ATOM 1672 C C . THR A 1 217 ? 5.101 5.060 25.957 1.00 94.06 217 THR A C 1
ATOM 1674 O O . THR A 1 217 ? 4.178 4.575 25.307 1.00 94.06 217 THR A O 1
ATOM 1677 N N . LEU A 1 218 ? 6.354 5.078 25.481 1.00 95.38 218 LEU A N 1
ATOM 1678 C CA . LEU A 1 218 ? 6.700 4.509 24.173 1.00 95.38 218 LEU A CA 1
ATOM 1679 C C . LEU A 1 218 ? 6.470 2.989 24.121 1.00 95.38 218 LEU A C 1
ATOM 1681 O O . LEU A 1 218 ? 5.886 2.497 23.155 1.00 95.38 218 LEU A O 1
ATOM 1685 N N . ALA A 1 219 ? 6.885 2.244 25.152 1.00 96.94 219 ALA A N 1
ATOM 1686 C CA . ALA A 1 219 ? 6.658 0.802 25.230 1.00 96.94 219 ALA A CA 1
ATOM 1687 C C . ALA A 1 219 ? 5.163 0.455 25.170 1.00 96.94 219 ALA A C 1
ATOM 1689 O O . ALA A 1 219 ? 4.780 -0.445 24.423 1.00 96.94 219 ALA A O 1
ATOM 1690 N N . ALA A 1 220 ? 4.319 1.210 25.880 1.00 96.69 220 ALA A N 1
ATOM 1691 C CA . ALA A 1 220 ? 2.872 1.030 25.892 1.00 96.69 220 ALA A CA 1
ATOM 1692 C C . ALA A 1 220 ? 2.221 1.346 24.535 1.00 96.69 220 ALA A C 1
ATOM 1694 O O . ALA A 1 220 ? 1.408 0.558 24.052 1.00 96.69 220 ALA A O 1
ATOM 1695 N N . VAL A 1 221 ? 2.622 2.444 23.879 1.00 97.25 221 VAL A N 1
ATOM 1696 C CA . VAL A 1 221 ? 2.173 2.803 22.519 1.00 97.25 221 VAL A CA 1
ATOM 1697 C C . VAL A 1 221 ? 2.525 1.697 21.519 1.00 97.25 221 VAL A C 1
ATOM 1699 O O . VAL A 1 221 ? 1.655 1.237 20.778 1.00 97.25 221 VAL A O 1
ATOM 1702 N N . LEU A 1 222 ? 3.781 1.236 21.511 1.00 97.88 222 LEU A N 1
ATOM 1703 C CA . LEU A 1 222 ? 4.238 0.178 20.605 1.00 97.88 222 LEU A CA 1
ATOM 1704 C C . LEU A 1 222 ? 3.531 -1.152 20.893 1.00 97.88 222 LEU A C 1
ATOM 1706 O O . LEU A 1 222 ? 3.079 -1.816 19.961 1.00 97.88 222 LEU A O 1
ATOM 1710 N N . HIS A 1 223 ? 3.371 -1.523 22.167 1.00 97.06 223 HIS A N 1
ATOM 1711 C CA . HIS A 1 223 ? 2.687 -2.757 22.555 1.00 97.06 223 HIS A CA 1
ATOM 1712 C C . HIS A 1 223 ? 1.214 -2.731 22.145 1.00 97.06 223 HIS A C 1
ATOM 1714 O O . HIS A 1 223 ? 0.748 -3.649 21.474 1.00 97.06 223 HIS A O 1
ATOM 1720 N N . LEU A 1 224 ? 0.485 -1.657 22.458 1.00 96.62 224 LEU A N 1
ATOM 1721 C CA . LEU A 1 224 ? -0.935 -1.565 22.132 1.00 96.62 224 LEU A CA 1
ATOM 1722 C C . LEU A 1 224 ? -1.186 -1.454 20.619 1.00 96.62 224 LEU A C 1
ATOM 1724 O O . LEU A 1 224 ? -2.219 -1.926 20.153 1.00 96.62 224 LEU A O 1
ATOM 1728 N N . ALA A 1 225 ? -0.265 -0.888 19.832 1.00 97.44 225 ALA A N 1
ATOM 1729 C CA . ALA A 1 225 ? -0.398 -0.810 18.374 1.00 97.44 225 ALA A CA 1
ATOM 1730 C C . ALA A 1 225 ? 0.030 -2.094 17.633 1.00 97.44 225 ALA A C 1
ATOM 1732 O O . ALA A 1 225 ? -0.570 -2.434 16.609 1.00 97.44 225 ALA A O 1
ATOM 1733 N N . LEU A 1 226 ? 1.063 -2.797 18.119 1.00 97.12 226 LEU A N 1
ATOM 1734 C CA . LEU A 1 226 ? 1.755 -3.853 17.367 1.00 97.12 226 LEU A CA 1
ATOM 1735 C C . LEU A 1 226 ? 1.737 -5.236 18.028 1.00 97.12 226 LEU A C 1
ATOM 1737 O O . LEU A 1 226 ? 1.869 -6.214 17.296 1.00 97.12 226 LEU A O 1
ATOM 1741 N N . ALA A 1 227 ? 1.597 -5.376 19.346 1.00 95.69 227 ALA A N 1
ATOM 1742 C CA . ALA A 1 227 ? 1.676 -6.693 19.981 1.00 95.69 227 ALA A CA 1
ATOM 1743 C C . ALA A 1 227 ? 0.420 -7.556 19.711 1.00 95.69 227 ALA A C 1
ATOM 1745 O O . ALA A 1 227 ? -0.683 -7.027 19.511 1.00 95.69 227 ALA A O 1
ATOM 1746 N N . PRO A 1 228 ? 0.546 -8.899 19.701 1.00 95.38 228 PRO A N 1
ATOM 1747 C CA . PRO A 1 228 ? -0.607 -9.792 19.670 1.00 95.38 228 PRO A CA 1
ATOM 1748 C C . PRO A 1 228 ? -1.499 -9.635 20.911 1.00 95.38 228 PRO A C 1
ATOM 1750 O O . PRO A 1 228 ? -1.058 -9.849 22.034 1.00 95.38 228 PRO A O 1
ATOM 1753 N N . THR A 1 229 ? -2.787 -9.358 20.706 1.00 93.50 229 THR A N 1
ATOM 1754 C CA . THR A 1 229 ? -3.830 -9.360 21.751 1.00 93.50 229 THR A CA 1
ATOM 1755 C C . THR A 1 229 ? -4.497 -10.729 21.929 1.00 93.50 229 THR A C 1
ATOM 1757 O O . THR A 1 229 ? -5.439 -10.883 22.705 1.00 93.50 229 THR A O 1
ATOM 1760 N N . GLY A 1 230 ? -4.048 -11.734 21.176 1.00 92.56 230 GLY A N 1
ATOM 1761 C CA . GLY A 1 230 ? -4.542 -13.104 21.223 1.00 92.56 230 GLY A CA 1
ATOM 1762 C C . GLY A 1 230 ? -4.146 -13.892 19.977 1.00 92.56 230 GLY A C 1
ATOM 1763 O O . GLY A 1 230 ? -3.536 -13.354 19.052 1.00 92.56 230 GLY A O 1
ATOM 1764 N N . TRP A 1 231 ? -4.526 -15.167 19.942 1.00 93.12 231 TRP A N 1
ATOM 1765 C CA . TRP A 1 231 ? -4.120 -16.106 18.897 1.00 93.12 231 TRP A CA 1
ATOM 1766 C C . TRP A 1 231 ? -5.293 -16.946 18.395 1.00 93.12 231 TRP A C 1
ATOM 1768 O O . TRP A 1 231 ? -6.226 -17.246 19.139 1.00 93.12 231 TRP A O 1
ATOM 1778 N N . ARG A 1 232 ? -5.233 -17.357 17.125 1.00 89.25 232 ARG A N 1
ATOM 1779 C CA . ARG A 1 232 ? -6.160 -18.322 16.523 1.00 89.25 232 ARG A CA 1
ATOM 1780 C C . ARG A 1 232 ? -5.436 -19.181 15.495 1.00 89.25 232 ARG A C 1
ATOM 1782 O O . ARG A 1 232 ? -4.872 -18.640 14.552 1.00 89.25 232 ARG A O 1
ATOM 1789 N N . THR A 1 233 ? -5.522 -20.500 15.605 1.00 87.19 233 THR A N 1
ATOM 1790 C CA . THR A 1 233 ? -4.997 -21.415 14.579 1.00 87.19 233 THR A CA 1
ATOM 1791 C C . THR A 1 233 ? -6.006 -21.582 13.441 1.00 87.19 233 THR A C 1
ATOM 1793 O O . THR A 1 233 ? -7.191 -21.802 13.687 1.00 87.19 233 THR A O 1
ATOM 1796 N N . ALA A 1 234 ? -5.551 -21.477 12.193 1.00 83.44 234 ALA A N 1
ATOM 1797 C CA . ALA A 1 234 ? -6.339 -21.760 10.994 1.00 83.44 234 ALA A CA 1
ATOM 1798 C C . ALA A 1 234 ? -5.813 -23.038 10.303 1.00 83.44 234 ALA A C 1
ATOM 1800 O O . ALA A 1 234 ? -4.598 -23.131 10.122 1.00 83.44 234 ALA A O 1
ATOM 1801 N N . PRO A 1 235 ? -6.671 -23.987 9.863 1.00 73.50 235 PRO A N 1
ATOM 1802 C CA . PRO A 1 235 ? -6.243 -25.334 9.449 1.00 73.50 235 PRO A CA 1
ATOM 1803 C C . PRO A 1 235 ? -5.135 -25.412 8.387 1.00 73.50 235 PRO A C 1
ATOM 1805 O O . PRO A 1 235 ? -4.313 -26.318 8.446 1.00 73.50 235 PRO A O 1
ATOM 1808 N N . VAL A 1 236 ? -5.098 -24.462 7.446 1.00 76.25 236 VAL A N 1
ATOM 1809 C CA . VAL A 1 236 ? -4.129 -24.426 6.327 1.00 76.25 236 VAL A CA 1
ATOM 1810 C C . VAL A 1 236 ? -3.076 -23.317 6.486 1.00 76.25 236 VAL A C 1
ATOM 1812 O O . VAL A 1 236 ? -2.012 -23.338 5.880 1.00 76.25 236 VAL A O 1
ATOM 1815 N N . VAL A 1 237 ? -3.362 -22.305 7.309 1.00 78.94 237 VAL A N 1
ATOM 1816 C CA . VAL A 1 237 ? -2.546 -21.077 7.395 1.00 78.94 237 VAL A CA 1
ATOM 1817 C C . VAL A 1 237 ? -1.722 -21.015 8.690 1.00 78.94 237 VAL A C 1
ATOM 1819 O O . VAL A 1 237 ? -0.846 -20.166 8.827 1.00 78.94 237 VAL A O 1
ATOM 1822 N N . GLY A 1 238 ? -1.973 -21.918 9.642 1.00 83.06 238 GLY A N 1
ATOM 1823 C CA . GLY A 1 238 ? -1.245 -21.981 10.907 1.00 83.06 238 GLY A CA 1
ATOM 1824 C C . GLY A 1 238 ? -1.681 -20.904 11.915 1.00 83.06 238 GLY A C 1
ATOM 1825 O O . GLY A 1 238 ? -2.854 -20.509 11.920 1.00 83.06 238 GLY A O 1
ATOM 1826 N N . PRO A 1 239 ? -0.784 -20.464 12.819 1.00 87.81 239 PRO A N 1
ATOM 1827 C CA . PRO A 1 239 ? -1.110 -19.524 13.887 1.00 87.81 239 PRO A CA 1
ATOM 1828 C C . PRO A 1 239 ? -1.318 -18.105 13.352 1.00 87.81 239 PRO A C 1
ATOM 1830 O O . PRO A 1 239 ? -0.491 -17.561 12.622 1.00 87.81 239 PRO A O 1
ATOM 1833 N N . LEU A 1 240 ? -2.432 -17.486 13.739 1.00 90.25 240 LEU A N 1
ATOM 1834 C CA . LEU A 1 240 ? -2.768 -16.109 13.399 1.00 90.25 240 LEU A CA 1
ATOM 1835 C C . LEU A 1 240 ? -2.761 -15.265 14.670 1.00 90.25 240 LEU A C 1
ATOM 1837 O O . LEU A 1 240 ? -3.527 -15.548 15.595 1.00 90.25 240 LEU A O 1
ATOM 1841 N N . ALA A 1 241 ? -1.939 -14.219 14.699 1.00 92.38 241 ALA A N 1
ATOM 1842 C CA . ALA A 1 241 ? -2.045 -13.188 15.721 1.00 92.38 241 ALA A CA 1
ATOM 1843 C C . ALA A 1 241 ? -3.338 -12.388 15.503 1.00 92.38 241 ALA A C 1
ATOM 1845 O O . ALA A 1 241 ? -3.675 -12.025 14.376 1.00 92.38 241 ALA A O 1
ATOM 1846 N N . HIS A 1 242 ? -4.053 -12.085 16.579 1.00 93.38 242 HIS A N 1
ATOM 1847 C CA . HIS A 1 242 ? -4.984 -10.964 16.617 1.00 93.38 242 HIS A CA 1
ATOM 1848 C C . HIS A 1 242 ? -4.221 -9.738 17.125 1.00 93.38 242 HIS A C 1
ATOM 1850 O O . HIS A 1 242 ? -3.437 -9.862 18.057 1.00 93.38 242 HIS A O 1
ATOM 1856 N N . ARG A 1 243 ? -4.438 -8.562 16.529 1.00 95.88 243 ARG A N 1
ATOM 1857 C CA . ARG A 1 243 ? -3.875 -7.278 16.986 1.00 95.88 243 ARG A CA 1
ATOM 1858 C C . ARG A 1 243 ? -4.992 -6.224 17.093 1.00 95.88 243 ARG A C 1
ATOM 1860 O O . ARG A 1 243 ? -6.120 -6.449 16.632 1.00 95.88 243 ARG A O 1
ATOM 1867 N N . THR A 1 244 ? -4.712 -5.081 17.716 1.00 96.50 244 THR A N 1
ATOM 1868 C CA . THR A 1 244 ? -5.666 -3.956 17.848 1.00 96.50 244 THR A CA 1
ATOM 1869 C C . THR A 1 244 ? -5.995 -3.303 16.506 1.00 96.50 244 THR A C 1
ATOM 1871 O O . THR A 1 244 ? -7.128 -2.882 16.295 1.00 96.50 244 THR A O 1
ATOM 1874 N N . SER A 1 245 ? -5.059 -3.301 15.557 1.00 97.12 245 SER A N 1
ATOM 1875 C CA . SER A 1 245 ? -5.318 -2.983 14.147 1.00 97.12 245 SER A CA 1
ATOM 1876 C C . SER A 1 245 ? -5.789 -4.231 13.380 1.00 97.12 245 SER A C 1
ATOM 1878 O O . SER A 1 245 ? -5.296 -5.329 13.649 1.00 97.12 245 SER A O 1
ATOM 1880 N N . PRO A 1 246 ? -6.751 -4.127 12.443 1.00 96.19 246 PRO A N 1
ATOM 1881 C CA . PRO A 1 246 ? -7.077 -5.202 11.505 1.00 96.19 246 PRO A CA 1
ATOM 1882 C C . PRO A 1 246 ? -5.941 -5.435 10.492 1.00 96.19 246 PRO A C 1
ATOM 1884 O O . PRO A 1 246 ? -5.018 -4.635 10.380 1.00 96.19 246 PRO A O 1
ATOM 1887 N N . SER A 1 247 ? -6.009 -6.549 9.760 1.00 95.06 247 SER A N 1
ATOM 1888 C CA . SER A 1 247 ? -5.121 -6.826 8.625 1.00 95.06 247 SER A CA 1
ATOM 1889 C C . SER A 1 247 ? -5.771 -7.786 7.627 1.00 95.06 247 SER A C 1
ATOM 1891 O O . SER A 1 247 ? -6.478 -8.724 8.029 1.00 95.06 247 SER A O 1
ATOM 1893 N N . GLY A 1 248 ? -5.499 -7.590 6.335 1.00 90.50 248 GLY A N 1
ATOM 1894 C CA . GLY A 1 248 ? -5.878 -8.500 5.254 1.00 90.50 248 GLY A CA 1
ATOM 1895 C C . GLY A 1 248 ? -5.470 -9.946 5.554 1.00 90.50 248 GLY A C 1
ATOM 1896 O O . GLY A 1 248 ? -4.302 -10.256 5.779 1.00 90.50 248 GLY A O 1
ATOM 1897 N N . GLY A 1 249 ? -6.448 -10.855 5.633 1.00 88.25 249 GLY A N 1
ATOM 1898 C CA . GLY A 1 249 ? -6.210 -12.271 5.950 1.00 88.25 249 GLY A CA 1
ATOM 1899 C C . GLY A 1 249 ? -5.569 -12.537 7.324 1.00 88.25 249 GLY A C 1
ATOM 1900 O O . GLY A 1 249 ? -5.080 -13.648 7.552 1.00 88.25 249 GLY A O 1
ATOM 1901 N N . GLY A 1 250 ? -5.528 -11.544 8.223 1.00 90.19 250 GLY A N 1
ATOM 1902 C CA . GLY A 1 250 ? -4.795 -11.612 9.492 1.00 90.19 250 GLY A CA 1
ATOM 1903 C C . GLY A 1 250 ? -3.298 -11.870 9.301 1.00 90.19 250 GLY A C 1
ATOM 1904 O O . GLY A 1 250 ? -2.735 -12.684 10.030 1.00 90.19 250 GLY A O 1
ATOM 1905 N N . ARG A 1 251 ? -2.682 -11.281 8.263 1.00 92.50 251 ARG A N 1
ATOM 1906 C CA . ARG A 1 251 ? -1.246 -11.443 7.968 1.00 92.50 251 ARG A CA 1
ATOM 1907 C C . ARG A 1 251 ? -0.358 -10.560 8.840 1.00 92.50 251 ARG A C 1
ATOM 1909 O O . ARG A 1 251 ? 0.747 -10.975 9.161 1.00 92.50 251 ARG A O 1
ATOM 1916 N N . HIS A 1 252 ? -0.847 -9.375 9.204 1.00 94.62 252 HIS A N 1
ATOM 1917 C CA . HIS A 1 252 ? -0.133 -8.333 9.944 1.00 94.62 252 HIS A CA 1
ATOM 1918 C C . HIS A 1 252 ? 1.285 -8.090 9.391 1.00 94.62 252 HIS A C 1
ATOM 1920 O O . HIS A 1 252 ? 2.257 -8.357 10.091 1.00 94.62 252 HIS A O 1
ATOM 1926 N N . PRO A 1 253 ? 1.440 -7.636 8.130 1.00 95.31 253 PRO A N 1
ATOM 1927 C CA . PRO A 1 253 ? 2.761 -7.412 7.538 1.00 95.31 253 PRO A CA 1
ATOM 1928 C C . PRO A 1 253 ? 3.490 -6.199 8.139 1.00 95.31 253 PRO A C 1
ATOM 1930 O O . PRO A 1 253 ? 4.712 -6.138 8.078 1.00 95.31 253 PRO A O 1
ATOM 1933 N N . THR A 1 254 ? 2.764 -5.244 8.724 1.00 96.88 254 THR A N 1
ATOM 1934 C CA . THR A 1 254 ? 3.319 -4.000 9.271 1.00 96.88 254 THR A CA 1
ATOM 1935 C C . THR A 1 254 ? 4.207 -4.236 10.496 1.00 96.88 254 THR A C 1
ATOM 1937 O O . THR A 1 254 ? 3.795 -4.880 11.461 1.00 96.88 254 THR A O 1
ATOM 1940 N N . GLU A 1 255 ? 5.399 -3.648 10.467 1.00 95.88 255 GLU A N 1
ATOM 1941 C CA . GLU A 1 255 ? 6.385 -3.607 11.551 1.00 95.88 255 GLU A CA 1
ATOM 1942 C C . GLU A 1 255 ? 6.889 -2.155 11.716 1.00 95.88 255 GLU A C 1
ATOM 1944 O O . GLU A 1 255 ? 6.620 -1.294 10.872 1.00 95.88 255 GLU A O 1
ATOM 1949 N N . VAL A 1 256 ? 7.605 -1.851 12.804 1.00 96.56 256 VAL A N 1
ATOM 1950 C CA . VAL A 1 256 ? 8.118 -0.493 13.077 1.00 96.56 256 VAL A CA 1
ATOM 1951 C C . VAL A 1 256 ? 9.602 -0.513 13.428 1.00 96.56 256 VAL A C 1
ATOM 1953 O O . VAL A 1 256 ? 10.047 -1.307 14.261 1.00 96.56 256 VAL A O 1
ATOM 1956 N N . VAL A 1 257 ? 10.343 0.419 12.825 1.00 96.19 257 VAL A N 1
ATOM 1957 C CA . VAL A 1 257 ? 11.673 0.839 13.272 1.00 96.19 257 VAL A CA 1
ATOM 1958 C C . VAL A 1 257 ? 11.535 2.153 14.045 1.00 96.19 257 VAL A C 1
ATOM 1960 O O . VAL A 1 257 ? 11.059 3.159 13.522 1.00 96.19 257 VAL A O 1
ATOM 1963 N N . VAL A 1 258 ? 11.942 2.135 15.309 1.00 97.25 258 VAL A N 1
ATOM 1964 C CA . VAL A 1 258 ? 12.029 3.292 16.199 1.00 97.25 258 VAL A CA 1
ATOM 1965 C C . VAL A 1 258 ? 13.353 4.008 15.943 1.00 97.25 258 VAL A C 1
ATOM 1967 O O . VAL A 1 258 ? 14.415 3.390 15.990 1.00 97.25 258 VAL A O 1
ATOM 1970 N N . LEU A 1 259 ? 13.287 5.311 15.693 1.00 96.19 259 LEU A N 1
ATOM 1971 C CA . LEU A 1 259 ? 14.418 6.204 15.462 1.00 96.19 259 LEU A CA 1
ATOM 1972 C C . LEU A 1 259 ? 14.526 7.161 16.656 1.00 96.19 259 LEU A C 1
ATOM 1974 O O . LEU A 1 259 ? 13.624 7.968 16.877 1.00 96.19 259 LEU A O 1
ATOM 1978 N N . LEU A 1 260 ? 15.599 7.067 17.441 1.00 95.88 260 LEU A N 1
ATOM 1979 C CA . LEU A 1 260 ? 15.815 7.868 18.650 1.00 95.88 260 LEU A CA 1
ATOM 1980 C C . LEU A 1 260 ? 16.965 8.859 18.454 1.00 95.88 260 LEU A C 1
ATOM 1982 O O . LEU A 1 260 ? 18.129 8.464 18.396 1.00 95.88 260 LEU A O 1
ATOM 1986 N N . SER A 1 261 ? 16.643 10.154 18.393 1.00 93.12 261 SER A N 1
ATOM 1987 C CA . SER A 1 261 ? 17.624 11.246 18.222 1.00 93.12 261 SER A CA 1
ATOM 1988 C C . SER A 1 261 ? 18.404 11.555 19.502 1.00 93.12 261 SER A C 1
ATOM 1990 O O . SER A 1 261 ? 19.475 12.156 19.468 1.00 93.12 261 SER A O 1
ATOM 1992 N N . ARG A 1 262 ? 17.845 11.166 20.651 1.00 91.69 262 ARG A N 1
ATOM 1993 C CA . ARG A 1 262 ? 18.418 11.302 21.994 1.00 91.69 262 ARG A CA 1
ATOM 1994 C C . ARG A 1 262 ? 18.136 10.028 22.787 1.00 91.69 262 ARG A C 1
ATOM 1996 O O . ARG A 1 262 ? 17.209 9.295 22.451 1.00 91.69 262 ARG A O 1
ATOM 2003 N N . ALA A 1 263 ? 18.914 9.782 23.839 1.00 94.00 263 ALA A N 1
ATOM 2004 C CA . ALA A 1 263 ? 18.683 8.639 24.715 1.00 94.00 263 ALA A CA 1
ATOM 2005 C C . ALA A 1 263 ? 17.285 8.714 25.358 1.00 94.00 263 ALA A C 1
ATOM 2007 O O . ALA A 1 263 ? 16.831 9.791 25.753 1.00 94.00 263 ALA A O 1
ATOM 2008 N N . LEU A 1 264 ? 16.625 7.565 25.477 1.00 93.19 264 LEU A N 1
ATOM 2009 C CA . LEU A 1 264 ? 15.308 7.409 26.085 1.00 93.19 264 LEU A CA 1
ATOM 2010 C C . LEU A 1 264 ? 15.431 6.447 27.271 1.00 93.19 264 LEU A C 1
ATOM 2012 O O . LEU A 1 264 ? 15.362 5.228 27.119 1.00 93.19 264 LEU A O 1
ATOM 2016 N N . GLY A 1 265 ? 15.651 6.999 28.466 1.00 91.56 265 GLY A N 1
ATOM 2017 C CA . GLY A 1 265 ? 15.987 6.203 29.649 1.00 91.56 265 GLY A CA 1
ATOM 2018 C C . GLY A 1 265 ? 17.313 5.464 29.456 1.00 91.56 265 GLY A C 1
ATOM 2019 O O . GLY A 1 265 ? 18.344 6.097 29.253 1.00 91.56 265 GLY A O 1
ATOM 2020 N N . HIS A 1 266 ? 17.280 4.130 29.508 1.00 92.38 266 HIS A N 1
ATOM 2021 C CA . HIS A 1 266 ? 18.437 3.263 29.253 1.00 92.38 266 HIS A CA 1
ATOM 2022 C C . HIS A 1 266 ? 18.675 2.955 27.767 1.00 92.38 266 HIS A C 1
ATOM 2024 O O . HIS A 1 266 ? 19.695 2.355 27.439 1.00 92.38 266 HIS A O 1
ATOM 2030 N N . VAL A 1 267 ? 17.763 3.342 26.867 1.00 95.94 267 VAL A N 1
ATOM 2031 C CA . VAL A 1 267 ? 17.915 3.118 25.422 1.00 95.94 267 VAL A CA 1
ATOM 2032 C C . VAL A 1 267 ? 18.778 4.242 24.826 1.00 95.94 267 VAL A C 1
ATOM 2034 O O . VAL A 1 267 ? 18.384 5.408 24.934 1.00 95.94 267 VAL A O 1
ATOM 2037 N N . PRO A 1 268 ? 19.941 3.954 24.211 1.00 95.88 268 PRO A N 1
ATOM 2038 C CA . PRO A 1 268 ? 20.765 4.985 23.586 1.00 95.88 268 PRO A CA 1
ATOM 2039 C C . PRO A 1 268 ? 20.140 5.525 22.279 1.00 95.88 268 PRO A C 1
ATOM 2041 O O . PRO A 1 268 ? 19.160 4.966 21.781 1.00 95.88 268 PRO A O 1
ATOM 2044 N N . PRO A 1 269 ? 20.672 6.626 21.711 1.00 96.00 269 PRO A N 1
ATOM 2045 C CA . PRO A 1 269 ? 20.274 7.096 20.385 1.00 96.00 269 PRO A CA 1
ATOM 2046 C C . PRO A 1 269 ? 20.594 6.051 19.307 1.00 96.00 269 PRO A C 1
ATOM 2048 O O . PRO A 1 269 ? 21.632 5.390 19.375 1.00 96.00 269 PRO A O 1
ATOM 2051 N N . GLY A 1 270 ? 19.743 5.936 18.287 1.00 95.44 270 GLY A N 1
ATOM 2052 C CA . GLY A 1 270 ? 19.926 4.967 17.204 1.00 95.44 270 GLY A CA 1
ATOM 2053 C C . GLY A 1 270 ? 18.629 4.553 16.510 1.00 95.44 270 GLY A C 1
ATOM 2054 O O . GLY A 1 270 ? 17.563 5.115 16.763 1.00 95.44 270 GLY A O 1
ATOM 2055 N N . ALA A 1 271 ? 18.736 3.555 15.632 1.00 94.56 271 ALA A N 1
ATOM 2056 C CA . ALA A 1 271 ? 17.609 2.906 14.967 1.00 94.56 271 ALA A CA 1
ATOM 2057 C C . ALA A 1 271 ? 17.401 1.490 15.532 1.00 94.56 271 ALA A C 1
ATOM 2059 O O . ALA A 1 271 ? 18.366 0.735 15.675 1.00 94.56 271 ALA A O 1
ATOM 2060 N N . TYR A 1 272 ? 16.152 1.121 15.827 1.00 96.31 272 TYR A N 1
ATOM 2061 C CA . TYR A 1 272 ? 15.794 -0.146 16.475 1.00 96.31 272 TYR A CA 1
ATOM 2062 C C . TYR A 1 272 ? 14.511 -0.746 15.900 1.00 96.31 272 TYR A C 1
ATOM 2064 O O . TYR A 1 272 ? 13.499 -0.060 15.820 1.00 96.31 272 TYR A O 1
ATOM 2072 N N . HIS A 1 273 ? 14.490 -2.038 15.589 1.00 96.12 273 HIS A N 1
ATOM 2073 C CA . HIS A 1 273 ? 13.238 -2.756 15.357 1.00 96.12 273 HIS A CA 1
ATOM 2074 C C . HIS A 1 273 ? 12.504 -2.957 16.684 1.00 96.12 273 HIS A C 1
ATOM 2076 O O . HIS A 1 273 ? 13.116 -3.371 17.672 1.00 96.12 273 HIS A O 1
ATOM 2082 N N . TYR A 1 274 ? 11.188 -2.744 16.696 1.00 97.12 274 TYR A N 1
ATOM 2083 C CA . TYR A 1 274 ? 10.347 -3.205 17.798 1.00 97.12 274 TYR A CA 1
ATOM 2084 C C . TYR A 1 274 ? 10.078 -4.712 17.672 1.00 97.12 274 TYR A C 1
ATOM 2086 O O . TYR A 1 274 ? 9.311 -5.148 16.815 1.00 97.12 274 TYR A O 1
ATOM 2094 N N . ASP A 1 275 ? 10.701 -5.516 18.534 1.00 95.06 275 ASP A N 1
ATOM 2095 C CA . ASP A 1 275 ? 10.418 -6.946 18.651 1.00 95.06 275 ASP A CA 1
ATOM 2096 C C . ASP A 1 275 ? 9.151 -7.136 19.499 1.00 95.06 275 ASP A C 1
ATOM 2098 O O . ASP A 1 275 ? 9.177 -7.137 20.734 1.00 95.06 275 ASP A O 1
ATOM 2102 N N . SER A 1 276 ? 8.016 -7.281 18.811 1.00 93.44 276 SER A N 1
ATOM 2103 C CA . SER A 1 276 ? 6.703 -7.505 19.430 1.00 93.44 276 SER A CA 1
ATOM 2104 C C . SER A 1 276 ? 6.548 -8.877 20.102 1.00 93.44 276 SER A C 1
ATOM 2106 O O . SER A 1 276 ? 5.601 -9.059 20.865 1.00 93.44 276 SER A O 1
ATOM 2108 N N . GLY A 1 277 ? 7.456 -9.830 19.852 1.00 91.50 277 GLY A N 1
ATOM 2109 C CA . GLY A 1 277 ? 7.472 -11.136 20.515 1.00 91.50 277 GLY A CA 1
ATOM 2110 C C . GLY A 1 277 ? 8.220 -11.117 21.848 1.00 91.50 277 GLY A C 1
ATOM 2111 O O . GLY A 1 277 ? 7.777 -11.743 22.807 1.00 91.50 277 GLY A O 1
ATOM 2112 N N . ARG A 1 278 ? 9.331 -10.372 21.922 1.00 93.00 278 ARG A N 1
ATOM 2113 C CA . ARG A 1 278 ? 10.157 -10.213 23.136 1.00 93.00 278 ARG A CA 1
ATOM 2114 C C . ARG A 1 278 ? 9.815 -8.978 23.974 1.00 93.00 278 ARG A C 1
ATOM 2116 O O . ARG A 1 278 ? 10.358 -8.831 25.061 1.00 93.00 278 ARG A O 1
ATOM 2123 N N . HIS A 1 279 ? 8.961 -8.091 23.462 1.00 95.56 279 HIS A N 1
ATOM 2124 C CA . HIS A 1 279 ? 8.715 -6.754 24.010 1.00 95.56 279 HIS A CA 1
ATOM 2125 C C . HIS A 1 279 ? 10.021 -5.965 24.230 1.00 95.56 279 HIS A C 1
ATOM 2127 O O . HIS A 1 279 ? 10.346 -5.512 25.327 1.00 95.56 279 HIS A O 1
ATOM 2133 N N . ALA A 1 280 ? 10.805 -5.832 23.160 1.00 96.62 280 ALA A N 1
ATOM 2134 C CA . ALA A 1 280 ? 12.145 -5.254 23.210 1.00 96.62 280 ALA A CA 1
ATOM 2135 C C . ALA A 1 280 ? 12.460 -4.395 21.976 1.00 96.62 280 ALA A C 1
ATOM 2137 O O . ALA A 1 280 ? 11.761 -4.444 20.963 1.00 96.62 280 ALA A O 1
ATOM 2138 N N . LEU A 1 281 ? 13.539 -3.619 22.064 1.00 97.69 281 LEU A N 1
ATOM 2139 C CA . LEU A 1 281 ? 14.138 -2.895 20.946 1.00 97.69 281 LEU A CA 1
ATOM 2140 C C . LEU A 1 281 ? 15.427 -3.596 20.512 1.00 97.69 281 LEU A C 1
ATOM 2142 O O . LEU A 1 281 ? 16.391 -3.651 21.272 1.00 97.69 281 LEU A O 1
ATOM 2146 N N . THR A 1 282 ? 15.460 -4.109 19.285 1.00 96.50 282 THR A N 1
ATOM 2147 C CA . THR A 1 282 ? 16.642 -4.776 18.717 1.00 96.50 282 THR A CA 1
ATOM 2148 C C . THR A 1 282 ? 17.338 -3.831 17.731 1.00 96.50 282 THR A C 1
ATOM 2150 O O . THR A 1 282 ? 16.644 -3.270 16.880 1.00 96.50 282 THR A O 1
ATOM 2153 N N . PRO A 1 283 ? 18.668 -3.617 17.804 1.00 94.88 283 PRO A N 1
ATOM 2154 C CA . PRO A 1 283 ? 19.383 -2.696 16.915 1.00 94.88 283 PRO A CA 1
ATOM 2155 C C . PRO A 1 283 ? 19.111 -2.938 15.423 1.00 94.88 283 PRO A C 1
ATOM 2157 O O . PRO A 1 283 ? 19.110 -4.075 14.959 1.00 94.88 283 PRO A O 1
ATOM 2160 N N . ALA A 1 284 ? 18.904 -1.859 14.667 1.00 91.44 284 ALA A N 1
ATOM 2161 C CA . ALA A 1 284 ? 18.525 -1.886 13.254 1.00 91.44 284 ALA A CA 1
ATOM 2162 C C . ALA A 1 284 ? 19.492 -1.038 12.396 1.00 91.44 284 ALA A C 1
ATOM 2164 O O . ALA A 1 284 ? 19.091 -0.013 11.838 1.00 91.44 284 ALA A O 1
ATOM 2165 N N . PRO A 1 285 ? 20.782 -1.423 12.287 1.00 87.00 285 PRO A N 1
ATOM 2166 C CA . PRO A 1 285 ? 21.826 -0.589 11.680 1.00 87.00 285 PRO A CA 1
ATOM 2167 C C . PRO A 1 285 ? 21.572 -0.247 10.205 1.00 87.00 285 PRO A C 1
ATOM 2169 O O . PRO A 1 285 ? 21.950 0.837 9.770 1.00 87.00 285 PRO A O 1
ATOM 2172 N N . ALA A 1 286 ? 20.861 -1.100 9.457 1.00 82.19 286 ALA A N 1
ATOM 2173 C CA . ALA A 1 286 ? 20.442 -0.825 8.078 1.00 82.19 286 ALA A CA 1
ATOM 2174 C C . ALA A 1 286 ? 19.571 0.444 7.936 1.00 82.19 286 ALA A C 1
ATOM 2176 O O . ALA A 1 286 ? 19.501 1.027 6.859 1.00 82.19 286 ALA A O 1
ATOM 2177 N N . TYR A 1 287 ? 18.940 0.897 9.024 1.00 86.81 287 TYR A N 1
ATOM 2178 C CA . TYR A 1 287 ? 18.095 2.090 9.070 1.00 86.81 287 TYR A CA 1
ATOM 2179 C C . TYR A 1 287 ? 18.758 3.269 9.805 1.00 86.81 287 TYR A C 1
ATOM 2181 O O . TYR A 1 287 ? 18.091 4.271 10.054 1.00 86.81 287 TYR A O 1
ATOM 2189 N N . ALA A 1 288 ? 20.052 3.194 10.147 1.00 85.88 288 ALA A N 1
ATOM 2190 C CA . ALA A 1 288 ? 20.746 4.258 10.880 1.00 85.88 288 ALA A CA 1
ATOM 2191 C C . ALA A 1 288 ? 20.666 5.623 10.166 1.00 85.88 288 ALA A C 1
ATOM 2193 O O . ALA A 1 288 ? 20.383 6.634 10.807 1.00 85.88 288 ALA A O 1
ATOM 2194 N N . ASP A 1 289 ? 20.798 5.651 8.836 1.00 83.12 289 ASP A N 1
ATOM 2195 C CA . ASP A 1 289 ? 20.701 6.883 8.037 1.00 83.12 289 ASP A CA 1
ATOM 2196 C C . ASP A 1 289 ? 19.305 7.529 8.061 1.00 83.12 289 ASP A C 1
ATOM 2198 O O . ASP A 1 289 ? 19.178 8.735 7.834 1.00 83.12 289 ASP A O 1
ATOM 2202 N N . GLN A 1 290 ? 18.254 6.767 8.392 1.00 84.56 290 GLN A N 1
ATOM 2203 C CA . GLN A 1 290 ? 16.898 7.302 8.561 1.00 84.56 290 GLN A CA 1
ATOM 2204 C C . GLN A 1 290 ? 16.818 8.239 9.774 1.00 84.56 290 GLN A C 1
ATOM 2206 O O . GLN A 1 290 ? 15.979 9.137 9.788 1.00 84.56 290 GLN A O 1
ATOM 2211 N N . LEU A 1 291 ? 17.710 8.101 10.764 1.00 86.56 291 LEU A N 1
ATOM 2212 C CA . LEU A 1 291 ? 17.766 9.002 11.917 1.00 86.56 291 LEU A CA 1
ATOM 2213 C C . LEU A 1 291 ? 18.067 10.451 11.503 1.00 86.56 291 LEU A C 1
ATOM 2215 O O . LEU A 1 291 ? 17.533 11.392 12.081 1.00 86.56 291 LEU A O 1
ATOM 2219 N N . ASN A 1 292 ? 18.831 10.637 10.425 1.00 85.38 292 ASN A N 1
ATOM 2220 C CA . ASN A 1 292 ? 19.117 11.954 9.852 1.00 85.38 292 ASN A CA 1
ATOM 2221 C C . ASN A 1 292 ? 17.880 12.596 9.171 1.00 85.38 292 ASN A C 1
ATOM 2223 O O . ASN A 1 292 ? 17.919 13.765 8.776 1.00 85.38 292 ASN A O 1
ATOM 2227 N N . THR A 1 293 ? 16.777 11.846 9.025 1.00 83.31 293 THR A N 1
ATOM 2228 C CA . THR A 1 293 ? 15.513 12.308 8.420 1.00 83.31 293 THR A CA 1
ATOM 2229 C C . THR A 1 293 ? 14.463 12.782 9.423 1.00 83.31 293 THR A C 1
ATOM 2231 O O . THR A 1 293 ? 13.341 13.091 9.017 1.00 83.31 293 THR A O 1
ATOM 2234 N N . ILE A 1 294 ? 14.795 12.869 10.717 1.00 88.56 294 ILE A N 1
ATOM 2235 C CA . ILE A 1 294 ? 13.885 13.395 11.740 1.00 88.56 294 ILE A CA 1
ATOM 2236 C C . ILE A 1 294 ? 14.453 14.636 12.437 1.00 88.56 294 ILE A C 1
ATOM 2238 O O . ILE A 1 294 ? 15.543 14.629 12.998 1.00 88.56 294 ILE A O 1
ATOM 2242 N N . ALA A 1 295 ? 13.664 15.709 12.450 1.00 85.81 295 ALA A N 1
ATOM 2243 C CA . ALA A 1 295 ? 13.868 16.884 13.287 1.00 85.81 295 ALA A CA 1
ATOM 2244 C C . ALA A 1 295 ? 12.881 16.813 14.461 1.00 85.81 295 ALA A C 1
ATOM 2246 O O . ALA A 1 295 ? 11.831 17.454 14.455 1.00 85.81 295 ALA A O 1
ATOM 2247 N N . GLY A 1 296 ? 13.199 15.961 15.436 1.00 86.25 296 GLY A N 1
ATOM 2248 C CA . GLY A 1 296 ? 12.381 15.691 16.620 1.00 86.25 296 GLY A CA 1
ATOM 2249 C C . GLY A 1 296 ? 13.036 14.653 17.543 1.00 86.25 296 GLY A C 1
ATOM 2250 O O . GLY A 1 296 ? 14.039 14.044 17.162 1.00 86.25 296 GLY A O 1
ATOM 2251 N N . PRO A 1 297 ? 12.509 14.435 18.762 1.00 89.19 297 PRO A N 1
ATOM 2252 C CA . PRO A 1 297 ? 13.058 13.476 19.725 1.00 89.19 297 PRO A CA 1
ATOM 2253 C C . PRO A 1 297 ? 12.939 12.006 19.294 1.00 89.19 297 PRO A C 1
ATOM 2255 O O . PRO A 1 297 ? 13.773 11.196 19.698 1.00 89.19 297 PRO A O 1
ATOM 2258 N N . CYS A 1 298 ? 11.905 11.658 18.522 1.00 93.38 298 CYS A N 1
ATOM 2259 C CA . CYS A 1 298 ? 11.592 10.287 18.125 1.00 93.38 298 CYS A CA 1
ATOM 2260 C C . CYS A 1 298 ? 10.906 10.255 16.750 1.00 93.38 298 CYS A C 1
ATOM 2262 O O . CYS A 1 298 ? 10.072 11.112 16.441 1.00 93.38 298 CYS A O 1
ATOM 2264 N N . GLY A 1 299 ? 11.228 9.242 15.949 1.00 95.44 299 GLY A N 1
ATOM 2265 C CA . GLY A 1 299 ? 10.520 8.885 14.725 1.00 95.44 299 GLY A CA 1
ATOM 2266 C C . GLY A 1 299 ? 10.107 7.417 14.732 1.00 95.44 299 GLY A C 1
ATOM 2267 O O . GLY A 1 299 ? 10.824 6.570 15.258 1.00 95.44 299 GLY A O 1
ATOM 2268 N N . LEU A 1 300 ? 8.962 7.104 14.130 1.00 97.06 300 LEU A N 1
ATOM 2269 C CA . LEU A 1 300 ? 8.504 5.734 13.903 1.00 97.06 300 LEU A CA 1
ATOM 2270 C C . LEU A 1 300 ? 8.429 5.507 12.393 1.00 97.06 300 LEU A C 1
ATOM 2272 O O . LEU A 1 300 ? 7.516 5.989 11.720 1.00 97.06 300 LEU A O 1
ATOM 2276 N N . LEU A 1 301 ? 9.418 4.796 11.860 1.00 95.88 301 LEU A N 1
ATOM 2277 C CA . LEU A 1 301 ? 9.453 4.370 10.469 1.00 95.88 301 LEU A CA 1
ATOM 2278 C C . LEU A 1 301 ? 8.612 3.098 10.334 1.00 95.88 301 LEU A C 1
ATOM 2280 O O . LEU A 1 301 ? 8.934 2.055 10.905 1.00 95.88 301 LEU A O 1
ATOM 2284 N N . VAL A 1 302 ? 7.517 3.196 9.589 1.00 96.81 302 VAL A N 1
ATOM 2285 C CA . VAL A 1 302 ? 6.571 2.103 9.368 1.00 96.81 302 VAL A CA 1
ATOM 2286 C C . VAL A 1 302 ? 7.009 1.332 8.134 1.00 96.81 302 VAL A C 1
ATOM 2288 O O . VAL A 1 302 ? 6.953 1.849 7.016 1.00 96.81 302 VAL A O 1
ATOM 2291 N N . ILE A 1 303 ? 7.436 0.094 8.355 1.00 95.31 303 ILE A N 1
ATOM 2292 C CA . ILE A 1 303 ? 7.895 -0.847 7.332 1.00 95.31 303 ILE A CA 1
ATOM 2293 C C . ILE A 1 303 ? 6.875 -1.981 7.166 1.00 95.31 303 ILE A C 1
ATOM 2295 O O . ILE A 1 303 ? 5.986 -2.175 8.001 1.00 95.31 303 ILE A O 1
ATOM 2299 N N . SER A 1 304 ? 6.985 -2.752 6.088 1.00 94.31 304 SER A N 1
ATOM 2300 C CA . SER A 1 304 ? 6.125 -3.915 5.857 1.00 94.31 304 SER A CA 1
ATOM 2301 C C . SER A 1 304 ? 6.931 -5.151 5.498 1.00 94.31 304 SER A C 1
ATOM 2303 O O . SER A 1 304 ? 7.460 -5.232 4.398 1.00 94.31 304 SER A O 1
ATOM 2305 N N . HIS A 1 305 ? 6.895 -6.174 6.347 1.00 93.94 305 HIS A N 1
ATOM 2306 C CA . HIS A 1 305 ? 7.396 -7.512 6.049 1.00 93.94 305 HIS A CA 1
ATOM 2307 C C . HIS A 1 305 ? 6.485 -8.204 5.012 1.00 93.94 305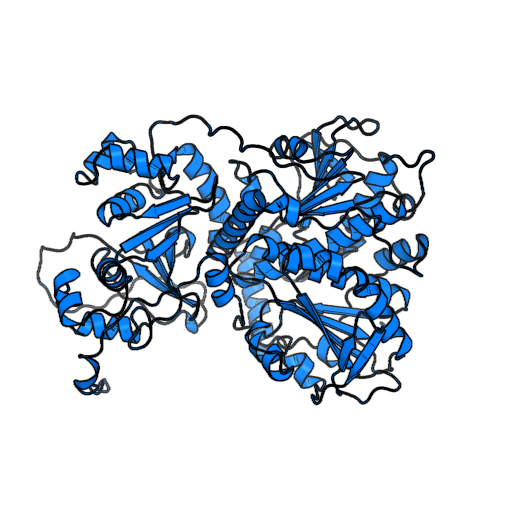 HIS A C 1
ATOM 2309 O O . HIS A 1 305 ? 5.573 -8.970 5.350 1.00 93.94 305 HIS A O 1
ATOM 2315 N N . VAL A 1 306 ? 6.685 -7.881 3.727 1.00 92.62 306 VAL A N 1
ATOM 2316 C CA . VAL A 1 306 ? 5.725 -8.191 2.651 1.00 92.62 306 VAL A CA 1
ATOM 2317 C C . VAL A 1 306 ? 5.533 -9.688 2.403 1.00 92.62 306 VAL A C 1
ATOM 2319 O O . VAL A 1 306 ? 4.451 -10.071 1.953 1.00 92.62 306 VAL A O 1
ATOM 2322 N N . GLU A 1 307 ? 6.496 -10.555 2.752 1.00 92.56 307 GLU A N 1
ATOM 2323 C CA . GLU A 1 307 ? 6.366 -12.005 2.515 1.00 92.56 307 GLU A CA 1
ATOM 2324 C C . GLU A 1 307 ? 5.138 -12.600 3.229 1.00 92.56 307 GLU A C 1
ATOM 2326 O O . GLU A 1 307 ? 4.440 -13.441 2.659 1.00 92.56 307 GLU A O 1
ATOM 2331 N N . ARG A 1 308 ? 4.786 -12.095 4.426 1.00 92.75 308 ARG A N 1
ATOM 2332 C CA . ARG A 1 308 ? 3.568 -12.499 5.161 1.00 92.75 308 ARG A CA 1
ATOM 2333 C C . ARG A 1 308 ? 2.303 -12.326 4.315 1.00 92.75 308 ARG A C 1
ATOM 2335 O O . ARG A 1 308 ? 1.397 -13.153 4.400 1.00 92.75 308 ARG A O 1
ATOM 2342 N N . ALA A 1 309 ? 2.226 -11.262 3.514 1.00 92.94 309 ALA A N 1
ATOM 2343 C CA . ALA A 1 309 ? 1.112 -11.009 2.604 1.00 92.94 309 ALA A CA 1
ATOM 2344 C C . ALA A 1 309 ? 1.246 -11.812 1.302 1.00 92.94 309 ALA A C 1
ATOM 2346 O O . ALA A 1 309 ? 0.307 -12.514 0.926 1.00 92.94 309 ALA A O 1
ATOM 2347 N N . MET A 1 310 ? 2.422 -11.765 0.672 1.00 91.56 310 MET A N 1
ATOM 2348 C CA . MET A 1 310 ? 2.735 -12.446 -0.590 1.00 91.56 310 MET A CA 1
ATOM 2349 C C . MET A 1 310 ? 2.517 -13.966 -0.552 1.00 91.56 310 MET A C 1
ATOM 2351 O O . MET A 1 310 ? 2.072 -14.554 -1.537 1.00 91.56 310 MET A O 1
ATOM 2355 N N . TRP A 1 311 ? 2.798 -14.617 0.585 1.00 89.50 311 TRP A N 1
ATOM 2356 C CA . TRP A 1 311 ? 2.579 -16.059 0.748 1.00 89.50 311 TRP A CA 1
ATOM 2357 C C . TRP A 1 311 ? 1.114 -16.449 0.503 1.0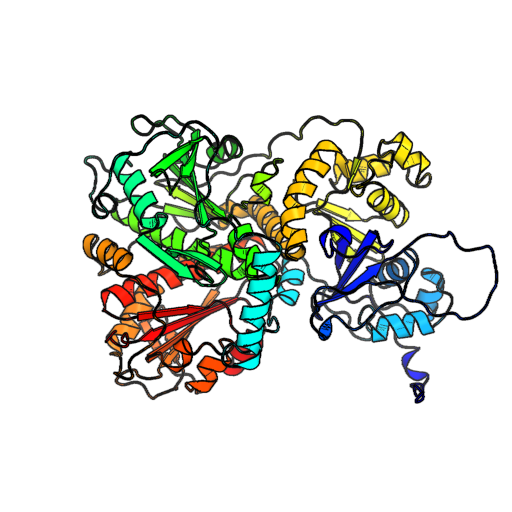0 89.50 311 TRP A C 1
ATOM 2359 O O . TRP A 1 311 ? 0.849 -17.476 -0.123 1.00 89.50 311 TRP A O 1
ATOM 2369 N N . ARG A 1 312 ? 0.170 -15.605 0.951 1.00 86.69 312 ARG A N 1
ATOM 2370 C CA . ARG A 1 312 ? -1.274 -15.803 0.759 1.00 86.69 312 ARG A CA 1
ATOM 2371 C C . ARG A 1 312 ? -1.773 -15.223 -0.567 1.00 86.69 312 ARG A C 1
ATOM 2373 O O . ARG A 1 312 ? -2.612 -15.843 -1.208 1.00 86.69 312 ARG A O 1
ATOM 2380 N N . TYR A 1 313 ? -1.307 -14.036 -0.939 1.00 87.62 313 TYR A N 1
ATOM 2381 C CA . TYR A 1 313 ? -1.860 -13.241 -2.033 1.00 87.62 313 TYR A CA 1
ATOM 2382 C C . TYR A 1 313 ? -0.812 -13.052 -3.132 1.00 87.62 313 TYR A C 1
ATOM 2384 O O . TYR A 1 313 ? 0.177 -12.355 -2.923 1.00 87.62 313 TYR A O 1
ATOM 2392 N N . ARG A 1 314 ? -1.013 -13.648 -4.312 1.00 83.44 314 ARG A N 1
ATOM 2393 C CA . ARG A 1 314 ? -0.033 -13.617 -5.424 1.00 83.44 314 ARG A CA 1
ATOM 2394 C C . ARG A 1 314 ? -0.407 -12.647 -6.547 1.00 83.44 314 ARG A C 1
ATOM 2396 O O . ARG A 1 314 ? 0.277 -12.550 -7.561 1.00 83.44 314 ARG A O 1
ATOM 2403 N N . GLU A 1 315 ? -1.496 -11.912 -6.373 1.00 84.75 315 GLU A N 1
ATOM 2404 C CA . GLU A 1 315 ? -1.995 -10.931 -7.327 1.00 84.75 315 GLU A CA 1
ATOM 2405 C C . GLU A 1 315 ? -1.245 -9.606 -7.168 1.00 84.75 315 GLU A C 1
ATOM 2407 O O . GLU A 1 315 ? -1.151 -9.070 -6.067 1.00 84.75 315 GLU A O 1
ATOM 2412 N N . ILE A 1 316 ? -0.816 -8.992 -8.273 1.00 86.25 316 ILE A N 1
ATOM 2413 C CA . ILE A 1 316 ? -0.151 -7.674 -8.258 1.00 86.25 316 ILE A CA 1
ATOM 2414 C C . ILE A 1 316 ? -0.959 -6.570 -7.545 1.00 86.25 316 ILE A C 1
ATOM 2416 O O . ILE A 1 316 ? -0.372 -5.646 -6.982 1.00 86.25 316 ILE A O 1
ATOM 2420 N N . ARG A 1 317 ? -2.302 -6.660 -7.515 1.00 89.38 317 ARG A N 1
ATOM 2421 C CA . ARG A 1 317 ? -3.172 -5.713 -6.787 1.00 89.38 317 ARG A CA 1
ATOM 2422 C C . ARG A 1 317 ? -2.994 -5.805 -5.270 1.00 89.38 317 ARG A C 1
ATOM 2424 O O . ARG A 1 317 ? -3.212 -4.804 -4.586 1.00 89.38 317 ARG A O 1
ATOM 2431 N N . SER A 1 318 ? -2.587 -6.960 -4.752 1.00 90.56 318 SER A N 1
ATOM 2432 C CA . SER A 1 318 ? -2.555 -7.283 -3.323 1.00 90.56 318 SER A CA 1
ATOM 2433 C C . SER A 1 318 ? -1.466 -6.541 -2.531 1.00 90.56 318 SER A C 1
ATOM 2435 O O . SER A 1 318 ? -1.433 -6.639 -1.306 1.00 90.56 318 SER A O 1
ATOM 2437 N N . PHE A 1 319 ? -0.686 -5.677 -3.192 1.00 92.06 319 PHE A N 1
ATOM 2438 C CA . PHE A 1 319 ? 0.104 -4.636 -2.533 1.00 92.06 319 PHE A CA 1
ATOM 2439 C C . PHE A 1 319 ? -0.739 -3.434 -2.045 1.00 92.06 319 PHE A C 1
ATOM 2441 O O . PHE A 1 319 ? -0.435 -2.886 -0.990 1.00 92.06 319 PHE A O 1
ATOM 2448 N N . ARG A 1 320 ? -1.849 -3.050 -2.717 1.00 94.06 320 ARG A N 1
ATOM 2449 C CA . ARG A 1 320 ? -2.721 -1.941 -2.241 1.00 94.06 320 ARG A CA 1
ATOM 2450 C C . ARG A 1 320 ? -3.251 -2.166 -0.802 1.00 94.06 320 ARG A C 1
ATOM 2452 O O . ARG A 1 320 ? -3.217 -1.220 -0.017 1.00 94.06 320 ARG A O 1
ATOM 2459 N N . PRO A 1 321 ? -3.718 -3.380 -0.423 1.00 94.19 321 PRO A N 1
ATOM 2460 C CA . PRO A 1 321 ? -4.070 -3.716 0.957 1.00 94.19 321 PRO A CA 1
ATOM 2461 C C . PRO A 1 321 ? -2.960 -3.498 1.988 1.00 94.19 321 PRO A C 1
ATOM 2463 O O . PRO A 1 321 ? -3.287 -3.194 3.126 1.00 94.19 321 PRO A O 1
ATOM 2466 N N . ILE A 1 322 ? -1.676 -3.624 1.631 1.00 95.38 322 ILE A N 1
ATOM 2467 C CA . ILE A 1 322 ? -0.579 -3.451 2.599 1.00 95.38 322 ILE A CA 1
ATOM 2468 C C . ILE A 1 322 ? -0.500 -2.002 3.084 1.00 95.38 322 ILE A C 1
ATOM 2470 O O . ILE A 1 322 ? -0.370 -1.768 4.283 1.00 95.38 322 ILE A O 1
ATOM 2474 N N . SER A 1 323 ? -0.629 -1.027 2.182 1.00 96.31 323 SER A N 1
ATOM 2475 C CA . SER A 1 323 ? -0.672 0.389 2.563 1.00 96.31 323 SER A CA 1
ATOM 2476 C C . SER A 1 323 ? -1.882 0.696 3.456 1.00 96.31 323 SER A C 1
ATOM 2478 O O . SER A 1 323 ? -1.747 1.435 4.425 1.00 96.31 323 SER A O 1
ATOM 2480 N N . ILE A 1 324 ? -3.040 0.076 3.188 1.00 97.94 324 ILE A N 1
ATOM 2481 C CA . ILE A 1 324 ? -4.252 0.198 4.021 1.00 97.94 324 ILE A CA 1
ATOM 2482 C C . ILE A 1 324 ? -4.030 -0.428 5.410 1.00 97.94 324 ILE A C 1
ATOM 2484 O O . ILE A 1 324 ? -4.290 0.230 6.416 1.00 97.94 324 ILE A O 1
ATOM 2488 N N . ASP A 1 325 ? -3.501 -1.655 5.487 1.00 97.06 325 ASP A N 1
ATOM 2489 C CA . ASP A 1 325 ? -3.137 -2.335 6.741 1.00 97.06 325 ASP A CA 1
ATOM 2490 C C . ASP A 1 325 ? -2.162 -1.479 7.574 1.00 97.06 325 ASP A C 1
ATOM 2492 O O . ASP A 1 325 ? -2.375 -1.273 8.771 1.00 97.06 325 ASP A O 1
ATOM 2496 N N . ALA A 1 326 ? -1.134 -0.909 6.933 1.00 97.94 326 ALA A N 1
ATOM 2497 C CA . ALA A 1 326 ? -0.208 0.021 7.572 1.00 97.94 326 ALA A CA 1
ATOM 2498 C C . ALA A 1 326 ? -0.922 1.288 8.068 1.00 97.94 326 ALA A C 1
ATOM 2500 O O . ALA A 1 326 ? -0.663 1.729 9.183 1.00 97.94 326 ALA A O 1
ATOM 2501 N N . GLY A 1 327 ? -1.878 1.822 7.305 1.00 97.94 327 GLY A N 1
ATOM 2502 C CA . GLY A 1 327 ? -2.729 2.943 7.712 1.00 97.94 327 GLY A CA 1
ATOM 2503 C C . GLY A 1 327 ? -3.486 2.699 9.014 1.00 97.94 327 GLY A C 1
ATOM 2504 O O . GLY A 1 327 ? -3.550 3.588 9.864 1.00 97.94 327 GLY A O 1
ATOM 2505 N N . HIS A 1 328 ? -3.987 1.482 9.235 1.00 98.62 328 HIS A N 1
ATOM 2506 C CA . HIS A 1 328 ? -4.633 1.149 10.504 1.00 98.62 328 HIS A CA 1
ATOM 2507 C C . HIS A 1 328 ? -3.667 1.222 11.702 1.00 98.62 328 HIS A C 1
ATOM 2509 O O . HIS A 1 328 ? -4.028 1.730 12.769 1.00 98.62 328 HIS A O 1
ATOM 2515 N N . VAL A 1 329 ? -2.425 0.769 11.517 1.00 98.56 329 VAL A N 1
ATOM 2516 C CA . VAL A 1 329 ? -1.373 0.851 12.542 1.00 98.56 329 VAL A CA 1
ATOM 2517 C C . VAL A 1 329 ? -0.927 2.300 12.758 1.00 98.56 329 VAL A C 1
ATOM 2519 O O . VAL A 1 329 ? -0.842 2.736 13.904 1.00 98.56 329 VAL A O 1
ATOM 2522 N N . VAL A 1 330 ? -0.714 3.066 11.680 1.00 98.12 330 VAL A N 1
ATOM 2523 C CA . VAL A 1 330 ? -0.335 4.490 11.728 1.00 98.12 330 VAL A CA 1
ATOM 2524 C C . VAL A 1 330 ? -1.343 5.304 12.529 1.00 98.12 330 VAL A C 1
ATOM 2526 O O . VAL A 1 330 ? -0.936 6.077 13.391 1.00 98.12 330 VAL A O 1
ATOM 2529 N N . GLU A 1 331 ? -2.645 5.117 12.301 1.00 97.56 331 GLU A N 1
ATOM 2530 C CA . GLU A 1 331 ? -3.655 5.856 13.064 1.00 97.56 331 GLU A CA 1
ATOM 2531 C C . GLU A 1 331 ? -3.699 5.432 14.531 1.00 97.56 331 GLU A C 1
ATOM 2533 O O . GLU A 1 331 ? -3.860 6.278 15.403 1.00 97.56 331 GLU A O 1
ATOM 2538 N N . THR A 1 332 ? -3.498 4.144 14.825 1.00 97.88 332 THR A N 1
ATOM 2539 C CA . THR A 1 332 ? -3.419 3.668 16.214 1.00 97.88 332 THR A CA 1
ATOM 2540 C C . THR A 1 332 ? -2.235 4.310 16.946 1.00 97.88 332 THR A C 1
ATOM 2542 O O . THR A 1 332 ? -2.405 4.817 18.053 1.00 97.88 332 THR A O 1
ATOM 2545 N N . LEU A 1 333 ? -1.057 4.368 16.314 1.00 97.69 333 LEU A N 1
ATOM 2546 C CA . LEU A 1 333 ? 0.120 5.058 16.853 1.00 97.69 333 LEU A CA 1
ATOM 2547 C C . LEU A 1 333 ? -0.140 6.561 17.036 1.00 97.69 333 LEU A C 1
ATOM 2549 O O . LEU A 1 333 ? 0.118 7.101 18.111 1.00 97.69 333 LEU A O 1
ATOM 2553 N N . ALA A 1 334 ? -0.677 7.230 16.011 1.00 95.62 334 ALA A N 1
ATOM 2554 C CA . ALA A 1 334 ? -0.929 8.668 16.025 1.00 95.62 334 ALA A CA 1
ATOM 2555 C C . ALA A 1 334 ? -1.966 9.077 17.084 1.00 95.62 334 ALA A C 1
ATOM 2557 O O . ALA A 1 334 ? -1.770 10.084 17.761 1.00 95.62 334 ALA A O 1
ATOM 2558 N N . LEU A 1 335 ? -3.028 8.285 17.273 1.00 95.19 335 LEU A N 1
ATOM 2559 C CA . LEU A 1 335 ? -4.036 8.524 18.306 1.00 95.19 335 LEU A CA 1
ATOM 2560 C C . LEU A 1 335 ? -3.468 8.359 19.717 1.00 95.19 335 LEU A C 1
ATOM 2562 O O . LEU A 1 335 ? -3.731 9.206 20.565 1.00 95.19 335 LEU A O 1
ATOM 2566 N N . LEU A 1 336 ? -2.679 7.314 19.986 1.00 95.31 336 LEU A N 1
ATOM 2567 C CA . LEU A 1 336 ? -2.103 7.092 21.320 1.00 95.31 336 LEU A CA 1
ATOM 2568 C C . LEU A 1 336 ? -1.050 8.159 21.670 1.00 95.31 336 LEU A C 1
ATOM 2570 O O . LEU A 1 336 ? -1.099 8.747 22.748 1.00 95.31 336 LEU A O 1
ATOM 2574 N N . LEU A 1 337 ? -0.161 8.499 20.730 1.00 94.00 337 LEU A N 1
ATOM 2575 C CA . LEU A 1 337 ? 0.777 9.620 20.883 1.00 94.00 337 LEU A CA 1
ATOM 2576 C C . LEU A 1 337 ? 0.040 10.959 21.063 1.00 94.00 337 LEU A C 1
ATOM 2578 O O . LEU A 1 337 ? 0.411 11.762 21.920 1.00 94.00 337 LEU A O 1
ATOM 2582 N N . GLY A 1 338 ? -1.042 11.166 20.308 1.00 91.69 338 GLY A N 1
ATOM 2583 C CA . GLY A 1 338 ? -1.921 12.324 20.427 1.00 91.69 338 GLY A CA 1
ATOM 2584 C C . GLY A 1 338 ? -2.619 12.415 21.784 1.00 91.69 338 GLY A C 1
ATOM 2585 O O . GLY A 1 338 ? -2.746 13.524 22.312 1.00 91.69 338 GLY A O 1
ATOM 2586 N N . GLN A 1 339 ? -3.014 11.287 22.394 1.00 89.69 339 GLN A N 1
ATOM 2587 C CA . GLN A 1 339 ? -3.530 11.262 23.769 1.00 89.69 339 GLN A CA 1
ATOM 2588 C C . GLN A 1 339 ? -2.469 11.689 24.776 1.00 89.69 339 GLN A C 1
ATOM 2590 O O . GLN A 1 339 ? -2.779 12.530 25.608 1.00 89.69 339 GLN A O 1
ATOM 2595 N N . LEU A 1 340 ? -1.226 11.215 24.651 1.00 89.69 340 LEU A N 1
ATOM 2596 C CA . LEU A 1 340 ? -0.097 11.613 25.509 1.00 89.69 340 LEU A CA 1
ATOM 2597 C C . LEU A 1 340 ? 0.319 13.093 25.360 1.00 89.69 340 LEU A C 1
ATOM 2599 O O . LEU A 1 340 ? 1.161 13.572 26.114 1.00 89.69 340 LEU A O 1
ATOM 2603 N N . GLY A 1 341 ? -0.273 13.820 24.406 1.00 88.38 341 GLY A N 1
ATOM 2604 C CA . GLY A 1 341 ? -0.031 15.247 24.173 1.00 88.38 341 GLY A CA 1
ATOM 2605 C C . GLY A 1 341 ? 1.007 15.543 23.092 1.00 88.38 341 GLY A C 1
ATOM 2606 O O . GLY A 1 341 ? 1.286 16.712 22.832 1.00 88.38 341 GLY A O 1
ATOM 2607 N N . HIS A 1 342 ? 1.554 14.522 22.427 1.00 89.69 342 HIS A N 1
ATOM 2608 C CA . HIS A 1 342 ? 2.496 14.723 21.333 1.00 89.69 342 HIS A CA 1
ATOM 2609 C C . HIS A 1 342 ? 1.780 15.136 20.044 1.00 89.69 342 HIS A C 1
ATOM 2611 O O . HIS A 1 342 ? 0.753 14.570 19.662 1.00 89.69 342 HIS A O 1
ATOM 2617 N N . GLU A 1 343 ? 2.368 16.088 19.325 1.00 89.94 343 GLU A N 1
ATOM 2618 C CA . GLU A 1 343 ? 2.039 16.286 17.917 1.00 89.94 343 GLU A CA 1
ATOM 2619 C C . GLU A 1 343 ? 2.667 15.168 17.080 1.00 89.94 343 GLU A C 1
ATOM 2621 O O . GLU A 1 343 ? 3.761 14.692 17.396 1.00 89.94 343 GLU A O 1
ATOM 2626 N N . VAL A 1 344 ? 1.992 14.755 16.006 1.00 90.25 344 VAL A N 1
ATOM 2627 C CA . VAL A 1 344 ? 2.499 13.714 15.107 1.00 90.25 344 VAL A CA 1
ATOM 2628 C C . VAL A 1 344 ? 2.398 14.194 13.666 1.00 90.25 344 VAL A C 1
ATOM 2630 O O . VAL A 1 344 ? 1.303 14.330 13.122 1.00 90.25 344 VAL A O 1
ATOM 2633 N N . THR A 1 345 ? 3.550 14.403 13.033 1.00 90.62 345 THR A N 1
ATOM 2634 C CA . THR A 1 345 ? 3.638 14.582 11.580 1.00 90.62 345 THR A CA 1
ATOM 2635 C C . THR A 1 345 ? 3.658 13.202 10.931 1.00 90.62 345 THR A C 1
ATOM 2637 O O . THR A 1 345 ? 4.543 12.408 11.245 1.00 90.62 345 THR A O 1
ATOM 2640 N N . VAL A 1 346 ? 2.726 12.907 10.019 1.00 91.69 346 VAL A N 1
ATOM 2641 C CA . VAL A 1 346 ? 2.747 11.685 9.197 1.00 91.69 346 VAL A CA 1
ATOM 2642 C C . VAL A 1 346 ? 3.141 12.071 7.777 1.00 91.69 346 VAL A C 1
ATOM 2644 O O . VAL A 1 346 ? 2.519 12.942 7.175 1.00 91.69 346 VAL A O 1
ATOM 2647 N N . GLY A 1 347 ? 4.167 11.433 7.225 1.00 90.44 347 GLY A N 1
ATOM 2648 C CA . GLY A 1 347 ? 4.625 11.719 5.869 1.00 90.44 347 GLY A CA 1
ATOM 2649 C C . GLY A 1 347 ? 5.311 10.531 5.203 1.00 90.44 347 GLY A C 1
ATOM 2650 O O . GLY A 1 347 ? 5.398 9.443 5.784 1.00 90.44 347 GLY A O 1
ATOM 2651 N N . PRO A 1 348 ? 5.814 10.719 3.974 1.00 89.62 348 PRO A N 1
ATOM 2652 C CA . PRO A 1 348 ? 6.625 9.704 3.324 1.00 89.62 348 PRO A CA 1
ATOM 2653 C C . PRO A 1 348 ? 7.969 9.533 4.051 1.00 89.62 348 PRO A C 1
ATOM 2655 O O . PRO A 1 348 ? 8.516 10.515 4.558 1.00 89.62 348 PRO A O 1
ATOM 2658 N N . PRO A 1 349 ? 8.575 8.333 4.041 1.00 86.00 349 PRO A N 1
ATOM 2659 C CA . PRO A 1 349 ? 9.973 8.187 4.434 1.00 86.00 349 PRO A CA 1
ATOM 2660 C C . PRO A 1 349 ? 10.867 8.986 3.472 1.00 86.00 349 PRO A C 1
ATOM 2662 O O . PRO A 1 349 ? 10.641 8.952 2.260 1.00 86.00 349 PRO A O 1
ATOM 2665 N N . LEU A 1 350 ? 11.880 9.701 3.969 1.00 78.81 350 LEU A N 1
ATOM 2666 C CA . LEU A 1 350 ? 12.638 10.654 3.138 1.00 78.81 350 LEU A CA 1
ATOM 2667 C C . LEU A 1 350 ? 14.045 10.199 2.732 1.00 78.81 350 LEU A C 1
ATOM 2669 O O . LEU A 1 350 ? 14.591 10.761 1.782 1.00 78.81 350 LEU A O 1
ATOM 2673 N N . CYS A 1 351 ? 14.620 9.177 3.370 1.00 73.31 351 CYS A N 1
ATOM 2674 C CA . CYS A 1 351 ? 15.855 8.569 2.875 1.00 73.31 351 CYS A CA 1
ATOM 2675 C C . CYS A 1 351 ? 15.554 7.637 1.685 1.00 73.31 351 CYS A C 1
ATOM 2677 O O . CYS A 1 351 ? 14.422 7.162 1.506 1.00 73.31 351 CYS A O 1
ATOM 2679 N N . ALA A 1 352 ? 16.575 7.367 0.870 1.00 62.66 352 ALA A N 1
ATOM 2680 C CA . ALA A 1 352 ? 16.529 6.291 -0.115 1.00 62.66 352 ALA A CA 1
ATOM 2681 C C . ALA A 1 352 ? 16.424 4.927 0.591 1.00 62.66 352 ALA A C 1
ATOM 2683 O O . ALA A 1 352 ? 16.871 4.787 1.728 1.00 62.66 352 ALA A O 1
ATOM 2684 N N . GLU A 1 353 ? 15.859 3.920 -0.079 1.00 64.50 353 GLU A N 1
ATOM 2685 C CA . GLU A 1 353 ? 15.959 2.546 0.427 1.00 64.50 353 GLU A CA 1
ATOM 2686 C C . GLU A 1 353 ? 17.436 2.122 0.458 1.00 64.50 353 GLU A C 1
ATOM 2688 O O . GLU A 1 353 ? 18.103 2.271 -0.577 1.00 64.50 353 GLU A O 1
ATOM 2693 N N . PRO A 1 354 ? 17.952 1.618 1.598 1.00 59.38 354 PRO A N 1
ATOM 2694 C CA . PRO A 1 354 ? 19.300 1.076 1.703 1.00 59.38 354 PRO A CA 1
ATOM 2695 C C . PRO A 1 354 ? 19.674 0.118 0.564 1.00 59.38 354 PRO A C 1
ATOM 2697 O O . PRO A 1 354 ? 18.840 -0.586 0.003 1.00 59.38 354 PRO A O 1
ATOM 2700 N N . VAL A 1 355 ? 20.974 0.048 0.262 1.00 55.31 355 VAL A N 1
ATOM 2701 C CA . VAL A 1 355 ? 21.556 -0.885 -0.728 1.00 55.31 355 VAL A CA 1
ATOM 2702 C C . VAL A 1 355 ? 21.486 -2.351 -0.262 1.00 55.31 355 VAL A C 1
ATOM 2704 O O . VAL A 1 355 ? 21.826 -3.267 -1.016 1.00 55.31 355 VAL A O 1
ATOM 2707 N N . ASP A 1 356 ? 21.082 -2.581 0.986 1.00 57.56 356 ASP A N 1
ATOM 2708 C CA . ASP A 1 356 ? 20.982 -3.911 1.565 1.00 57.56 356 ASP A CA 1
ATOM 2709 C C . ASP A 1 356 ? 19.669 -4.618 1.198 1.00 57.56 356 ASP A C 1
ATOM 2711 O O . ASP A 1 356 ? 18.649 -4.001 0.889 1.00 57.56 356 ASP A O 1
ATOM 2715 N N . HIS A 1 357 ? 19.715 -5.944 1.250 1.00 55.56 357 HIS A N 1
ATOM 2716 C CA . HIS A 1 357 ? 18.617 -6.851 0.936 1.00 55.56 357 HIS A CA 1
ATOM 2717 C C . HIS A 1 357 ? 17.317 -6.492 1.673 1.00 55.56 357 HIS A C 1
ATOM 2719 O O . HIS A 1 357 ? 16.236 -6.513 1.077 1.00 55.56 357 HIS A O 1
ATOM 2725 N N . ASP A 1 358 ? 17.441 -6.133 2.950 1.00 60.38 358 ASP A N 1
ATOM 2726 C CA . ASP A 1 358 ? 16.318 -6.034 3.878 1.00 60.38 358 ASP A CA 1
ATOM 2727 C C . ASP A 1 358 ? 15.387 -4.853 3.585 1.00 60.38 358 ASP A C 1
ATOM 2729 O O . ASP A 1 358 ? 14.189 -4.953 3.812 1.00 60.38 358 ASP A O 1
ATOM 2733 N N . ALA A 1 359 ? 15.886 -3.767 2.993 1.00 60.78 359 ALA A N 1
ATOM 2734 C CA . ALA A 1 359 ? 15.056 -2.615 2.634 1.00 60.78 359 ALA A CA 1
ATOM 2735 C C . ALA A 1 359 ? 14.056 -2.930 1.508 1.00 60.78 359 ALA A C 1
ATOM 2737 O O . ALA A 1 359 ? 12.925 -2.449 1.499 1.00 60.78 359 ALA A O 1
ATOM 2738 N N . VAL A 1 360 ? 14.450 -3.784 0.558 1.00 74.75 360 VAL A N 1
ATOM 2739 C CA . VAL A 1 360 ? 13.546 -4.230 -0.509 1.00 74.75 360 VAL A CA 1
ATOM 2740 C C . VAL A 1 360 ? 12.581 -5.300 0.000 1.00 74.75 360 VAL A C 1
ATOM 2742 O O . VAL A 1 360 ? 11.458 -5.366 -0.492 1.00 74.75 360 VAL A O 1
ATOM 2745 N N . THR A 1 361 ? 12.958 -6.130 0.975 1.00 80.50 361 THR A N 1
ATOM 2746 C CA . THR A 1 361 ? 12.057 -7.148 1.553 1.00 80.50 361 THR A CA 1
ATOM 2747 C C . THR A 1 361 ? 11.166 -6.618 2.685 1.00 80.50 361 THR A C 1
ATOM 2749 O O . THR A 1 361 ? 10.118 -7.207 2.956 1.00 80.50 361 THR A O 1
ATOM 2752 N N . GLU A 1 362 ? 11.522 -5.483 3.289 1.00 89.06 362 GLU A N 1
ATOM 2753 C CA . GLU A 1 362 ? 10.752 -4.760 4.305 1.00 89.06 362 GLU A CA 1
ATOM 2754 C C . GLU A 1 362 ? 10.547 -3.270 3.935 1.00 89.06 362 GLU A C 1
ATOM 2756 O O . GLU A 1 362 ? 10.959 -2.387 4.688 1.00 89.06 362 GLU A O 1
ATOM 2761 N N . PRO A 1 363 ? 9.899 -2.952 2.793 1.00 89.94 363 PRO A N 1
ATOM 2762 C CA . PRO A 1 363 ? 9.740 -1.582 2.294 1.00 89.94 363 PRO A CA 1
ATOM 2763 C C . PRO A 1 363 ? 9.166 -0.605 3.325 1.00 89.94 363 PRO A C 1
ATOM 2765 O O . PRO A 1 363 ? 8.173 -0.903 4.000 1.00 89.94 363 PRO A O 1
ATOM 2768 N N . ALA A 1 364 ? 9.739 0.599 3.374 1.00 91.38 364 ALA A N 1
ATOM 2769 C CA . ALA A 1 364 ? 9.237 1.704 4.179 1.00 91.38 364 ALA A CA 1
ATOM 2770 C C . ALA A 1 364 ? 8.021 2.384 3.523 1.00 91.38 364 ALA A C 1
ATOM 2772 O O . ALA A 1 364 ? 8.083 2.868 2.391 1.00 91.38 364 ALA A O 1
ATOM 2773 N N . LEU A 1 365 ? 6.913 2.467 4.263 1.00 93.50 365 LEU A N 1
ATOM 2774 C CA . LEU A 1 365 ? 5.618 2.963 3.780 1.00 93.50 365 LEU A CA 1
ATOM 2775 C C . LEU A 1 365 ? 5.279 4.365 4.303 1.00 93.50 365 LEU A C 1
ATOM 2777 O O . LEU A 1 365 ? 4.702 5.169 3.575 1.00 93.50 365 LEU A O 1
ATOM 2781 N N . ALA A 1 366 ? 5.648 4.670 5.548 1.00 93.94 366 ALA A N 1
ATOM 2782 C CA . ALA A 1 366 ? 5.438 5.978 6.167 1.00 93.94 366 ALA A CA 1
ATOM 2783 C C . ALA A 1 366 ? 6.485 6.268 7.244 1.00 93.94 366 ALA A C 1
ATOM 2785 O O . ALA A 1 366 ? 7.098 5.358 7.801 1.00 93.94 366 ALA A O 1
ATOM 2786 N N . LEU A 1 367 ? 6.642 7.547 7.564 1.00 94.00 367 LEU A N 1
ATOM 2787 C CA . LEU A 1 367 ? 7.408 8.035 8.701 1.00 94.00 367 LEU A CA 1
ATOM 2788 C C . LEU A 1 367 ? 6.489 8.900 9.569 1.00 94.00 367 LEU A C 1
ATOM 2790 O O . LEU A 1 367 ? 5.921 9.882 9.088 1.00 94.00 367 LEU A O 1
ATOM 2794 N N . LEU A 1 368 ? 6.346 8.529 10.841 1.00 94.25 368 LEU A N 1
ATOM 2795 C CA . LEU A 1 368 ? 5.766 9.392 11.867 1.00 94.25 368 LEU A CA 1
ATOM 2796 C C . LEU A 1 368 ? 6.914 10.118 12.566 1.00 94.25 368 LEU A C 1
ATOM 2798 O O . LEU A 1 368 ? 7.851 9.460 13.017 1.00 94.25 368 LEU A O 1
ATOM 2802 N N . VAL A 1 369 ? 6.835 11.439 12.716 1.00 92.81 369 VAL A N 1
ATOM 2803 C CA . VAL A 1 369 ? 7.759 12.205 13.569 1.00 92.81 369 VAL A CA 1
ATOM 2804 C C . VAL A 1 369 ? 6.991 12.753 14.763 1.00 92.81 369 VAL A C 1
ATOM 2806 O O . VAL A 1 369 ? 5.968 13.419 14.598 1.00 92.81 369 VAL A O 1
ATOM 2809 N N . VAL A 1 370 ? 7.473 12.431 15.964 1.00 91.50 370 VAL A N 1
ATOM 2810 C CA . VAL A 1 370 ? 6.834 12.770 17.241 1.00 91.50 370 VAL A CA 1
ATOM 2811 C C . VAL A 1 370 ? 7.386 14.104 17.729 1.00 91.50 370 VAL A C 1
ATOM 2813 O O . VAL A 1 370 ? 8.598 14.228 17.891 1.00 91.50 370 VAL A O 1
ATOM 2816 N N . SER A 1 371 ? 6.513 15.085 17.976 1.00 86.56 371 SER A N 1
ATOM 2817 C CA . SER A 1 371 ? 6.883 16.448 18.396 1.00 86.56 371 SER A CA 1
ATOM 2818 C C . SER A 1 371 ? 7.973 17.064 17.500 1.00 86.56 371 SER A C 1
ATOM 2820 O O . SER A 1 371 ? 8.985 17.573 17.985 1.00 86.56 371 SER A O 1
ATOM 2822 N N . GLY A 1 372 ? 7.790 16.960 16.180 1.00 79.12 372 GLY A N 1
ATOM 2823 C CA . GLY A 1 372 ? 8.785 17.350 15.184 1.00 79.12 372 GLY A CA 1
ATOM 2824 C C . GLY A 1 372 ? 8.325 17.126 13.742 1.00 79.12 372 GLY A C 1
ATOM 2825 O O . GLY A 1 372 ? 7.172 16.770 13.488 1.00 79.12 372 GLY A O 1
ATOM 2826 N N . HIS A 1 373 ? 9.239 17.312 12.788 1.00 73.38 373 HIS A N 1
ATOM 2827 C CA . HIS A 1 373 ? 8.978 17.137 11.354 1.00 73.38 373 HIS A CA 1
ATOM 2828 C C . HIS A 1 373 ? 10.060 16.299 10.659 1.00 73.38 373 HIS A C 1
ATOM 2830 O O . HIS A 1 373 ? 11.162 16.117 11.175 1.00 73.38 373 HIS A O 1
ATOM 2836 N N . ALA A 1 374 ? 9.764 15.799 9.458 1.00 73.88 374 ALA A N 1
ATOM 2837 C CA . ALA A 1 374 ? 10.733 15.054 8.658 1.00 73.88 374 ALA A CA 1
ATOM 2838 C C . ALA A 1 374 ? 11.720 15.988 7.922 1.00 73.88 374 ALA A C 1
ATOM 2840 O O . ALA A 1 374 ? 11.398 17.136 7.594 1.00 73.88 374 ALA A O 1
ATOM 2841 N N . THR A 1 375 ? 12.923 15.490 7.640 1.00 73.75 375 THR A N 1
ATOM 2842 C CA . THR A 1 375 ? 13.995 16.169 6.899 1.00 73.75 375 THR A CA 1
ATOM 2843 C C . THR A 1 375 ? 14.518 15.295 5.761 1.00 73.75 375 THR A C 1
ATOM 2845 O O . THR A 1 375 ? 14.657 14.083 5.871 1.00 73.75 375 THR A O 1
ATOM 2848 N N . SER A 1 376 ? 14.808 15.922 4.626 1.00 66.06 376 SER A N 1
ATOM 2849 C CA . SER A 1 376 ? 15.404 15.275 3.455 1.00 66.06 376 SER A CA 1
ATOM 2850 C C . SER A 1 376 ? 16.920 15.166 3.614 1.00 66.06 376 SER A C 1
ATOM 2852 O O . SER A 1 376 ? 17.566 16.187 3.863 1.00 66.06 376 SER A O 1
ATOM 2854 N N . THR A 1 377 ? 17.488 13.983 3.395 1.00 63.56 377 THR A N 1
ATOM 2855 C CA . THR A 1 377 ? 18.939 13.743 3.405 1.00 63.56 377 THR A CA 1
ATOM 2856 C C . THR A 1 377 ? 19.445 13.366 2.010 1.00 63.56 377 THR A C 1
ATOM 2858 O O . THR A 1 377 ? 18.684 12.799 1.220 1.00 63.56 377 THR A O 1
ATOM 2861 N N . PRO A 1 378 ? 20.703 13.697 1.658 1.00 56.50 378 PRO A N 1
ATOM 2862 C CA . PRO A 1 378 ? 21.312 13.184 0.435 1.00 56.50 378 PRO A CA 1
ATOM 2863 C C . PRO A 1 378 ? 21.446 11.651 0.512 1.00 56.50 378 PRO A C 1
ATOM 2865 O O . PRO A 1 378 ? 21.566 11.107 1.613 1.00 56.50 378 PRO A O 1
ATOM 2868 N N . PRO A 1 379 ? 21.429 10.938 -0.629 1.00 56.47 379 PRO A N 1
ATOM 2869 C CA . PRO A 1 379 ? 21.639 9.495 -0.642 1.00 56.47 379 PRO A CA 1
ATOM 2870 C C . PRO A 1 379 ? 23.036 9.136 -0.118 1.00 56.47 379 PRO A C 1
ATOM 2872 O O . PRO A 1 379 ? 24.002 9.872 -0.336 1.00 56.47 379 PRO A O 1
ATOM 2875 N N . ALA A 1 380 ? 23.144 7.977 0.533 1.00 54.91 380 ALA A N 1
ATOM 2876 C CA . ALA A 1 380 ? 24.427 7.407 0.926 1.00 54.91 380 ALA A CA 1
ATOM 2877 C C . ALA A 1 380 ? 25.340 7.199 -0.305 1.00 54.91 380 ALA A C 1
ATOM 2879 O O . ALA A 1 380 ? 24.838 6.912 -1.400 1.00 54.91 380 ALA A O 1
ATOM 2880 N N . PRO A 1 381 ? 26.673 7.328 -0.158 1.00 54.38 381 PRO A N 1
ATOM 2881 C CA . PRO A 1 381 ? 27.603 7.083 -1.254 1.00 54.38 381 PRO A CA 1
ATOM 2882 C C . PRO A 1 381 ? 27.470 5.647 -1.775 1.00 54.38 381 PRO A C 1
ATOM 2884 O O . PRO A 1 381 ? 27.283 4.702 -1.007 1.00 54.38 381 PRO A O 1
ATOM 2887 N N . ALA A 1 382 ? 27.591 5.478 -3.093 1.00 56.91 382 ALA A N 1
ATOM 2888 C CA . ALA A 1 382 ? 27.606 4.150 -3.695 1.00 56.91 382 ALA A CA 1
ATOM 2889 C C . ALA A 1 382 ? 28.797 3.333 -3.146 1.00 56.91 382 ALA A C 1
ATOM 2891 O O . ALA A 1 382 ? 29.893 3.886 -3.004 1.00 56.91 382 ALA A O 1
ATOM 2892 N N . PRO A 1 383 ? 28.614 2.034 -2.841 1.00 59.25 383 PRO A N 1
ATOM 2893 C CA . PRO A 1 383 ? 29.710 1.178 -2.397 1.00 59.25 383 PRO A CA 1
ATOM 2894 C C . PRO A 1 383 ? 30.721 0.940 -3.531 1.00 59.25 383 PRO A C 1
ATOM 2896 O O . PRO A 1 383 ? 30.470 1.281 -4.688 1.00 59.25 383 PRO A O 1
ATOM 2899 N N . ALA A 1 384 ? 31.867 0.353 -3.178 1.00 56.97 384 ALA A N 1
ATOM 2900 C CA . ALA A 1 384 ? 33.001 0.166 -4.080 1.00 56.97 384 ALA A CA 1
ATOM 2901 C C . ALA A 1 384 ? 32.632 -0.540 -5.402 1.00 56.97 384 ALA A C 1
ATOM 2903 O O . ALA A 1 384 ? 31.815 -1.461 -5.437 1.00 56.97 384 ALA A O 1
ATOM 2904 N N . ASP A 1 385 ? 33.266 -0.091 -6.486 1.00 67.69 385 ASP A N 1
ATOM 2905 C CA . ASP A 1 385 ? 33.091 -0.620 -7.838 1.00 67.69 385 ASP A CA 1
ATOM 2906 C C . ASP A 1 385 ? 34.111 -1.750 -8.068 1.00 67.69 385 ASP A C 1
ATOM 2908 O O . ASP A 1 385 ? 35.320 -1.513 -8.032 1.00 67.69 385 ASP A O 1
ATOM 2912 N N . ASP A 1 386 ? 33.636 -2.983 -8.280 1.00 68.38 386 ASP A N 1
ATOM 2913 C CA . ASP A 1 386 ? 34.481 -4.147 -8.592 1.00 68.38 386 ASP A CA 1
ATOM 2914 C C . ASP A 1 386 ? 34.938 -4.171 -10.062 1.00 68.38 386 ASP A C 1
ATOM 2916 O O . ASP A 1 386 ? 35.616 -5.103 -10.500 1.00 68.38 386 ASP A O 1
ATOM 2920 N N . GLY A 1 387 ? 34.567 -3.146 -10.838 1.00 78.00 387 GLY A N 1
ATOM 2921 C CA . GLY A 1 387 ? 34.861 -3.050 -12.259 1.00 78.00 387 GLY A CA 1
ATOM 2922 C C . GLY A 1 387 ? 34.056 -4.039 -13.099 1.00 78.00 387 GLY A C 1
ATOM 2923 O O . GLY A 1 387 ? 34.421 -4.286 -14.247 1.00 78.00 387 GLY A O 1
ATOM 2924 N N . ALA A 1 388 ? 32.982 -4.625 -12.563 1.00 89.19 388 ALA A N 1
ATOM 2925 C CA . ALA A 1 388 ? 32.086 -5.502 -13.300 1.00 89.19 388 ALA A CA 1
ATOM 2926 C C . ALA A 1 388 ? 30.636 -5.021 -13.216 1.00 89.19 388 ALA A C 1
ATOM 2928 O O . ALA A 1 388 ? 30.188 -4.459 -12.222 1.00 89.19 388 ALA A O 1
ATOM 2929 N N . PHE A 1 389 ? 29.869 -5.272 -14.273 1.00 91.69 389 PHE A N 1
ATOM 2930 C CA . PHE A 1 389 ? 28.510 -4.759 -14.389 1.00 91.69 389 PHE A CA 1
ATOM 2931 C C . PHE A 1 389 ? 27.446 -5.807 -14.069 1.00 91.69 389 PHE A C 1
ATOM 2933 O O . PHE A 1 389 ? 27.551 -6.974 -14.454 1.00 91.69 389 PHE A O 1
ATOM 2940 N N . CYS A 1 390 ? 26.365 -5.359 -13.442 1.00 92.50 390 CYS A N 1
ATOM 2941 C CA . CYS A 1 390 ? 25.088 -6.053 -13.370 1.00 92.50 390 CYS A CA 1
ATOM 2942 C C . CYS A 1 390 ? 23.991 -5.110 -13.868 1.00 92.50 390 CYS A C 1
ATOM 2944 O O . CYS A 1 390 ? 23.942 -3.944 -13.479 1.00 92.50 390 CYS A O 1
ATOM 2946 N N . THR A 1 391 ? 23.085 -5.597 -14.710 1.00 94.75 391 THR A N 1
ATOM 2947 C CA . THR A 1 391 ? 21.903 -4.822 -15.106 1.00 94.75 391 THR A CA 1
ATOM 2948 C C . THR A 1 391 ? 21.023 -4.588 -13.892 1.00 94.75 391 THR A C 1
ATOM 2950 O O . THR A 1 391 ? 20.773 -5.511 -13.118 1.00 94.75 391 THR A O 1
ATOM 2953 N N . ASN A 1 392 ? 20.563 -3.353 -13.720 1.00 93.88 392 ASN A N 1
ATOM 2954 C CA . ASN A 1 392 ? 19.763 -2.962 -12.570 1.00 93.88 392 ASN A CA 1
ATOM 2955 C C . ASN A 1 392 ? 18.436 -3.749 -12.554 1.00 93.88 392 ASN A C 1
ATOM 2957 O O . ASN A 1 392 ? 17.645 -3.573 -13.479 1.00 93.88 392 ASN A O 1
ATOM 2961 N N . PRO A 1 393 ? 18.137 -4.596 -11.550 1.00 93.06 393 PRO A N 1
ATOM 2962 C CA . PRO A 1 393 ? 16.905 -5.396 -11.511 1.00 93.06 393 PRO A CA 1
ATOM 2963 C C . PRO A 1 393 ? 15.617 -4.550 -11.434 1.00 93.06 393 PRO A C 1
ATOM 2965 O O . PRO A 1 393 ? 14.532 -5.051 -11.723 1.00 93.06 393 PRO A O 1
ATOM 2968 N N . THR A 1 394 ? 15.717 -3.254 -11.113 1.00 92.31 394 THR A N 1
ATOM 2969 C CA . THR A 1 394 ? 14.588 -2.301 -11.095 1.00 92.31 394 THR A CA 1
ATOM 2970 C C . THR A 1 394 ? 14.348 -1.612 -12.447 1.00 92.31 394 THR A C 1
ATOM 2972 O O . THR A 1 394 ? 13.444 -0.787 -12.582 1.00 92.31 394 THR A O 1
ATOM 2975 N N . LEU A 1 395 ? 15.147 -1.950 -13.466 1.00 94.88 395 LEU A N 1
ATOM 2976 C CA . LEU A 1 395 ? 15.019 -1.413 -14.815 1.00 94.88 395 LEU A CA 1
ATOM 2977 C C . LEU A 1 395 ? 13.775 -1.955 -15.526 1.00 94.88 395 LEU A C 1
ATOM 2979 O O . LEU A 1 395 ? 13.601 -3.168 -15.670 1.00 94.88 395 LEU A O 1
ATOM 2983 N N . HIS A 1 396 ? 12.988 -1.034 -16.077 1.00 95.62 396 HIS A N 1
ATOM 2984 C CA . HIS A 1 396 ? 11.982 -1.307 -17.099 1.00 95.62 396 HIS A CA 1
ATOM 2985 C C . HIS A 1 396 ? 12.225 -0.418 -18.323 1.00 95.62 396 HIS A C 1
ATOM 2987 O O . HIS A 1 396 ? 12.886 0.616 -18.234 1.00 95.62 396 HIS A O 1
ATOM 2993 N N . LEU A 1 397 ? 11.695 -0.814 -19.476 1.00 95.62 397 LEU A N 1
ATOM 2994 C CA . LEU A 1 397 ? 11.739 -0.030 -20.707 1.00 95.62 397 LEU A CA 1
ATOM 2995 C C . LEU A 1 397 ? 10.330 0.406 -21.103 1.00 95.62 397 LEU A C 1
ATOM 2997 O O . LEU A 1 397 ? 9.361 -0.318 -20.865 1.00 95.62 397 LEU A O 1
ATOM 3001 N N . THR A 1 398 ? 10.235 1.543 -21.780 1.00 95.44 398 THR A N 1
ATOM 3002 C CA . THR A 1 398 ? 9.054 1.946 -22.551 1.00 95.44 398 THR A CA 1
ATOM 3003 C C . THR A 1 398 ? 9.444 2.221 -24.004 1.00 95.44 398 THR A C 1
ATOM 3005 O O . THR A 1 398 ? 10.630 2.266 -24.348 1.00 95.44 398 THR A O 1
ATOM 3008 N N . PHE A 1 399 ? 8.436 2.367 -24.863 1.00 92.75 399 PHE A N 1
ATOM 3009 C CA . PHE A 1 399 ? 8.601 2.783 -26.250 1.00 92.75 399 PHE A CA 1
ATOM 3010 C C . PHE A 1 399 ? 8.236 4.268 -26.364 1.00 92.75 399 PHE A C 1
ATOM 3012 O O . PHE A 1 399 ? 7.087 4.629 -26.107 1.00 92.75 399 PHE A O 1
ATOM 3019 N N . ASP A 1 400 ? 9.196 5.119 -26.733 1.00 86.75 400 ASP A N 1
ATOM 3020 C CA . ASP A 1 400 ? 8.970 6.549 -26.971 1.00 86.75 400 ASP A CA 1
ATOM 3021 C C . ASP A 1 400 ? 9.934 7.124 -28.019 1.00 86.75 400 ASP A C 1
ATOM 3023 O O . ASP A 1 400 ? 11.048 6.626 -28.209 1.00 86.75 400 ASP A O 1
ATOM 3027 N N . ARG A 1 401 ? 9.503 8.208 -28.682 1.00 81.75 401 ARG A N 1
ATOM 3028 C CA . ARG A 1 401 ? 10.315 9.034 -29.597 1.00 81.75 401 ARG A CA 1
ATOM 3029 C C . ARG A 1 401 ? 11.022 8.236 -30.702 1.00 81.75 401 ARG A C 1
ATOM 3031 O O . ARG A 1 401 ? 12.199 8.481 -30.996 1.00 81.75 401 ARG A O 1
ATOM 3038 N N . GLY A 1 402 ? 10.363 7.214 -31.244 1.00 83.75 402 GLY A N 1
ATOM 3039 C CA . GLY A 1 402 ? 10.928 6.323 -32.264 1.00 83.75 402 GLY A CA 1
ATOM 3040 C C . GLY A 1 402 ? 11.985 5.352 -31.719 1.00 83.75 402 GLY A C 1
ATOM 3041 O O . GLY A 1 402 ? 12.930 5.006 -32.424 1.00 83.75 402 GLY A O 1
ATOM 3042 N N . GLY A 1 403 ? 11.919 4.969 -30.440 1.00 89.25 403 GLY A N 1
ATOM 3043 C CA . GLY A 1 403 ? 12.943 4.149 -29.796 1.00 89.25 403 GLY A CA 1
ATOM 3044 C C . GLY A 1 403 ? 12.509 3.456 -28.507 1.00 89.25 403 GLY A C 1
ATOM 3045 O O . GLY A 1 403 ? 11.328 3.344 -28.188 1.00 89.25 403 GLY A O 1
ATOM 3046 N N . LEU A 1 404 ? 13.514 2.989 -27.764 1.00 93.00 404 LEU A N 1
ATOM 3047 C CA . LEU A 1 404 ? 13.381 2.478 -26.404 1.00 93.00 404 LEU A CA 1
ATOM 3048 C C . LEU A 1 404 ? 13.972 3.488 -25.415 1.00 93.00 404 LEU A C 1
ATOM 3050 O O . LEU A 1 404 ? 15.089 3.979 -25.617 1.00 93.00 404 LEU A O 1
ATOM 3054 N N . THR A 1 405 ? 13.270 3.722 -24.310 1.00 95.56 405 THR A N 1
ATOM 3055 C CA . THR A 1 405 ? 13.813 4.410 -23.133 1.00 95.56 405 THR A CA 1
ATOM 3056 C C . THR A 1 405 ? 13.862 3.433 -21.972 1.00 95.56 405 THR A C 1
ATOM 3058 O O . THR A 1 405 ? 12.855 2.827 -21.618 1.00 95.56 405 THR A O 1
ATOM 3061 N N . ALA A 1 406 ? 15.039 3.285 -21.370 1.00 95.75 406 ALA A N 1
ATOM 3062 C CA . ALA A 1 406 ? 15.212 2.610 -20.097 1.00 95.75 406 ALA A CA 1
ATOM 3063 C C . ALA A 1 406 ? 14.927 3.578 -18.949 1.00 95.75 406 ALA A C 1
ATOM 3065 O O . ALA A 1 406 ? 15.432 4.703 -18.944 1.00 95.75 406 ALA A O 1
ATOM 3066 N N . HIS A 1 407 ? 14.166 3.112 -17.967 1.00 94.94 407 HIS A N 1
ATOM 3067 C CA . HIS A 1 407 ? 13.840 3.810 -16.734 1.00 94.94 407 HIS A CA 1
ATOM 3068 C C . HIS A 1 407 ? 14.296 2.968 -15.546 1.00 94.94 407 HIS A C 1
ATOM 3070 O O . HIS A 1 407 ? 14.150 1.744 -15.542 1.00 94.94 407 HIS A O 1
ATOM 3076 N N . VAL A 1 408 ? 14.823 3.636 -14.529 1.00 91.06 408 VAL A N 1
ATOM 3077 C CA . VAL A 1 408 ? 15.299 3.037 -13.282 1.00 91.06 408 VAL A CA 1
ATOM 3078 C C . VAL A 1 408 ? 14.644 3.791 -12.130 1.00 91.06 408 VAL A C 1
ATOM 3080 O O . VAL A 1 408 ? 14.549 5.015 -12.189 1.00 91.06 408 VAL A O 1
ATOM 3083 N N . GLY A 1 409 ? 14.157 3.069 -11.115 1.00 79.50 409 GLY A N 1
ATOM 3084 C CA . GLY A 1 409 ? 13.548 3.660 -9.912 1.00 79.50 409 GLY A CA 1
ATOM 3085 C C . GLY A 1 409 ? 14.494 3.748 -8.707 1.00 79.50 409 GLY A C 1
ATOM 3086 O O . GLY A 1 409 ? 14.247 4.529 -7.789 1.00 79.50 409 GLY A O 1
ATOM 3087 N N . TRP A 1 410 ? 15.573 2.959 -8.703 1.00 83.88 410 TRP A N 1
ATOM 3088 C CA . TRP A 1 410 ? 16.526 2.853 -7.596 1.00 83.88 410 TRP A CA 1
ATOM 3089 C C . TRP A 1 410 ? 17.977 2.754 -8.117 1.00 83.88 410 TRP A C 1
ATOM 3091 O O . TRP A 1 410 ? 18.205 2.020 -9.082 1.00 83.88 410 TRP A O 1
ATOM 3101 N N . PRO A 1 411 ? 18.973 3.413 -7.490 1.00 72.44 411 PRO A N 1
ATOM 3102 C CA . PRO A 1 411 ? 18.866 4.204 -6.260 1.00 72.44 411 PRO A CA 1
ATOM 3103 C C . PRO A 1 411 ? 18.255 5.588 -6.484 1.00 72.44 411 PRO A C 1
ATOM 3105 O O . PRO A 1 411 ? 17.729 6.173 -5.540 1.00 72.44 411 PRO A O 1
ATOM 3108 N N . GLU A 1 412 ? 18.224 6.097 -7.715 1.00 78.06 412 GLU A N 1
ATOM 3109 C CA . GLU A 1 412 ? 17.524 7.333 -8.078 1.00 78.06 412 GLU A CA 1
ATOM 3110 C C . GLU A 1 412 ? 16.664 7.140 -9.329 1.00 78.06 412 GLU A C 1
ATOM 3112 O O . GLU A 1 412 ? 16.902 6.229 -10.125 1.00 78.06 412 GLU A O 1
ATOM 3117 N N . ARG A 1 413 ? 15.655 8.006 -9.523 1.00 84.00 413 ARG A N 1
ATOM 3118 C CA . ARG A 1 413 ? 14.878 7.989 -10.766 1.00 84.00 413 ARG A CA 1
ATOM 3119 C C . ARG A 1 413 ? 15.730 8.546 -11.899 1.00 84.00 413 ARG A C 1
ATOM 3121 O O . ARG A 1 413 ? 15.920 9.758 -12.002 1.00 84.00 413 ARG A O 1
ATOM 3128 N N . THR A 1 414 ? 16.158 7.675 -12.801 1.00 90.00 414 THR A N 1
ATOM 3129 C CA . THR A 1 414 ? 16.824 8.063 -14.047 1.00 90.00 414 THR A CA 1
ATOM 3130 C C . THR A 1 414 ? 16.045 7.544 -15.251 1.00 90.00 414 THR A C 1
ATOM 3132 O O . THR A 1 414 ? 15.205 6.642 -15.170 1.00 90.00 414 THR A O 1
ATOM 3135 N N . SER A 1 415 ? 16.293 8.144 -16.412 1.00 93.00 415 SER A N 1
ATOM 3136 C CA . SER A 1 415 ? 15.803 7.619 -17.687 1.00 93.00 415 SER A CA 1
ATOM 3137 C C . SER A 1 415 ? 16.796 7.925 -18.802 1.00 93.00 415 SER A C 1
ATOM 3139 O O . SER A 1 415 ? 17.413 8.994 -18.812 1.00 93.00 415 SER A O 1
ATOM 3141 N N . THR A 1 416 ? 16.992 6.999 -19.733 1.00 95.38 416 THR A N 1
ATOM 3142 C CA . THR A 1 416 ? 17.876 7.186 -20.889 1.00 95.38 416 THR A CA 1
ATOM 3143 C C . THR A 1 416 ? 17.335 6.455 -22.100 1.00 95.38 416 THR A C 1
ATOM 3145 O O . THR A 1 416 ? 16.848 5.336 -21.978 1.00 95.38 416 THR A O 1
ATOM 3148 N N . ARG A 1 417 ? 17.481 7.053 -23.287 1.00 94.56 417 ARG A N 1
ATOM 3149 C CA . ARG A 1 417 ? 17.328 6.288 -24.527 1.00 94.56 417 ARG A CA 1
ATOM 3150 C C . ARG A 1 417 ? 18.370 5.172 -24.549 1.00 94.56 417 ARG A C 1
ATOM 3152 O O . ARG A 1 417 ? 19.505 5.398 -24.113 1.00 94.56 417 ARG A O 1
ATOM 3159 N N . VAL A 1 418 ? 17.961 4.007 -25.035 1.00 93.25 418 VAL A N 1
ATOM 3160 C CA . VAL A 1 418 ? 18.822 2.842 -25.249 1.00 93.25 418 VAL A CA 1
ATOM 3161 C C . VAL A 1 418 ? 18.671 2.350 -26.684 1.00 93.25 418 VAL A C 1
ATOM 3163 O O . VAL A 1 418 ? 17.560 2.218 -27.201 1.00 93.25 418 VAL A O 1
ATOM 3166 N N . SER A 1 419 ? 19.795 2.095 -27.344 1.00 90.31 419 SER A N 1
ATOM 3167 C CA . SER A 1 419 ? 19.827 1.412 -28.634 1.00 90.31 419 SER A CA 1
ATOM 3168 C C . SER A 1 419 ? 19.576 -0.091 -28.464 1.00 90.31 419 SER A C 1
ATOM 3170 O O . SER A 1 419 ? 19.584 -0.637 -27.359 1.00 90.31 419 SER A O 1
ATOM 3172 N N . LEU A 1 420 ? 19.381 -0.799 -29.576 1.00 84.38 420 LEU A N 1
ATOM 3173 C CA . LEU A 1 420 ? 19.212 -2.254 -29.555 1.00 84.38 420 LEU A CA 1
ATOM 3174 C C . LEU A 1 420 ? 20.511 -2.981 -29.169 1.00 84.38 420 LEU A C 1
ATOM 3176 O O . LEU A 1 420 ? 20.451 -4.006 -28.493 1.00 84.38 420 LEU A O 1
ATOM 3180 N N . SER A 1 421 ? 21.676 -2.433 -29.521 1.00 87.12 421 SER A N 1
ATOM 3181 C CA . SER A 1 421 ? 22.982 -2.954 -29.093 1.00 87.12 421 SER A CA 1
ATOM 3182 C C . SER A 1 421 ? 23.217 -2.690 -27.598 1.00 87.12 421 SER A C 1
ATOM 3184 O O . SER A 1 421 ? 23.709 -3.553 -26.875 1.00 87.12 421 SER A O 1
ATOM 3186 N N . GLU A 1 422 ? 22.757 -1.553 -27.069 1.00 93.06 422 GLU A N 1
ATOM 3187 C CA . GLU A 1 422 ? 22.754 -1.299 -25.620 1.00 93.06 422 GLU A CA 1
ATOM 3188 C C . GLU A 1 422 ? 21.784 -2.230 -24.877 1.00 93.06 422 GLU A C 1
ATOM 3190 O O . GLU A 1 422 ? 22.102 -2.725 -23.797 1.00 93.06 422 GLU A O 1
ATOM 3195 N N . LEU A 1 423 ? 20.640 -2.574 -25.477 1.00 90.75 423 LEU A N 1
ATOM 3196 C CA . LEU A 1 423 ? 19.740 -3.596 -24.939 1.00 90.75 423 LEU A CA 1
ATOM 3197 C C . LEU A 1 423 ? 20.387 -4.996 -24.908 1.00 90.75 423 LEU A C 1
ATOM 3199 O O . LEU A 1 423 ? 20.101 -5.787 -24.003 1.00 90.75 423 LEU A O 1
ATOM 3203 N N . GLN A 1 424 ? 21.274 -5.313 -25.857 1.00 88.31 424 GLN A N 1
ATOM 3204 C CA . GLN A 1 424 ? 22.074 -6.542 -25.824 1.00 88.31 424 GLN A CA 1
ATOM 3205 C C . GLN A 1 424 ? 23.089 -6.522 -24.676 1.00 88.31 424 GLN A C 1
ATOM 3207 O O . GLN A 1 424 ? 23.197 -7.532 -23.978 1.00 88.31 424 GLN A O 1
ATOM 3212 N N . VAL A 1 425 ? 23.754 -5.385 -24.422 1.00 91.69 425 VAL A N 1
ATOM 3213 C CA . VAL A 1 425 ? 24.622 -5.179 -23.245 1.00 91.69 425 VAL A CA 1
ATOM 3214 C C . VAL A 1 425 ? 23.836 -5.388 -21.951 1.00 91.69 425 VAL A C 1
ATOM 3216 O O . VAL A 1 425 ? 24.220 -6.224 -21.134 1.00 91.69 425 VAL A O 1
ATOM 3219 N N . LEU A 1 426 ? 22.686 -4.724 -21.791 1.00 93.94 426 LEU A N 1
ATOM 3220 C CA . LEU A 1 426 ? 21.817 -4.918 -20.625 1.00 93.94 426 LEU A CA 1
ATOM 3221 C C . LEU A 1 426 ? 21.378 -6.388 -20.497 1.00 93.94 426 LEU A C 1
ATOM 3223 O O . LEU A 1 426 ? 21.376 -6.948 -19.404 1.00 93.94 426 LEU A O 1
ATOM 3227 N N . GLY A 1 427 ? 21.071 -7.060 -21.608 1.00 90.88 427 GLY A N 1
ATOM 3228 C CA . GLY A 1 427 ? 20.776 -8.491 -21.612 1.00 90.88 427 GLY A CA 1
ATOM 3229 C C . GLY A 1 427 ? 21.964 -9.366 -21.184 1.00 90.88 427 GLY A C 1
ATOM 3230 O O . GLY A 1 427 ? 21.766 -10.387 -20.524 1.00 90.88 427 GLY A O 1
ATOM 3231 N N . HIS A 1 428 ? 23.191 -8.996 -21.562 1.00 89.56 428 HIS A N 1
ATOM 3232 C CA . HIS A 1 428 ? 24.426 -9.706 -21.209 1.00 89.56 428 HIS A CA 1
ATOM 3233 C C . HIS A 1 428 ? 24.802 -9.516 -19.738 1.00 89.56 428 HIS A C 1
ATOM 3235 O O . HIS A 1 428 ? 25.298 -10.457 -19.123 1.00 89.56 428 HIS A O 1
ATOM 3241 N N . CYS A 1 429 ? 24.477 -8.366 -19.150 1.00 92.44 429 CYS A N 1
ATOM 3242 C CA . CYS A 1 429 ? 24.727 -8.052 -17.742 1.00 92.44 429 CYS A CA 1
ATOM 3243 C C . CYS A 1 429 ? 23.601 -8.484 -16.775 1.00 92.44 429 CYS A C 1
ATOM 3245 O O . CYS A 1 429 ? 23.727 -8.262 -15.574 1.00 92.44 429 CYS A O 1
ATOM 3247 N N . LEU A 1 430 ? 22.516 -9.126 -17.239 1.00 90.12 430 LEU A N 1
ATOM 3248 C CA . LEU A 1 430 ? 21.515 -9.747 -16.346 1.00 90.12 430 LEU A CA 1
ATOM 3249 C C . LEU A 1 430 ? 22.151 -10.849 -15.469 1.00 90.12 430 LEU A C 1
ATOM 3251 O O . LEU A 1 430 ? 22.890 -11.666 -16.028 1.00 90.12 430 LEU A O 1
ATOM 3255 N N . PRO A 1 431 ? 21.804 -10.997 -14.176 1.00 83.88 431 PRO A N 1
ATOM 3256 C CA . PRO A 1 431 ? 22.322 -12.065 -13.312 1.00 83.88 431 PRO A CA 1
ATOM 3257 C C . PRO A 1 431 ? 22.255 -13.479 -13.924 1.00 83.88 431 PRO A C 1
ATOM 3259 O O . PRO A 1 431 ? 21.272 -13.868 -14.569 1.00 83.88 431 PRO A O 1
ATOM 3262 N N . SER A 1 432 ? 23.322 -14.270 -13.747 1.00 75.50 432 SER A N 1
ATOM 3263 C CA . SER A 1 432 ? 23.435 -15.652 -14.248 1.00 75.50 432 SER A CA 1
ATOM 3264 C C . SER A 1 432 ? 23.438 -16.657 -13.101 1.00 75.50 432 SER A C 1
ATOM 3266 O O . SER A 1 432 ? 24.213 -16.501 -12.166 1.00 75.50 432 SER A O 1
ATOM 3268 N N . ARG A 1 433 ? 22.660 -17.747 -13.204 1.00 66.81 433 ARG A N 1
ATOM 3269 C CA . ARG A 1 433 ? 22.765 -18.873 -12.246 1.00 66.81 433 ARG A CA 1
ATOM 3270 C C . ARG A 1 433 ? 24.077 -19.652 -12.382 1.00 66.81 433 ARG A C 1
ATOM 3272 O O . ARG A 1 433 ? 24.454 -20.331 -11.439 1.00 66.81 433 ARG A O 1
ATOM 3279 N N . HIS A 1 434 ? 24.747 -19.563 -13.532 1.00 68.06 434 HIS A N 1
ATOM 3280 C CA . HIS A 1 434 ? 25.988 -20.291 -13.804 1.00 68.06 434 HIS A CA 1
ATOM 3281 C C . HIS A 1 434 ? 27.259 -19.462 -13.547 1.00 68.06 434 HIS A C 1
ATOM 3283 O O . HIS A 1 434 ? 28.348 -20.012 -13.638 1.00 68.06 434 HIS A O 1
ATOM 3289 N N . GLY A 1 435 ? 27.143 -18.160 -13.232 1.00 66.75 435 GLY A N 1
ATOM 3290 C CA . GLY A 1 435 ? 28.300 -17.274 -12.986 1.00 66.75 435 GLY A CA 1
ATOM 3291 C C . GLY A 1 435 ? 29.262 -17.111 -14.176 1.00 66.75 435 GLY A C 1
ATOM 3292 O O . GLY A 1 435 ? 30.376 -16.634 -14.012 1.00 66.75 435 GLY A O 1
ATOM 3293 N N . ASP A 1 436 ? 28.825 -17.516 -15.365 1.00 71.44 436 ASP A N 1
ATOM 3294 C CA . ASP A 1 436 ? 29.618 -17.864 -16.547 1.00 71.44 436 ASP A CA 1
ATOM 3295 C C . ASP A 1 436 ? 29.952 -16.689 -17.478 1.00 71.44 436 ASP A C 1
ATOM 3297 O O . ASP A 1 436 ? 30.826 -16.792 -18.337 1.00 71.44 436 ASP A O 1
ATOM 3301 N N . ARG A 1 437 ? 29.237 -15.570 -17.340 1.00 84.62 437 ARG A N 1
ATOM 3302 C CA . ARG A 1 437 ? 29.388 -14.398 -18.208 1.00 84.62 437 ARG A CA 1
ATOM 3303 C C . ARG A 1 437 ? 30.388 -13.412 -17.624 1.00 84.62 437 ARG A C 1
ATOM 3305 O O . ARG A 1 437 ? 30.154 -12.845 -16.558 1.00 84.62 437 ARG A O 1
ATOM 3312 N N . ASP A 1 438 ? 31.450 -13.130 -18.376 1.00 89.31 438 ASP A N 1
ATOM 3313 C CA . ASP A 1 438 ? 32.297 -11.974 -18.101 1.00 89.31 438 ASP A CA 1
ATOM 3314 C C . ASP A 1 438 ? 31.510 -10.683 -18.381 1.00 89.31 438 ASP A C 1
ATOM 3316 O O . ASP A 1 438 ? 31.165 -10.369 -19.523 1.00 89.31 438 ASP A O 1
ATOM 3320 N N . THR A 1 439 ? 31.191 -9.963 -17.305 1.00 92.19 439 THR A N 1
ATOM 3321 C CA . THR A 1 439 ? 30.513 -8.661 -17.334 1.00 92.19 439 THR A CA 1
ATOM 3322 C C . THR A 1 439 ? 31.438 -7.495 -16.968 1.00 92.19 439 THR A C 1
ATOM 3324 O O . THR A 1 439 ? 30.949 -6.404 -16.681 1.00 92.19 439 THR A O 1
ATOM 3327 N N . SER A 1 440 ? 32.761 -7.692 -16.988 1.00 91.88 440 SER A N 1
ATOM 3328 C CA . SER A 1 440 ? 33.730 -6.586 -16.978 1.00 91.88 440 SER A CA 1
ATOM 3329 C C . SER A 1 440 ? 33.590 -5.717 -18.243 1.00 91.88 440 SER A C 1
ATOM 3331 O O . SER A 1 440 ? 33.082 -6.203 -19.258 1.00 91.88 440 SER A O 1
ATOM 3333 N N . PRO A 1 441 ? 34.077 -4.460 -18.263 1.00 90.38 441 PRO A N 1
ATOM 3334 C CA . PRO A 1 441 ? 34.154 -3.642 -19.474 1.00 90.38 441 PRO A CA 1
ATOM 3335 C C . PRO A 1 441 ? 34.787 -4.368 -20.668 1.00 90.38 441 PRO A C 1
ATOM 3337 O O . PRO A 1 441 ? 34.338 -4.198 -21.801 1.00 90.38 441 PRO A O 1
ATOM 3340 N N . THR A 1 442 ? 35.800 -5.204 -20.425 1.00 90.62 442 THR A N 1
ATOM 3341 C CA . THR A 1 442 ? 36.460 -6.008 -21.462 1.00 90.62 442 THR A CA 1
ATOM 3342 C C . THR A 1 442 ? 35.539 -7.117 -21.974 1.00 90.62 442 THR A C 1
ATOM 3344 O O . THR A 1 442 ? 35.331 -7.214 -23.183 1.00 90.62 442 THR A O 1
ATOM 3347 N N . GLY A 1 443 ? 34.927 -7.899 -21.080 1.00 91.25 443 GLY A N 1
ATOM 3348 C CA . GLY A 1 443 ? 33.993 -8.972 -21.439 1.00 91.25 443 GLY A CA 1
ATOM 3349 C C . GLY A 1 443 ? 32.727 -8.479 -22.136 1.00 91.25 443 GLY A C 1
ATOM 3350 O O . GLY A 1 443 ? 32.302 -9.056 -23.136 1.00 91.25 443 GLY A O 1
ATOM 3351 N N . VAL A 1 444 ? 32.160 -7.360 -21.675 1.00 91.38 444 VAL A N 1
ATOM 3352 C CA . VAL A 1 444 ? 31.007 -6.707 -22.313 1.00 91.38 444 VAL A CA 1
ATOM 3353 C C . VAL A 1 444 ? 31.355 -6.242 -23.725 1.00 91.38 444 VAL A C 1
ATOM 3355 O O . VAL A 1 444 ? 30.590 -6.510 -24.648 1.00 91.38 444 VAL A O 1
ATOM 3358 N N . ARG A 1 445 ? 32.517 -5.605 -23.925 1.00 90.25 445 ARG A N 1
ATOM 3359 C CA . ARG A 1 445 ? 32.973 -5.182 -25.260 1.00 90.25 445 ARG A CA 1
ATOM 3360 C C . ARG A 1 445 ? 33.313 -6.357 -26.176 1.00 90.25 445 ARG A C 1
ATOM 3362 O O . ARG A 1 445 ? 33.119 -6.246 -27.380 1.00 90.25 445 ARG A O 1
ATOM 3369 N N . ALA A 1 446 ? 33.788 -7.478 -25.637 1.00 89.38 446 ALA A N 1
ATOM 3370 C CA . ALA A 1 446 ? 33.978 -8.702 -26.415 1.00 89.38 446 ALA A CA 1
ATOM 3371 C C . ALA A 1 446 ? 32.635 -9.335 -26.833 1.00 89.38 446 ALA A C 1
ATOM 3373 O O . ALA A 1 446 ? 32.523 -9.868 -27.934 1.00 89.38 446 ALA A O 1
ATOM 3374 N N . ALA A 1 447 ? 31.610 -9.254 -25.976 1.00 87.31 447 ALA A N 1
ATOM 3375 C CA . ALA A 1 447 ? 30.276 -9.789 -26.244 1.00 87.31 447 ALA A CA 1
ATOM 3376 C C . ALA A 1 447 ? 29.421 -8.895 -27.166 1.00 87.31 447 ALA A C 1
ATOM 3378 O O . ALA A 1 447 ? 28.611 -9.417 -27.932 1.00 87.31 447 ALA A O 1
ATOM 3379 N N . VAL A 1 448 ? 29.579 -7.569 -27.088 1.00 89.19 448 VAL A N 1
ATOM 3380 C CA . VAL A 1 448 ? 28.843 -6.575 -27.890 1.00 89.19 448 VAL A CA 1
ATOM 3381 C C . VAL A 1 448 ? 29.811 -5.476 -28.373 1.00 89.19 448 VAL A C 1
ATOM 3383 O O . VAL A 1 448 ? 29.832 -4.376 -27.815 1.00 89.19 448 VAL A O 1
ATOM 3386 N N . PRO A 1 449 ? 30.631 -5.743 -29.409 1.00 87.38 449 PRO A N 1
ATOM 3387 C CA . PRO A 1 449 ? 31.696 -4.830 -29.849 1.00 87.38 449 PRO A CA 1
ATOM 3388 C C . PRO A 1 449 ? 31.191 -3.519 -30.465 1.00 87.38 449 PRO A C 1
ATOM 3390 O O . PRO A 1 449 ? 31.954 -2.563 -30.579 1.00 87.38 449 PRO A O 1
ATOM 3393 N N . GLU A 1 450 ? 29.913 -3.459 -30.843 1.00 88.75 450 GLU A N 1
ATOM 3394 C CA . GLU A 1 450 ? 29.271 -2.281 -31.438 1.00 88.75 450 GLU A CA 1
ATOM 3395 C C . GLU A 1 450 ? 28.908 -1.188 -30.414 1.00 88.75 450 GLU A C 1
ATOM 3397 O O . GLU A 1 450 ? 28.536 -0.085 -30.809 1.00 88.75 450 GLU A O 1
ATOM 3402 N N . VAL A 1 451 ? 28.999 -1.465 -29.105 1.00 88.94 451 VAL A N 1
ATOM 3403 C CA . VAL A 1 451 ? 28.768 -0.460 -28.053 1.00 88.94 451 VAL A CA 1
ATOM 3404 C C . VAL A 1 451 ? 30.115 0.105 -27.583 1.00 88.94 451 VAL A C 1
ATOM 3406 O O . VAL A 1 451 ? 30.899 -0.621 -26.964 1.00 88.94 451 VAL A O 1
ATOM 3409 N N . PRO A 1 452 ? 30.412 1.390 -27.851 1.00 92.31 452 PRO A N 1
ATOM 3410 C CA . PRO A 1 452 ? 31.703 1.977 -27.515 1.00 92.31 452 PRO A CA 1
ATOM 3411 C C . PRO A 1 452 ? 31.799 2.340 -26.014 1.00 92.31 452 PRO A C 1
ATOM 3413 O O . PRO A 1 452 ? 30.772 2.433 -25.328 1.00 92.31 452 PRO A O 1
ATOM 3416 N N . PRO A 1 453 ? 33.017 2.519 -25.458 1.00 90.50 453 PRO A N 1
ATOM 3417 C CA . PRO A 1 453 ? 33.234 2.648 -24.012 1.00 90.50 453 PRO A CA 1
ATOM 3418 C C . PRO A 1 453 ? 32.446 3.781 -23.342 1.00 90.50 453 PRO A C 1
ATOM 3420 O O . PRO A 1 453 ? 31.906 3.594 -22.254 1.00 90.50 453 PRO A O 1
ATOM 3423 N N . GLU A 1 454 ? 32.312 4.931 -24.001 1.00 93.94 454 GLU A N 1
ATOM 3424 C CA . GLU A 1 454 ? 31.558 6.086 -23.510 1.00 93.94 454 GLU A CA 1
ATOM 3425 C C . GLU A 1 454 ? 30.056 5.801 -23.361 1.00 93.94 454 GLU A C 1
ATOM 3427 O O . GLU A 1 454 ? 29.390 6.390 -22.511 1.00 93.94 454 GLU A O 1
ATOM 3432 N N . ARG A 1 455 ? 29.513 4.851 -24.134 1.00 94.56 455 ARG A N 1
ATOM 3433 C CA . ARG A 1 455 ? 28.124 4.400 -23.990 1.00 94.56 455 ARG A CA 1
ATOM 3434 C C . ARG A 1 455 ? 27.956 3.430 -22.824 1.00 94.56 455 ARG A C 1
ATOM 3436 O O . ARG A 1 455 ? 26.955 3.525 -22.121 1.00 94.56 455 ARG A O 1
ATOM 3443 N N . LEU A 1 456 ? 28.947 2.582 -22.538 1.00 92.25 456 LEU A N 1
ATOM 3444 C CA . LEU A 1 456 ? 28.957 1.777 -21.306 1.00 92.25 456 LEU A CA 1
ATOM 3445 C C . LEU A 1 456 ? 29.025 2.670 -20.059 1.00 92.25 456 LEU A C 1
ATOM 3447 O O . LEU A 1 456 ? 28.242 2.484 -19.127 1.00 92.25 456 LEU A O 1
ATOM 3451 N N . GLU A 1 457 ? 29.886 3.689 -20.076 1.00 91.88 457 GLU A N 1
ATOM 3452 C CA . GLU A 1 457 ? 29.994 4.659 -18.982 1.00 91.88 457 GLU A CA 1
ATOM 3453 C C . GLU A 1 457 ? 28.721 5.508 -18.827 1.00 91.88 457 GLU A C 1
ATOM 3455 O O . GLU A 1 457 ? 28.286 5.786 -17.709 1.00 91.88 457 GLU A O 1
ATOM 3460 N N . HIS A 1 458 ? 28.047 5.844 -19.932 1.00 93.94 458 HIS A N 1
ATOM 3461 C CA . HIS A 1 458 ? 26.720 6.463 -19.898 1.00 93.94 458 HIS A CA 1
ATOM 3462 C C . HIS A 1 458 ? 25.670 5.538 -19.261 1.00 93.94 458 HIS A C 1
ATOM 3464 O O . HIS A 1 458 ? 24.917 5.983 -18.397 1.00 93.94 458 HIS A O 1
ATOM 3470 N N . LEU A 1 459 ? 25.626 4.248 -19.615 1.00 94.69 459 LEU A N 1
ATOM 3471 C CA . LEU A 1 459 ? 24.707 3.276 -18.999 1.00 94.69 459 LEU A CA 1
ATOM 3472 C C . LEU A 1 459 ? 24.961 3.099 -17.488 1.00 94.69 459 LEU A C 1
ATOM 3474 O O . LEU A 1 459 ? 23.991 2.962 -16.731 1.00 94.69 459 LEU A O 1
ATOM 3478 N N . ARG A 1 460 ? 26.231 3.154 -17.055 1.00 91.88 460 ARG A N 1
ATOM 3479 C CA . ARG A 1 460 ? 26.667 3.147 -15.644 1.00 91.88 460 ARG A CA 1
ATOM 3480 C C . ARG A 1 460 ? 26.250 4.428 -14.915 1.00 91.88 460 ARG A C 1
ATOM 3482 O O . ARG A 1 460 ? 25.574 4.368 -13.893 1.00 91.88 460 ARG A O 1
ATOM 3489 N N . THR A 1 461 ? 26.545 5.594 -15.491 1.00 90.44 461 THR A N 1
ATOM 3490 C CA . THR A 1 461 ? 26.168 6.918 -14.957 1.00 90.44 461 THR A CA 1
ATOM 3491 C C . THR A 1 461 ? 24.648 7.093 -14.861 1.00 90.44 461 THR A C 1
ATOM 3493 O O . THR A 1 461 ? 24.141 7.720 -13.935 1.00 90.44 461 THR A O 1
ATOM 3496 N N . ARG A 1 462 ? 23.885 6.504 -15.791 1.00 92.94 462 ARG A N 1
ATOM 3497 C CA . ARG A 1 462 ? 22.413 6.457 -15.741 1.00 92.94 462 ARG A CA 1
ATOM 3498 C C . ARG A 1 462 ? 21.867 5.286 -14.915 1.00 92.94 462 ARG A C 1
ATOM 3500 O O . ARG A 1 462 ? 20.661 5.070 -14.947 1.00 92.94 462 ARG A O 1
ATOM 3507 N N . GLN A 1 463 ? 22.706 4.559 -14.172 1.00 91.44 463 GLN A N 1
ATOM 3508 C CA . GLN A 1 463 ? 22.329 3.496 -13.222 1.00 91.44 463 GLN A CA 1
ATOM 3509 C C . GLN A 1 463 ? 21.553 2.315 -13.840 1.00 91.44 463 GLN A C 1
ATOM 3511 O O . GLN A 1 463 ? 20.959 1.509 -13.124 1.00 91.44 463 GLN A O 1
ATOM 3516 N N . THR A 1 464 ? 21.564 2.185 -15.171 1.00 94.88 464 THR A N 1
ATOM 3517 C CA . THR A 1 464 ? 20.988 1.031 -15.891 1.00 94.88 464 THR A CA 1
ATOM 3518 C C . THR A 1 464 ? 21.896 -0.197 -15.790 1.00 94.88 464 THR A C 1
ATOM 3520 O O . THR A 1 464 ? 21.409 -1.327 -15.711 1.00 94.88 464 THR A O 1
ATOM 3523 N N . LEU A 1 465 ? 23.207 0.048 -15.700 1.00 93.50 465 LEU A N 1
ATOM 3524 C CA . LEU A 1 465 ? 24.207 -0.872 -15.174 1.00 93.50 465 LEU A CA 1
ATOM 3525 C C . LEU A 1 465 ? 24.625 -0.387 -13.779 1.00 93.50 465 LEU A C 1
ATOM 3527 O O . LEU A 1 465 ? 24.854 0.803 -13.573 1.00 93.50 465 LEU A O 1
ATOM 3531 N N . LEU A 1 466 ? 24.726 -1.319 -12.838 1.00 90.62 466 LEU A N 1
ATOM 3532 C CA . LEU A 1 466 ? 25.250 -1.138 -11.485 1.00 90.62 466 LEU A CA 1
ATOM 3533 C C . LEU A 1 466 ? 26.578 -1.906 -11.351 1.00 90.62 466 LEU A C 1
ATOM 3535 O O . LEU A 1 466 ? 26.778 -2.868 -12.102 1.00 90.62 466 LEU A O 1
ATOM 3539 N N . PRO A 1 467 ? 27.442 -1.573 -10.372 1.00 89.62 467 PRO A N 1
ATOM 3540 C CA . PRO A 1 467 ? 28.511 -2.471 -9.938 1.00 89.62 467 PRO A CA 1
ATOM 3541 C C . PRO A 1 467 ? 27.939 -3.849 -9.584 1.00 89.62 467 PRO A C 1
ATOM 3543 O O . PRO A 1 467 ? 26.833 -3.944 -9.030 1.00 89.62 467 PRO A O 1
ATOM 3546 N N . ARG A 1 468 ? 28.648 -4.932 -9.914 1.00 88.44 468 ARG A N 1
ATOM 3547 C CA . ARG A 1 468 ? 28.076 -6.288 -9.895 1.00 88.44 468 ARG A CA 1
ATOM 3548 C C . ARG A 1 468 ? 27.600 -6.685 -8.502 1.00 88.44 468 ARG A C 1
ATOM 3550 O O . ARG A 1 468 ? 26.507 -7.233 -8.370 1.00 88.44 468 ARG A O 1
ATOM 3557 N N . GLU A 1 469 ? 28.370 -6.367 -7.465 1.00 85.00 469 GLU A N 1
ATOM 3558 C CA . GLU A 1 469 ? 28.011 -6.656 -6.073 1.00 85.00 469 GLU A CA 1
ATOM 3559 C C . GLU A 1 469 ? 26.709 -5.949 -5.641 1.00 85.00 469 GLU A C 1
ATOM 3561 O O . GLU A 1 469 ? 25.853 -6.554 -4.990 1.00 85.00 469 GLU A O 1
ATOM 3566 N N . VAL A 1 470 ? 26.518 -4.691 -6.062 1.00 84.75 470 VAL A N 1
ATOM 3567 C CA . VAL A 1 470 ? 25.296 -3.904 -5.810 1.00 84.75 470 VAL A CA 1
ATOM 3568 C C . VAL A 1 470 ? 24.102 -4.532 -6.515 1.00 84.75 470 VAL A C 1
ATOM 3570 O O . VAL A 1 470 ? 23.076 -4.783 -5.885 1.00 84.75 470 VAL A O 1
ATOM 3573 N N . GLY A 1 471 ? 24.249 -4.837 -7.806 1.00 87.50 471 GLY A N 1
ATOM 3574 C CA . GLY A 1 471 ? 23.194 -5.482 -8.581 1.00 87.50 471 GLY A CA 1
ATOM 3575 C C . GLY A 1 471 ? 22.808 -6.849 -8.014 1.00 87.50 471 GLY A C 1
ATOM 3576 O O . GLY A 1 471 ? 21.623 -7.141 -7.905 1.00 87.50 471 GLY A O 1
ATOM 3577 N N . HIS A 1 472 ? 23.777 -7.651 -7.560 1.00 86.69 472 HIS A N 1
ATOM 3578 C CA . HIS A 1 472 ? 23.525 -8.945 -6.918 1.00 86.69 472 HIS A CA 1
ATOM 3579 C C . HIS A 1 472 ? 22.892 -8.837 -5.520 1.00 86.69 472 HIS A C 1
ATOM 3581 O O . HIS A 1 472 ? 22.137 -9.735 -5.145 1.00 86.69 472 HIS A O 1
ATOM 3587 N N . ARG A 1 473 ? 23.182 -7.794 -4.724 1.00 83.38 473 ARG A N 1
ATOM 3588 C CA . ARG A 1 473 ? 22.438 -7.514 -3.476 1.00 83.38 473 ARG A CA 1
ATOM 3589 C C . ARG A 1 473 ? 20.974 -7.219 -3.788 1.00 83.38 473 ARG A C 1
ATOM 3591 O O . ARG A 1 473 ? 20.087 -7.876 -3.243 1.00 83.38 473 ARG A O 1
ATOM 3598 N N . LEU A 1 474 ? 20.743 -6.296 -4.719 1.00 85.88 474 LEU A N 1
ATOM 3599 C CA . LEU A 1 474 ? 19.409 -5.844 -5.094 1.00 85.88 474 LEU A CA 1
ATOM 3600 C C . LEU A 1 474 ? 18.580 -6.962 -5.751 1.00 85.88 474 LEU A C 1
ATOM 3602 O O . LEU A 1 474 ? 17.409 -7.119 -5.425 1.00 85.88 474 LEU A O 1
ATOM 3606 N N . ASP A 1 475 ? 19.187 -7.791 -6.608 1.00 87.31 475 ASP A N 1
ATOM 3607 C CA . ASP A 1 475 ? 18.531 -8.928 -7.275 1.00 87.31 475 ASP A CA 1
ATOM 3608 C C . ASP A 1 475 ? 18.000 -9.968 -6.275 1.00 87.31 475 ASP A C 1
ATOM 3610 O O . ASP A 1 475 ? 16.930 -10.529 -6.497 1.00 87.31 475 ASP A O 1
ATOM 3614 N N . ARG A 1 476 ? 18.670 -10.174 -5.128 1.00 85.56 476 ARG A N 1
ATOM 3615 C CA . ARG A 1 476 ? 18.149 -11.052 -4.063 1.00 85.56 476 ARG A CA 1
ATOM 3616 C C . ARG A 1 476 ? 16.864 -10.497 -3.447 1.00 85.56 476 ARG A C 1
ATOM 3618 O O . ARG A 1 476 ? 15.881 -11.228 -3.362 1.00 85.56 476 ARG A O 1
ATOM 3625 N N . GLY A 1 477 ? 16.855 -9.211 -3.083 1.00 85.06 477 GLY A N 1
ATOM 3626 C CA . GLY A 1 477 ? 15.671 -8.552 -2.520 1.00 85.06 477 GLY A CA 1
ATOM 3627 C C . GLY A 1 477 ? 14.511 -8.505 -3.520 1.00 85.06 477 GLY A C 1
ATOM 3628 O O . GLY A 1 477 ? 13.392 -8.904 -3.206 1.00 85.06 477 GLY A O 1
ATOM 3629 N N . VAL A 1 478 ? 14.787 -8.119 -4.771 1.00 90.25 478 VAL A N 1
ATOM 3630 C CA . VAL A 1 478 ? 13.813 -8.136 -5.880 1.00 90.25 478 VAL A CA 1
ATOM 3631 C C . VAL A 1 478 ? 13.317 -9.563 -6.169 1.00 90.25 478 VAL A C 1
ATOM 3633 O O . VAL A 1 478 ? 12.143 -9.765 -6.488 1.00 90.25 478 VAL A O 1
ATOM 3636 N N . GLY A 1 479 ? 14.181 -10.567 -6.000 1.00 89.56 479 GLY A N 1
ATOM 3637 C CA . GLY A 1 479 ? 13.877 -11.988 -6.155 1.00 89.56 479 GLY A CA 1
ATOM 3638 C C . GLY A 1 479 ? 12.754 -12.488 -5.244 1.00 89.56 479 GLY A C 1
ATOM 3639 O O . GLY A 1 479 ? 11.987 -13.358 -5.663 1.00 89.56 479 GLY A O 1
ATOM 3640 N N . LEU A 1 480 ? 12.587 -11.904 -4.050 1.00 89.75 480 LEU A N 1
ATOM 3641 C CA . LEU A 1 480 ? 11.449 -12.190 -3.170 1.00 89.75 480 LEU A CA 1
ATOM 3642 C C . LEU A 1 480 ? 10.119 -11.767 -3.815 1.00 89.75 480 LEU A C 1
ATOM 3644 O O . LEU A 1 480 ? 9.174 -12.551 -3.867 1.00 89.75 480 LEU A O 1
ATOM 3648 N N . TRP A 1 481 ? 10.056 -10.557 -4.372 1.00 92.31 481 TRP A N 1
ATOM 3649 C CA . TRP A 1 481 ? 8.858 -10.051 -5.050 1.00 92.31 481 TRP A CA 1
ATOM 3650 C C . TRP A 1 481 ? 8.575 -10.836 -6.330 1.00 92.31 481 TRP A C 1
ATOM 3652 O O . TRP A 1 481 ? 7.424 -11.170 -6.610 1.00 92.31 481 TRP A O 1
ATOM 3662 N N . ALA A 1 482 ? 9.622 -11.182 -7.083 1.00 90.44 482 ALA A N 1
ATOM 3663 C CA . ALA A 1 482 ? 9.529 -12.025 -8.272 1.00 90.44 482 ALA A CA 1
ATOM 3664 C C . ALA A 1 482 ? 8.935 -13.411 -7.956 1.00 90.44 482 ALA A C 1
ATOM 3666 O O . ALA A 1 482 ? 8.003 -13.841 -8.634 1.00 90.44 482 ALA A O 1
ATOM 3667 N N . LYS A 1 483 ? 9.419 -14.083 -6.896 1.00 87.38 483 LYS A N 1
ATOM 3668 C CA . LYS A 1 483 ? 8.949 -15.406 -6.422 1.00 87.38 483 LYS A CA 1
ATOM 3669 C C . LYS A 1 483 ? 7.428 -15.465 -6.228 1.00 87.38 483 LYS A C 1
ATOM 3671 O O . LYS A 1 483 ? 6.827 -16.502 -6.495 1.00 87.38 483 LYS A O 1
ATOM 3676 N N . TYR A 1 484 ? 6.810 -14.369 -5.789 1.00 86.88 484 TYR A N 1
ATOM 3677 C CA . TYR A 1 484 ? 5.368 -14.292 -5.533 1.00 86.88 484 TYR A CA 1
ATOM 3678 C C . TYR A 1 484 ? 4.568 -13.524 -6.601 1.00 86.88 484 TYR A C 1
ATOM 3680 O O . TYR A 1 484 ? 3.379 -13.290 -6.411 1.00 86.88 484 TYR A O 1
ATOM 3688 N N . GLY A 1 485 ? 5.182 -13.156 -7.734 1.00 87.88 485 GLY A N 1
ATOM 3689 C CA . GLY A 1 485 ? 4.507 -12.466 -8.845 1.00 87.88 485 GLY A CA 1
ATOM 3690 C C . GLY A 1 485 ? 4.295 -10.958 -8.646 1.00 87.88 485 GLY A C 1
ATOM 3691 O O . GLY A 1 485 ? 3.586 -10.322 -9.421 1.00 87.88 485 GLY A O 1
ATOM 3692 N N . TRP A 1 486 ? 4.915 -10.362 -7.627 1.00 92.38 486 TRP A N 1
ATOM 3693 C CA . TRP A 1 486 ? 4.733 -8.963 -7.217 1.00 92.38 486 TRP A CA 1
ATOM 3694 C C . TRP A 1 486 ? 5.793 -8.002 -7.778 1.00 92.38 486 TRP A C 1
ATOM 3696 O O . TRP A 1 486 ? 5.843 -6.835 -7.393 1.00 92.38 486 TRP A O 1
ATOM 3706 N N . TYR A 1 487 ? 6.642 -8.447 -8.707 1.00 93.12 487 TYR A N 1
ATOM 3707 C CA . TYR A 1 487 ? 7.706 -7.614 -9.282 1.00 93.12 487 TYR A CA 1
ATOM 3708 C C . TYR A 1 487 ? 7.192 -6.290 -9.878 1.00 93.12 487 TYR A C 1
ATOM 3710 O O . TYR A 1 487 ? 7.787 -5.240 -9.640 1.00 93.12 487 TYR A O 1
ATOM 3718 N N . LEU A 1 488 ? 6.041 -6.292 -10.566 1.00 93.94 488 LEU A N 1
ATOM 3719 C CA . LEU A 1 488 ? 5.448 -5.047 -11.073 1.00 93.94 488 LEU A CA 1
ATOM 3720 C C . LEU A 1 488 ? 5.007 -4.085 -9.956 1.00 93.94 488 LEU A C 1
ATOM 3722 O O . LEU A 1 488 ? 5.019 -2.873 -10.176 1.00 93.94 488 LEU A O 1
ATOM 3726 N N . SER A 1 489 ? 4.632 -4.611 -8.788 1.00 94.50 489 SER A N 1
ATOM 3727 C CA . SER A 1 489 ? 4.249 -3.838 -7.602 1.00 94.50 489 SER A CA 1
ATOM 3728 C C . SER A 1 489 ? 5.474 -3.229 -6.916 1.00 94.50 489 SER A C 1
ATOM 3730 O O . SER A 1 489 ? 5.416 -2.071 -6.515 1.00 94.50 489 SER A O 1
ATOM 3732 N N . LEU A 1 490 ? 6.609 -3.942 -6.881 1.00 93.50 490 LEU A N 1
ATOM 3733 C CA . LEU A 1 490 ? 7.887 -3.379 -6.427 1.00 93.50 490 LEU A CA 1
ATOM 3734 C C . LEU A 1 490 ? 8.322 -2.195 -7.296 1.00 93.50 490 LEU A C 1
ATOM 3736 O O . LEU A 1 490 ? 8.710 -1.154 -6.773 1.00 93.50 490 LEU A O 1
ATOM 3740 N N . LEU A 1 491 ? 8.238 -2.331 -8.623 1.00 93.62 491 LEU A N 1
ATOM 3741 C CA . LEU A 1 491 ? 8.574 -1.235 -9.537 1.00 93.62 491 LEU A CA 1
ATOM 3742 C C . LEU A 1 491 ? 7.686 0.000 -9.301 1.00 93.62 491 LEU A C 1
ATOM 3744 O O . LEU A 1 491 ? 8.178 1.123 -9.383 1.00 93.62 491 LEU A O 1
ATOM 3748 N N . ALA A 1 492 ? 6.407 -0.195 -8.956 1.00 93.75 492 ALA A N 1
ATOM 3749 C CA . ALA A 1 492 ? 5.502 0.900 -8.603 1.00 93.75 492 ALA A CA 1
ATOM 3750 C C . ALA A 1 492 ? 5.906 1.562 -7.285 1.00 93.75 492 ALA A C 1
ATOM 3752 O O . ALA A 1 492 ? 6.006 2.786 -7.232 1.00 93.75 492 ALA A O 1
ATOM 3753 N N . HIS A 1 493 ? 6.204 0.759 -6.264 1.00 93.00 493 HIS A N 1
ATOM 3754 C CA . HIS A 1 493 ? 6.682 1.252 -4.980 1.00 93.00 493 HIS A CA 1
ATOM 3755 C C . HIS A 1 493 ? 7.959 2.085 -5.140 1.00 93.00 493 HIS A C 1
ATOM 3757 O O . HIS A 1 493 ? 8.012 3.231 -4.706 1.00 93.00 493 HIS A O 1
ATOM 3763 N N . LEU A 1 494 ? 8.966 1.582 -5.859 1.00 89.00 494 LEU A N 1
ATOM 3764 C CA . LEU A 1 494 ? 10.211 2.320 -6.095 1.00 89.00 494 LEU A CA 1
ATOM 3765 C C . LEU A 1 494 ? 9.992 3.621 -6.892 1.00 89.00 494 LEU A C 1
ATOM 3767 O O . LEU A 1 494 ? 10.616 4.635 -6.578 1.00 89.00 494 LEU A O 1
ATOM 3771 N N . ASP A 1 495 ? 9.072 3.638 -7.865 1.00 88.00 495 ASP A N 1
ATOM 3772 C CA . ASP A 1 495 ? 8.690 4.859 -8.595 1.00 88.00 495 ASP A CA 1
ATOM 3773 C C . ASP A 1 495 ? 8.033 5.908 -7.670 1.00 88.00 495 ASP A C 1
ATOM 3775 O O . ASP A 1 495 ? 8.300 7.108 -7.781 1.00 88.00 495 ASP A O 1
ATOM 3779 N N . ILE A 1 496 ? 7.227 5.459 -6.702 1.00 89.62 496 ILE A N 1
ATOM 3780 C CA . ILE A 1 496 ? 6.613 6.292 -5.657 1.00 89.62 496 ILE A CA 1
ATOM 3781 C C . ILE A 1 496 ? 7.680 6.814 -4.676 1.00 89.62 496 ILE A C 1
ATOM 3783 O O . ILE A 1 496 ? 7.766 8.024 -4.454 1.00 89.62 496 ILE A O 1
ATOM 3787 N N . ARG A 1 497 ? 8.556 5.941 -4.157 1.00 86.56 497 ARG A N 1
ATOM 3788 C CA . ARG A 1 497 ? 9.663 6.285 -3.237 1.00 86.56 497 ARG A CA 1
ATOM 3789 C C . ARG A 1 497 ? 10.675 7.250 -3.866 1.00 86.56 497 ARG A C 1
ATOM 3791 O O . ARG A 1 497 ? 11.229 8.106 -3.173 1.00 86.56 497 ARG A O 1
ATOM 3798 N N . ALA A 1 498 ? 10.900 7.180 -5.177 1.00 81.25 498 ALA A N 1
ATOM 3799 C CA . ALA A 1 498 ? 11.689 8.184 -5.887 1.00 81.25 498 ALA A CA 1
ATOM 3800 C C . ALA A 1 498 ? 10.968 9.544 -5.974 1.00 81.25 498 ALA A C 1
ATOM 3802 O O . ALA A 1 498 ? 11.602 10.581 -5.782 1.00 81.25 498 ALA A O 1
ATOM 3803 N N . GLY A 1 499 ? 9.645 9.551 -6.178 1.00 82.94 499 GLY A N 1
ATOM 3804 C CA . GLY A 1 499 ? 8.821 10.764 -6.100 1.00 82.94 499 GLY A CA 1
ATOM 3805 C C . GLY A 1 499 ? 8.812 11.407 -4.706 1.00 82.94 499 GLY A C 1
ATOM 3806 O O . GLY A 1 499 ? 8.892 12.629 -4.595 1.00 82.94 499 GLY A O 1
ATOM 3807 N N . HIS A 1 500 ? 8.804 10.607 -3.634 1.00 85.19 500 HIS A N 1
ATOM 3808 C CA . HIS A 1 500 ? 8.885 11.110 -2.256 1.00 85.19 500 HIS A CA 1
ATOM 3809 C C . HIS A 1 500 ? 10.131 11.966 -1.996 1.00 85.19 500 HIS A C 1
ATOM 3811 O O . HIS A 1 500 ? 10.041 12.971 -1.303 1.00 85.19 500 HIS A O 1
ATOM 3817 N N . ARG A 1 501 ? 11.292 11.634 -2.570 1.00 76.31 501 ARG A N 1
ATOM 3818 C CA . ARG A 1 501 ? 12.506 12.454 -2.390 1.00 76.31 501 ARG A CA 1
ATOM 3819 C C . ARG A 1 501 ? 12.447 13.800 -3.119 1.00 76.31 501 ARG A C 1
ATOM 3821 O O . ARG A 1 501 ? 13.151 14.722 -2.726 1.00 76.31 501 ARG A O 1
ATOM 3828 N N . GLN A 1 502 ? 11.603 13.920 -4.145 1.00 75.06 502 GLN A N 1
ATOM 3829 C CA . GLN A 1 502 ? 11.426 15.148 -4.927 1.00 75.06 502 GLN A CA 1
ATOM 3830 C C . GLN A 1 502 ? 10.386 16.094 -4.303 1.00 75.06 502 GLN A C 1
ATOM 3832 O O . GLN A 1 502 ? 10.586 17.303 -4.331 1.00 75.06 502 GLN A O 1
ATOM 3837 N N . SER A 1 503 ? 9.312 15.557 -3.710 1.00 75.56 503 SER A N 1
ATOM 3838 C CA . SER A 1 503 ? 8.168 16.348 -3.206 1.00 75.56 503 SER A CA 1
ATOM 3839 C C . SER A 1 503 ? 7.848 16.141 -1.717 1.00 75.56 503 SER A C 1
ATOM 3841 O O . SER A 1 503 ? 6.892 16.707 -1.201 1.00 75.56 503 SER A O 1
ATOM 3843 N N . GLY A 1 504 ? 8.614 15.326 -0.990 1.00 68.75 504 GLY A N 1
ATOM 3844 C CA . GLY A 1 504 ? 8.195 14.727 0.286 1.00 68.75 504 GLY A CA 1
ATOM 3845 C C . GLY A 1 504 ? 7.844 15.679 1.427 1.00 68.75 504 GLY A C 1
ATOM 3846 O O . GLY A 1 504 ? 7.025 15.321 2.268 1.00 68.75 504 GLY A O 1
ATOM 3847 N N . ARG A 1 505 ? 8.405 16.896 1.447 1.00 65.44 505 ARG A N 1
ATOM 3848 C CA . ARG A 1 505 ? 8.037 17.922 2.441 1.00 65.44 505 ARG A CA 1
ATOM 3849 C C . ARG A 1 505 ? 6.626 18.473 2.225 1.00 65.44 505 ARG A C 1
ATOM 3851 O O . ARG A 1 505 ? 5.974 18.835 3.193 1.00 65.44 505 ARG A O 1
ATOM 3858 N N . GLU A 1 506 ? 6.163 18.518 0.978 1.00 72.38 506 GLU A N 1
ATOM 3859 C CA . GLU A 1 506 ? 4.831 19.009 0.597 1.00 72.38 506 GLU A CA 1
ATOM 3860 C C . GLU A 1 506 ? 3.737 17.954 0.827 1.00 72.38 506 GLU A C 1
ATOM 3862 O O . GLU A 1 506 ? 2.561 18.289 0.850 1.00 72.38 506 GLU A O 1
ATOM 3867 N N . LEU A 1 507 ? 4.126 16.685 1.013 1.00 70.81 507 LEU A N 1
ATOM 3868 C CA . LEU A 1 507 ? 3.231 15.530 1.163 1.00 70.81 507 LEU A CA 1
ATOM 3869 C C . LEU A 1 507 ? 2.959 15.141 2.625 1.00 70.81 507 LEU A C 1
ATOM 3871 O O . LEU A 1 507 ? 2.187 14.218 2.876 1.00 70.81 507 LEU A O 1
ATOM 3875 N N . ALA A 1 508 ? 3.624 15.779 3.589 1.00 75.06 508 ALA A N 1
ATOM 3876 C CA . ALA A 1 508 ? 3.422 15.492 5.003 1.00 75.06 508 ALA A CA 1
ATOM 3877 C C . ALA A 1 508 ? 2.120 16.134 5.516 1.00 75.06 508 ALA A C 1
ATOM 3879 O O . ALA A 1 508 ? 1.822 17.290 5.207 1.00 75.06 508 ALA A O 1
ATOM 3880 N N . SER A 1 509 ? 1.362 15.408 6.341 1.00 72.44 509 SER A N 1
ATOM 3881 C CA . SER A 1 509 ? 0.216 15.975 7.056 1.00 72.44 509 SER A CA 1
ATOM 3882 C C . SER A 1 509 ? 0.684 17.032 8.060 1.00 72.44 509 SER A C 1
ATOM 3884 O O . SER A 1 509 ? 1.761 16.904 8.643 1.00 72.44 509 SER A O 1
ATOM 3886 N N . GLN A 1 510 ? -0.140 18.048 8.328 1.00 63.62 510 GLN A N 1
ATOM 3887 C CA . GLN A 1 510 ? 0.194 19.078 9.319 1.00 63.62 510 GLN A CA 1
ATOM 3888 C C . GLN A 1 510 ? 0.441 18.475 10.715 1.00 63.62 510 GLN A C 1
ATOM 3890 O O . GLN A 1 510 ? -0.301 17.593 11.151 1.00 63.62 510 GLN A O 1
ATOM 3895 N N . SER A 1 511 ? 1.449 18.989 11.428 1.00 63.56 511 SER A N 1
ATOM 3896 C CA . SER A 1 511 ? 1.741 18.613 12.818 1.00 63.56 511 SER A CA 1
ATOM 3897 C C . SER A 1 511 ? 0.632 19.115 13.742 1.00 63.56 511 SER A C 1
ATOM 3899 O O . SER A 1 511 ? 0.497 20.321 13.948 1.00 63.56 511 SER A O 1
ATOM 3901 N N . ARG A 1 512 ? -0.191 18.197 14.261 1.00 65.06 512 ARG A N 1
ATOM 3902 C CA . ARG A 1 512 ? -1.157 18.423 15.352 1.00 65.06 512 ARG A CA 1
ATOM 3903 C C . ARG A 1 512 ? -1.331 17.128 16.159 1.00 65.06 512 ARG A C 1
ATOM 3905 O O . ARG A 1 512 ? -1.113 16.047 15.606 1.00 65.06 512 ARG A O 1
ATOM 3912 N N . PRO A 1 513 ? -1.748 17.181 17.437 1.00 67.44 513 PRO A N 1
ATOM 3913 C CA . PRO A 1 513 ? -2.138 15.982 18.174 1.00 67.44 513 PRO A CA 1
ATOM 3914 C C . PRO A 1 513 ? -3.403 15.374 17.554 1.00 67.44 513 PRO A C 1
ATOM 3916 O O . PRO A 1 513 ? -4.459 16.011 17.531 1.00 67.44 513 PRO A O 1
ATOM 3919 N N . VAL A 1 514 ? -3.315 14.144 17.045 1.00 80.81 514 VAL A N 1
ATOM 3920 C CA . VAL A 1 514 ? -4.469 13.448 16.457 1.00 80.81 514 VAL A CA 1
ATOM 3921 C C . VAL A 1 514 ? -5.360 12.936 17.589 1.00 80.81 514 VAL A C 1
ATOM 3923 O O . VAL A 1 514 ? -4.914 12.159 18.431 1.00 80.81 514 VAL A O 1
ATOM 3926 N N . ARG A 1 515 ? -6.619 13.384 17.641 1.00 85.06 515 ARG A N 1
ATOM 3927 C CA . ARG A 1 515 ? -7.581 13.013 18.691 1.00 85.06 515 ARG A CA 1
ATOM 3928 C C . ARG A 1 515 ? -8.974 12.793 18.107 1.00 85.06 515 ARG A C 1
ATOM 3930 O O . ARG A 1 515 ? -9.428 13.582 17.284 1.00 85.06 515 ARG A O 1
ATOM 3937 N N . LEU A 1 516 ? -9.659 11.759 18.596 1.00 88.69 516 LEU A N 1
ATOM 3938 C CA . LEU A 1 516 ? -11.090 11.551 18.370 1.00 88.69 516 LEU A CA 1
ATOM 3939 C C . LEU A 1 516 ? -11.862 12.331 19.440 1.00 88.69 516 LEU A C 1
ATOM 3941 O O . LEU A 1 516 ? -11.703 12.096 20.637 1.00 88.69 516 LEU A O 1
ATOM 3945 N N . THR A 1 517 ? -12.670 13.292 19.014 1.00 83.94 517 THR A N 1
ATOM 3946 C CA . THR A 1 517 ? -13.502 14.117 19.894 1.00 83.94 517 THR A CA 1
ATOM 3947 C C . THR A 1 517 ? -14.653 13.286 20.460 1.00 83.94 517 THR A C 1
ATOM 3949 O O . THR A 1 517 ? -15.207 12.418 19.791 1.00 83.94 517 THR A O 1
ATOM 3952 N N . GLY A 1 518 ? -14.991 13.513 21.731 1.00 78.69 518 GLY A N 1
ATOM 3953 C CA . GLY A 1 518 ? -16.006 12.730 22.445 1.00 78.69 518 GLY A CA 1
ATOM 3954 C C . GLY A 1 518 ? -15.555 11.332 22.897 1.00 78.69 518 GLY A C 1
ATOM 3955 O O . GLY A 1 518 ? -16.288 10.688 23.648 1.00 78.69 518 GLY A O 1
ATOM 3956 N N . LEU A 1 519 ? -14.355 10.877 22.514 1.00 88.50 519 LEU A N 1
ATOM 3957 C CA . LEU A 1 519 ? -13.763 9.629 22.997 1.00 88.50 519 LEU A CA 1
ATOM 3958 C C . LEU A 1 519 ? -12.719 9.926 24.083 1.00 88.50 519 LEU A C 1
ATOM 3960 O O . LEU A 1 519 ? -11.652 10.473 23.804 1.00 88.50 519 LEU A O 1
ATOM 3964 N N . ALA A 1 520 ? -13.038 9.570 25.329 1.00 88.94 520 ALA A N 1
ATOM 3965 C CA . ALA A 1 520 ? -12.110 9.696 26.454 1.00 88.94 520 ALA A CA 1
ATOM 3966 C C . ALA A 1 520 ? -10.881 8.773 26.274 1.00 88.94 520 ALA A C 1
ATOM 3968 O O . ALA A 1 520 ? -11.012 7.726 25.627 1.00 88.94 520 ALA A O 1
ATOM 3969 N N . PRO A 1 521 ? -9.704 9.111 26.837 1.00 88.56 521 PRO A N 1
ATOM 3970 C CA . PRO A 1 521 ? -8.483 8.330 26.630 1.00 88.56 521 PRO A CA 1
ATOM 3971 C C . PRO A 1 521 ? -8.613 6.865 27.078 1.00 88.56 521 PRO A C 1
ATOM 3973 O O . PRO A 1 521 ? -8.128 5.963 26.400 1.00 88.56 521 PRO A O 1
ATOM 3976 N N . GLU A 1 522 ? -9.334 6.605 28.167 1.00 89.62 522 GLU A N 1
ATOM 3977 C CA . GLU A 1 522 ? -9.596 5.260 28.687 1.00 89.62 522 GLU A CA 1
ATOM 3978 C C . GLU A 1 522 ? -10.466 4.461 27.705 1.00 89.62 522 GLU A C 1
ATOM 3980 O O . GLU A 1 522 ? -10.105 3.355 27.307 1.00 89.62 522 GLU A O 1
ATOM 3985 N N . ARG A 1 523 ? -11.543 5.080 27.198 1.00 94.19 523 ARG A N 1
ATOM 3986 C CA . ARG A 1 523 ? -12.443 4.480 26.196 1.00 94.19 523 ARG A CA 1
ATOM 3987 C C . ARG A 1 523 ? -11.745 4.183 24.870 1.00 94.19 523 ARG A C 1
ATOM 3989 O O . ARG A 1 523 ? -12.145 3.244 24.182 1.00 94.19 523 ARG A O 1
ATOM 3996 N N . LEU A 1 524 ? -10.709 4.941 24.497 1.00 95.44 524 LEU A N 1
ATOM 3997 C CA . LEU A 1 524 ? -9.865 4.613 23.342 1.00 95.44 524 LEU A CA 1
ATOM 3998 C C . LEU A 1 524 ? -9.117 3.291 23.564 1.00 95.44 524 LEU A C 1
ATOM 4000 O O . LEU A 1 524 ? -9.128 2.439 22.675 1.00 95.44 524 LEU A O 1
ATOM 4004 N N . VAL A 1 525 ? -8.502 3.105 24.736 1.00 95.62 525 VAL A N 1
ATOM 4005 C CA . VAL A 1 525 ? -7.802 1.860 25.096 1.00 95.62 525 VAL A CA 1
ATOM 4006 C C . VAL A 1 525 ? -8.783 0.687 25.128 1.00 95.62 525 VAL A C 1
ATOM 4008 O O . VAL A 1 525 ? -8.545 -0.318 24.455 1.00 95.62 525 VAL A O 1
ATOM 4011 N N . ASP A 1 526 ? -9.923 0.842 25.804 1.00 95.62 526 ASP A N 1
ATOM 4012 C CA . ASP A 1 526 ? -10.972 -0.183 25.875 1.00 95.62 526 ASP A CA 1
ATOM 4013 C C . ASP A 1 526 ? -11.477 -0.567 24.477 1.00 95.62 526 ASP A C 1
ATOM 4015 O O . ASP A 1 526 ? -11.573 -1.749 24.140 1.00 95.62 526 ASP A O 1
ATOM 4019 N N . SER A 1 527 ? -11.723 0.426 23.616 1.00 96.62 527 SER A N 1
ATOM 4020 C CA . SER A 1 527 ? -12.160 0.209 22.234 1.00 96.62 527 SER A CA 1
ATOM 4021 C C . SER A 1 527 ? -11.109 -0.526 21.405 1.00 96.62 527 SER A C 1
ATOM 4023 O O . SER A 1 527 ? -11.459 -1.450 20.674 1.00 96.62 527 SER A O 1
ATOM 4025 N N . LEU A 1 528 ? -9.822 -0.180 21.524 1.00 96.94 528 LEU A N 1
ATOM 4026 C CA . LEU A 1 528 ? -8.729 -0.879 20.835 1.00 96.94 528 LEU A CA 1
ATOM 4027 C C . LEU A 1 528 ? -8.617 -2.345 21.283 1.00 96.94 528 LEU A C 1
ATOM 4029 O O . LEU A 1 528 ? -8.455 -3.237 20.443 1.00 96.94 528 LEU A O 1
ATOM 4033 N N . LEU A 1 529 ? -8.748 -2.607 22.587 1.00 96.00 529 LEU A N 1
ATOM 4034 C CA . LEU A 1 529 ? -8.695 -3.951 23.168 1.00 96.00 529 LEU A CA 1
ATOM 4035 C C . LEU A 1 529 ? -9.931 -4.793 22.821 1.00 96.00 529 LEU A C 1
ATOM 4037 O O . LEU A 1 529 ? -9.789 -5.988 22.538 1.00 96.00 529 LEU A O 1
ATOM 4041 N N . ALA A 1 530 ? -11.120 -4.188 22.775 1.00 95.31 530 ALA A N 1
ATOM 4042 C CA . ALA A 1 530 ? -12.380 -4.835 22.405 1.00 95.31 530 ALA A CA 1
ATOM 4043 C C . ALA A 1 530 ? -12.553 -5.013 20.885 1.00 95.31 530 ALA A C 1
ATOM 4045 O O . ALA A 1 530 ? -13.281 -5.909 20.443 1.00 95.31 530 ALA A O 1
ATOM 4046 N N . ARG A 1 531 ? -11.880 -4.204 20.052 1.00 94.75 531 ARG A N 1
ATOM 4047 C CA . ARG A 1 531 ? -12.078 -4.206 18.595 1.00 94.75 531 ARG A CA 1
ATOM 4048 C C . ARG A 1 531 ? -11.764 -5.575 17.995 1.00 94.75 531 ARG A C 1
ATOM 4050 O O . ARG A 1 531 ? -10.631 -6.061 17.989 1.00 94.75 531 ARG A O 1
ATOM 4057 N N . ARG A 1 532 ? -12.786 -6.195 17.409 1.00 92.94 532 ARG A N 1
ATOM 4058 C CA . ARG A 1 532 ? -12.686 -7.403 16.575 1.00 92.94 532 ARG A CA 1
ATOM 4059 C C . ARG A 1 532 ? -13.442 -7.180 15.273 1.00 92.94 532 ARG A C 1
ATOM 4061 O O . ARG A 1 532 ? -14.556 -6.649 15.301 1.00 92.94 532 ARG A O 1
ATOM 4068 N N . THR A 1 533 ? -12.856 -7.623 14.161 1.00 94.44 533 THR A N 1
ATOM 4069 C CA . THR A 1 533 ? -13.475 -7.582 12.828 1.00 94.44 533 THR A CA 1
ATOM 4070 C C . THR A 1 533 ? -14.723 -8.460 12.829 1.00 94.44 533 THR A C 1
ATOM 4072 O O . THR A 1 533 ? -14.631 -9.675 13.008 1.00 94.44 533 THR A O 1
ATOM 4075 N N . CYS A 1 534 ? -15.888 -7.841 12.663 1.00 95.12 534 CYS A N 1
ATOM 4076 C CA . CYS A 1 534 ? -17.170 -8.531 12.665 1.00 95.12 534 CYS A CA 1
ATOM 4077 C C . CYS A 1 534 ? -17.327 -9.341 11.373 1.00 95.12 534 CYS A C 1
ATOM 4079 O O . CYS A 1 534 ? -16.979 -8.854 10.304 1.00 95.12 534 CYS A O 1
ATOM 4081 N N . ARG A 1 535 ? -17.827 -10.580 11.456 1.00 92.62 535 ARG A N 1
ATOM 4082 C CA . ARG A 1 535 ? -18.123 -11.424 10.278 1.00 92.62 535 ARG A CA 1
ATOM 4083 C C . ARG A 1 535 ? -19.588 -11.862 10.189 1.00 92.62 535 ARG A C 1
ATOM 4085 O O . ARG A 1 535 ? -19.949 -12.559 9.250 1.00 92.62 535 ARG A O 1
ATOM 4092 N N . ALA A 1 536 ? -20.415 -11.468 11.154 1.00 91.94 536 ALA A N 1
ATOM 4093 C CA . ALA A 1 536 ? -21.838 -11.768 11.187 1.00 91.94 536 ALA A CA 1
ATOM 4094 C C . ALA A 1 536 ? -22.570 -10.634 11.909 1.00 91.94 536 ALA A C 1
ATOM 4096 O O . ALA A 1 536 ? -22.338 -10.385 13.095 1.00 91.94 536 ALA A O 1
ATOM 4097 N N . PHE A 1 537 ? -23.455 -9.955 11.189 1.00 96.62 537 PHE A N 1
ATOM 4098 C CA . PHE A 1 537 ? -24.264 -8.869 11.726 1.00 96.62 537 PHE A CA 1
ATOM 4099 C C . PHE A 1 537 ? -25.660 -9.355 12.121 1.00 96.62 537 PHE A C 1
ATOM 4101 O O . PHE A 1 537 ? -26.183 -10.332 11.578 1.00 96.62 537 PHE A O 1
ATOM 4108 N N . SER A 1 538 ? -26.248 -8.681 13.104 1.00 94.56 538 SER A N 1
ATOM 4109 C CA . SER A 1 538 ? -27.652 -8.828 13.473 1.00 94.56 538 SER A CA 1
ATOM 4110 C C . SER A 1 538 ? -28.542 -8.063 12.489 1.00 94.56 538 SER A C 1
ATOM 4112 O O . SER A 1 538 ? -28.130 -7.046 11.934 1.00 94.56 538 SER A O 1
ATOM 4114 N N . SER A 1 539 ? -29.786 -8.512 12.310 1.00 92.75 539 SER A N 1
ATOM 4115 C CA . SER A 1 539 ? -30.810 -7.783 11.549 1.00 92.75 539 SER A CA 1
ATOM 4116 C C . SER A 1 539 ? -31.406 -6.589 12.308 1.00 92.75 539 SER A C 1
ATOM 4118 O O . SER A 1 539 ? -32.176 -5.828 11.723 1.00 92.75 539 SER A O 1
ATOM 4120 N N . VAL A 1 540 ? -31.071 -6.419 13.594 1.00 94.75 540 VAL A N 1
ATOM 4121 C CA . VAL A 1 540 ? -31.508 -5.280 14.416 1.00 94.75 540 VAL A CA 1
ATOM 4122 C C . VAL A 1 540 ? -30.954 -3.974 13.825 1.00 94.75 540 VAL A C 1
ATOM 4124 O O . VAL A 1 540 ? -29.728 -3.865 13.692 1.00 94.75 540 VAL A O 1
ATOM 4127 N N . PRO A 1 541 ? -31.809 -2.984 13.495 1.00 96.75 541 PRO A N 1
ATOM 4128 C CA . PRO A 1 541 ? -31.360 -1.716 12.932 1.00 96.75 541 PRO A CA 1
ATOM 4129 C C . PRO A 1 541 ? -30.385 -0.953 13.833 1.00 96.75 541 PRO A C 1
ATOM 4131 O O . PRO A 1 541 ? -30.451 -1.042 15.057 1.00 96.75 541 PRO A O 1
ATOM 4134 N N . VAL A 1 542 ? -29.501 -0.171 13.216 1.00 98.00 542 VAL A N 1
ATOM 4135 C CA . VAL A 1 542 ? -28.641 0.807 13.908 1.00 98.00 542 VAL A CA 1
ATOM 4136 C C . VAL A 1 542 ? -29.324 2.176 13.897 1.00 98.00 542 VAL A C 1
ATOM 4138 O O . VAL A 1 542 ? -30.043 2.495 12.946 1.00 98.00 542 VAL A O 1
ATOM 4141 N N . ALA A 1 543 ? -29.129 2.992 14.936 1.00 97.69 543 ALA A N 1
ATOM 4142 C CA . ALA A 1 543 ? -29.646 4.356 14.955 1.00 97.69 543 ALA A CA 1
ATOM 4143 C C . ALA A 1 543 ? -28.936 5.224 13.901 1.00 97.69 543 ALA A C 1
ATOM 4145 O O . ALA A 1 543 ? -27.728 5.111 13.693 1.00 97.69 543 ALA A O 1
ATOM 4146 N N . ARG A 1 544 ? -29.675 6.119 13.237 1.00 97.12 544 ARG A N 1
ATOM 4147 C CA . ARG A 1 544 ? -29.091 7.069 12.276 1.00 97.12 544 ARG A CA 1
ATOM 4148 C C . ARG A 1 544 ? -28.021 7.952 12.927 1.00 97.12 544 ARG A C 1
ATOM 4150 O O . ARG A 1 544 ? -26.961 8.143 12.340 1.00 97.12 544 ARG A O 1
ATOM 4157 N N . GLU A 1 545 ? -28.282 8.409 14.147 1.00 95.88 545 GLU A N 1
ATOM 4158 C CA . GLU A 1 545 ? -27.381 9.250 14.943 1.00 95.88 545 GLU A CA 1
ATOM 4159 C C . GLU A 1 545 ? -26.016 8.581 15.174 1.00 95.88 545 GLU A C 1
ATOM 4161 O O . GLU A 1 545 ? -24.985 9.233 15.021 1.00 95.88 545 GLU A O 1
ATOM 4166 N N . ASP A 1 546 ? -25.980 7.268 15.437 1.00 96.06 546 ASP A N 1
ATOM 4167 C CA . ASP A 1 546 ? -24.724 6.514 15.548 1.00 96.06 546 ASP A CA 1
ATOM 4168 C C . ASP A 1 546 ? -23.950 6.497 14.227 1.00 96.06 546 ASP A C 1
ATOM 4170 O O . ASP A 1 546 ? -22.731 6.670 14.223 1.00 96.06 546 ASP A O 1
ATOM 4174 N N . VAL A 1 547 ? -24.642 6.312 13.097 1.00 97.56 547 VAL A N 1
ATOM 4175 C CA . VAL A 1 547 ? -24.016 6.298 11.765 1.00 97.56 547 VAL A CA 1
ATOM 4176 C C . VAL A 1 547 ? -23.427 7.668 11.430 1.00 97.56 547 VAL A C 1
ATOM 4178 O O . VAL A 1 547 ? -22.255 7.748 11.069 1.00 97.56 547 VAL A O 1
ATOM 4181 N N . GLU A 1 548 ? -24.202 8.743 11.582 1.00 97.00 548 GLU A N 1
ATOM 4182 C CA . GLU A 1 548 ? -23.761 10.113 11.286 1.00 97.00 548 GLU A CA 1
ATOM 4183 C C . GLU A 1 548 ? -22.640 10.560 12.244 1.00 97.00 548 GLU A C 1
ATOM 4185 O O . GLU A 1 548 ? -21.651 11.152 11.810 1.00 97.00 548 GLU A O 1
ATOM 4190 N N . SER A 1 549 ? -22.718 10.187 13.527 1.00 95.31 549 SER A N 1
ATOM 4191 C CA . SER A 1 549 ? -21.681 10.476 14.524 1.00 95.31 549 SER A CA 1
ATOM 4192 C C . SER A 1 549 ? -20.368 9.727 14.248 1.00 95.31 549 SER A C 1
ATOM 4194 O O . SER A 1 549 ? -19.296 10.334 14.288 1.00 95.31 549 SER A O 1
ATOM 4196 N N . VAL A 1 550 ? -20.426 8.431 13.904 1.00 97.38 550 VAL A N 1
ATOM 4197 C CA . VAL A 1 550 ? -19.236 7.650 13.514 1.00 97.38 550 VAL A CA 1
ATOM 4198 C C . VAL A 1 550 ? -18.615 8.198 12.231 1.00 97.38 550 VAL A C 1
ATOM 4200 O O . VAL A 1 550 ? -17.390 8.317 12.166 1.00 97.38 550 VAL A O 1
ATOM 4203 N N . LEU A 1 551 ? -19.420 8.543 11.219 1.00 97.69 551 LEU A N 1
ATOM 4204 C CA . LEU A 1 551 ? -18.920 9.095 9.957 1.00 97.69 551 LEU A CA 1
ATOM 4205 C C . LEU A 1 551 ? -18.256 10.458 10.163 1.00 97.69 551 LEU A C 1
ATOM 4207 O O . LEU A 1 551 ? -17.113 10.628 9.744 1.00 97.69 551 LEU A O 1
ATOM 4211 N N . GLY A 1 552 ? -18.910 11.393 10.859 1.00 96.12 552 GLY A N 1
ATOM 4212 C CA . GLY A 1 552 ? -18.367 12.735 11.083 1.00 96.12 552 GLY A CA 1
ATOM 4213 C C . GLY A 1 552 ? -17.061 12.740 11.864 1.00 96.12 552 GLY A C 1
ATOM 4214 O O . GLY A 1 552 ? -16.123 13.442 11.486 1.00 96.12 552 GLY A O 1
ATOM 4215 N N . GLU A 1 553 ? -16.960 11.911 12.901 1.00 95.50 553 GLU A N 1
ATOM 4216 C CA . GLU A 1 553 ? -15.726 11.766 13.671 1.00 95.50 553 GLU A CA 1
ATOM 4217 C C . GLU A 1 553 ? -14.635 11.017 12.882 1.00 95.50 553 GLU A C 1
ATOM 4219 O O . GLU A 1 553 ? -13.461 11.374 12.954 1.00 95.50 553 GLU A O 1
ATOM 4224 N N . THR A 1 554 ? -15.010 10.041 12.047 1.00 96.69 554 THR A N 1
ATOM 4225 C CA . THR A 1 554 ? -14.074 9.363 11.135 1.00 96.69 554 THR A CA 1
ATOM 4226 C C . THR A 1 554 ? -13.469 10.337 10.123 1.00 96.69 554 THR A C 1
ATOM 4228 O O . THR A 1 554 ? -12.249 10.365 9.952 1.00 96.69 554 THR A O 1
ATOM 4231 N N . THR A 1 555 ? -14.302 11.142 9.455 1.00 95.25 555 THR A N 1
ATOM 4232 C CA . THR A 1 555 ? -13.884 12.009 8.340 1.00 95.25 555 THR A CA 1
ATOM 4233 C C . THR A 1 555 ? -13.284 13.350 8.762 1.00 95.25 555 THR A C 1
ATOM 4235 O O . THR A 1 555 ? -12.816 14.092 7.898 1.00 95.25 555 THR A O 1
ATOM 4238 N N . ARG A 1 556 ? -13.268 13.699 10.056 1.00 91.12 556 ARG A N 1
ATOM 4239 C CA . ARG A 1 556 ? -12.672 14.968 10.501 1.00 91.12 556 ARG A CA 1
ATOM 4240 C C . ARG A 1 556 ? -11.167 14.997 10.214 1.00 91.12 556 ARG A C 1
ATOM 4242 O O . ARG A 1 556 ? -10.457 14.032 10.485 1.00 91.12 556 ARG A O 1
ATOM 4249 N N . GLY A 1 557 ? -10.671 16.102 9.662 1.00 88.31 557 GLY A N 1
ATOM 4250 C CA . GLY A 1 557 ? -9.260 16.237 9.285 1.00 88.31 557 GLY A CA 1
ATOM 4251 C C . GLY A 1 557 ? -8.870 15.516 7.985 1.00 88.31 557 GLY A C 1
ATOM 4252 O O . GLY A 1 557 ? -7.702 15.542 7.606 1.00 88.31 557 GLY A O 1
ATOM 4253 N N . ALA A 1 558 ? -9.805 14.834 7.306 1.00 91.12 558 ALA A N 1
ATOM 4254 C CA . ALA A 1 558 ? -9.486 14.039 6.118 1.00 91.12 558 ALA A CA 1
ATOM 4255 C C . ALA A 1 558 ? -9.083 14.901 4.909 1.00 91.12 558 ALA A C 1
ATOM 4257 O O . ALA A 1 558 ? -8.293 14.459 4.078 1.00 91.12 558 ALA A O 1
ATOM 4258 N N . ALA A 1 559 ? -9.600 16.130 4.806 1.00 89.88 559 ALA A N 1
ATOM 4259 C CA . ALA A 1 559 ? -9.214 17.061 3.749 1.00 89.88 559 ALA A CA 1
ATOM 4260 C C . ALA A 1 559 ? -7.778 17.563 3.966 1.00 89.88 559 ALA A C 1
ATOM 4262 O O . ALA A 1 559 ? -6.971 17.556 3.041 1.00 89.88 559 ALA A O 1
ATOM 4263 N N . GLU A 1 560 ? -7.435 17.916 5.203 1.00 88.12 560 GLU A N 1
ATOM 4264 C CA . GLU A 1 560 ? -6.109 18.373 5.620 1.00 88.12 560 GLU A CA 1
ATOM 4265 C C . GLU A 1 560 ? -5.028 17.294 5.455 1.00 88.12 560 GLU A C 1
ATOM 4267 O O . GLU A 1 560 ? -3.860 17.623 5.258 1.00 88.12 560 GLU A O 1
ATOM 4272 N N . GLU A 1 561 ? -5.412 16.015 5.498 1.00 88.94 561 GLU A N 1
ATOM 4273 C CA . GLU A 1 561 ? -4.529 14.886 5.203 1.00 88.94 561 GLU A CA 1
ATOM 4274 C C . GLU A 1 561 ? -4.379 14.610 3.694 1.00 88.94 561 GLU A C 1
ATOM 4276 O O . GLU A 1 561 ? -3.281 14.303 3.234 1.00 88.94 561 GLU A O 1
ATOM 4281 N N . LEU A 1 562 ? -5.454 14.730 2.906 1.00 91.44 562 LEU A N 1
ATOM 4282 C CA . LEU A 1 562 ? -5.471 14.301 1.499 1.00 91.44 562 LEU A CA 1
ATOM 4283 C C . LEU A 1 562 ? -5.129 15.403 0.486 1.00 91.44 562 LEU A C 1
ATOM 4285 O O . LEU A 1 562 ? -4.554 15.101 -0.562 1.00 91.44 562 LEU A O 1
ATOM 4289 N N . ILE A 1 563 ? -5.431 16.671 0.785 1.00 91.00 563 ILE A N 1
ATOM 4290 C CA . ILE A 1 563 ? -5.098 17.817 -0.080 1.00 91.00 563 ILE A CA 1
ATOM 4291 C C . ILE A 1 563 ? -3.583 17.915 -0.356 1.00 91.00 563 ILE A C 1
ATOM 4293 O O . ILE A 1 563 ? -3.235 18.075 -1.529 1.00 91.00 563 ILE A O 1
ATOM 4297 N N . PRO A 1 564 ? -2.672 17.760 0.635 1.00 89.19 564 PRO A N 1
ATOM 4298 C CA . PRO A 1 564 ? -1.224 17.728 0.391 1.00 89.19 564 PRO A CA 1
ATOM 4299 C C . PRO A 1 564 ? -0.801 16.644 -0.612 1.00 89.19 564 PRO A C 1
ATOM 4301 O O . PRO A 1 564 ? 0.080 16.859 -1.438 1.00 89.19 564 PRO A O 1
ATOM 4304 N N . LEU A 1 565 ? -1.493 15.499 -0.617 1.00 89.94 565 LEU A N 1
ATOM 4305 C CA . LEU A 1 565 ? -1.252 14.385 -1.544 1.00 89.94 565 LEU A CA 1
ATOM 4306 C C . LEU A 1 565 ? -1.831 14.625 -2.954 1.00 89.94 565 LEU A C 1
ATOM 4308 O O . LEU A 1 565 ? -1.715 13.767 -3.831 1.00 89.94 565 LEU A O 1
ATOM 4312 N N . GLY A 1 566 ? -2.498 15.764 -3.177 1.00 89.81 566 GLY A N 1
ATOM 4313 C CA . GLY A 1 566 ? -3.278 16.057 -4.382 1.00 89.81 566 GLY A CA 1
ATOM 4314 C C . GLY A 1 566 ? -4.557 15.219 -4.511 1.00 89.81 566 GLY A C 1
ATOM 4315 O O . GLY A 1 566 ? -5.170 15.203 -5.585 1.00 89.81 566 GLY A O 1
ATOM 4316 N N . ALA A 1 567 ? -4.944 14.512 -3.448 1.00 92.88 567 ALA A N 1
ATOM 4317 C CA . ALA A 1 567 ? -6.054 13.575 -3.425 1.00 92.88 567 ALA A CA 1
ATOM 4318 C C . ALA A 1 567 ? -7.358 14.231 -2.941 1.00 92.88 567 ALA A C 1
ATOM 4320 O O . ALA A 1 567 ? -7.358 15.283 -2.305 1.00 92.88 567 ALA A O 1
ATOM 4321 N N . ALA A 1 568 ? -8.492 13.602 -3.251 1.00 93.44 568 ALA A N 1
ATOM 4322 C CA . ALA A 1 568 ? -9.807 14.026 -2.768 1.00 93.44 568 ALA A CA 1
ATOM 4323 C C . ALA A 1 568 ? -10.642 12.813 -2.349 1.00 93.44 568 ALA A C 1
ATOM 4325 O O . ALA A 1 568 ? -10.724 11.841 -3.105 1.00 93.44 568 ALA A O 1
ATOM 4326 N N . LEU A 1 569 ? -11.255 12.883 -1.164 1.00 95.38 569 LEU A N 1
ATOM 4327 C CA . LEU A 1 569 ? -12.137 11.852 -0.618 1.00 95.38 569 LEU A CA 1
ATOM 4328 C C . LEU A 1 569 ? -13.588 12.088 -1.042 1.00 95.38 569 LEU A C 1
ATOM 4330 O O . LEU A 1 569 ? -14.102 13.196 -0.918 1.00 95.38 569 LEU A O 1
ATOM 4334 N N . ARG A 1 570 ? -14.265 11.011 -1.431 1.00 96.06 570 ARG A N 1
ATOM 4335 C CA . ARG A 1 570 ? -15.724 10.895 -1.449 1.00 96.06 570 ARG A CA 1
ATOM 4336 C C . ARG A 1 570 ? -16.131 9.728 -0.559 1.00 96.06 570 ARG A C 1
ATOM 4338 O O . ARG A 1 570 ? -15.471 8.686 -0.548 1.00 96.06 570 ARG A O 1
ATOM 4345 N N . VAL A 1 571 ? -17.208 9.902 0.197 1.00 98.00 571 VAL A N 1
ATOM 4346 C CA . VAL A 1 571 ? -17.728 8.890 1.122 1.00 98.00 571 VAL A CA 1
ATOM 4347 C C . VAL A 1 571 ? -19.174 8.613 0.749 1.00 98.00 571 VAL A C 1
ATOM 4349 O O . VAL A 1 571 ? -20.017 9.497 0.841 1.00 98.00 571 VAL A O 1
ATOM 4352 N N . VAL A 1 572 ? -19.461 7.391 0.310 1.00 98.25 572 VAL A N 1
ATOM 4353 C CA . VAL A 1 572 ? -20.800 6.989 -0.141 1.00 98.25 572 VAL A CA 1
ATOM 4354 C C . VAL A 1 572 ? -21.330 5.874 0.750 1.00 98.25 572 VAL A C 1
ATOM 4356 O O . VAL A 1 572 ? -20.583 4.979 1.139 1.00 98.25 572 VAL A O 1
ATOM 4359 N N . VAL A 1 573 ? -22.613 5.944 1.100 1.00 98.44 573 VAL A N 1
ATOM 4360 C CA . VAL A 1 573 ? -23.235 5.184 2.188 1.00 98.44 573 VAL A CA 1
ATOM 4361 C C . VAL A 1 573 ? -24.532 4.532 1.704 1.00 98.44 573 VAL A C 1
ATOM 4363 O O . VAL A 1 573 ? -25.439 5.213 1.233 1.00 98.44 573 VAL A O 1
ATOM 4366 N N . ALA A 1 574 ? -24.649 3.212 1.849 1.00 98.50 574 ALA A N 1
ATOM 4367 C CA . ALA A 1 574 ? -25.869 2.441 1.615 1.00 98.50 574 ALA A CA 1
ATOM 4368 C C . ALA A 1 574 ? -26.421 1.900 2.955 1.00 98.50 574 ALA A C 1
ATOM 4370 O O . ALA A 1 574 ? -25.866 0.942 3.504 1.00 98.50 574 ALA A O 1
ATOM 4371 N N . PRO A 1 575 ? -27.501 2.481 3.508 1.00 98.31 575 PRO A N 1
ATOM 4372 C CA . PRO A 1 575 ? -28.169 1.979 4.704 1.00 98.31 575 PRO A CA 1
ATOM 4373 C C . PRO A 1 575 ? -28.986 0.727 4.358 1.00 98.31 575 PRO A C 1
ATOM 4375 O O . PRO A 1 575 ? -29.915 0.779 3.562 1.00 98.31 575 PRO A O 1
ATOM 4378 N N . LEU A 1 576 ? -28.665 -0.418 4.956 1.00 98.06 576 LEU A N 1
ATOM 4379 C CA . LEU A 1 576 ? -29.353 -1.700 4.736 1.00 98.06 576 LEU A CA 1
ATOM 4380 C C . LEU A 1 576 ? -30.304 -2.072 5.893 1.00 98.06 576 LEU A C 1
ATOM 4382 O O . LEU A 1 576 ? -31.209 -2.891 5.712 1.00 98.06 576 LEU A O 1
ATOM 4386 N N . ALA A 1 577 ? -30.077 -1.497 7.076 1.00 97.62 577 ALA A N 1
ATOM 4387 C CA . ALA A 1 577 ? -30.927 -1.533 8.266 1.00 97.62 577 ALA A CA 1
ATOM 4388 C C . ALA A 1 577 ? -30.549 -0.364 9.206 1.00 97.62 577 ALA A C 1
ATOM 4390 O O . ALA A 1 577 ? -29.980 -0.572 10.276 1.00 97.62 577 ALA A O 1
ATOM 4391 N N . VAL A 1 578 ? -30.835 0.877 8.800 1.00 98.12 578 VAL A N 1
ATOM 4392 C CA . VAL A 1 578 ? -30.628 2.078 9.635 1.00 98.12 578 VAL A CA 1
ATOM 4393 C C . VAL A 1 578 ? -31.982 2.716 9.932 1.00 98.12 578 VAL A C 1
ATOM 4395 O O . VAL A 1 578 ? -32.783 2.924 9.022 1.00 98.12 578 VAL A O 1
ATOM 4398 N N . ALA A 1 579 ? -32.259 3.006 11.202 1.00 96.75 579 ALA A N 1
ATOM 4399 C CA . ALA A 1 579 ? -33.522 3.605 11.619 1.00 96.75 579 ALA A CA 1
ATOM 4400 C C . ALA A 1 579 ? -33.710 4.990 10.973 1.00 96.75 579 ALA A C 1
ATOM 4402 O O . ALA A 1 579 ? -32.816 5.828 11.023 1.00 96.75 579 ALA A O 1
ATOM 4403 N N . GLY A 1 580 ? -34.872 5.235 10.363 1.00 94.06 580 GLY A N 1
ATOM 4404 C CA . GLY A 1 580 ? -35.185 6.518 9.720 1.00 94.06 580 GLY A CA 1
ATOM 4405 C C . GLY A 1 580 ? -34.540 6.757 8.346 1.00 94.06 580 GLY A C 1
ATOM 4406 O O . GLY A 1 580 ? -34.710 7.847 7.805 1.00 94.06 580 GLY A O 1
ATOM 4407 N N . LEU A 1 581 ? -33.846 5.773 7.757 1.00 96.19 581 LEU A N 1
ATOM 4408 C CA . LEU A 1 581 ? -33.352 5.832 6.373 1.00 96.19 581 LEU A CA 1
ATOM 4409 C C . LEU A 1 581 ? -33.974 4.707 5.521 1.00 96.19 581 LEU A C 1
ATOM 4411 O O . LEU A 1 581 ? -34.036 3.567 5.987 1.00 96.19 581 LEU A O 1
ATOM 4415 N N . PRO A 1 582 ? -34.413 4.970 4.273 1.00 96.38 582 PRO A N 1
ATOM 4416 C CA . PRO A 1 582 ? -34.952 3.925 3.404 1.00 96.38 582 PRO A CA 1
ATOM 4417 C C . PRO A 1 582 ? -33.892 2.879 3.031 1.00 96.38 582 PRO A C 1
ATOM 4419 O O . PRO A 1 582 ? -32.801 3.221 2.573 1.00 96.38 582 PRO A O 1
ATOM 4422 N N . THR A 1 583 ? -34.227 1.595 3.174 1.00 97.38 583 THR A N 1
ATOM 4423 C CA . THR A 1 583 ? -33.317 0.481 2.870 1.00 97.38 583 THR A CA 1
ATOM 4424 C C . THR A 1 583 ? -32.798 0.537 1.433 1.00 97.38 583 THR A C 1
ATOM 4426 O O . THR A 1 583 ? -33.557 0.470 0.469 1.00 97.38 583 THR A O 1
ATOM 4429 N N . GLY A 1 584 ? -31.478 0.599 1.301 1.00 96.69 584 GLY A N 1
ATOM 4430 C CA . GLY A 1 584 ? -30.737 0.613 0.049 1.00 96.69 584 GLY A CA 1
ATOM 4431 C C . GLY A 1 584 ? -30.662 1.972 -0.645 1.00 96.69 584 GLY A C 1
ATOM 4432 O O . GLY A 1 584 ? -29.931 2.061 -1.628 1.00 96.69 584 GLY A O 1
ATOM 4433 N N . ALA A 1 585 ? -31.357 3.013 -0.171 1.00 98.06 585 ALA A N 1
ATOM 4434 C CA . ALA A 1 585 ? -31.249 4.359 -0.737 1.00 98.06 585 ALA A CA 1
ATOM 4435 C C . ALA A 1 585 ? -29.861 4.934 -0.434 1.00 98.06 585 ALA A C 1
ATOM 4437 O O . ALA A 1 585 ? -29.516 5.171 0.724 1.00 98.06 585 ALA A O 1
ATOM 4438 N N . VAL A 1 586 ? -29.034 5.104 -1.462 1.00 98.50 586 VAL A N 1
ATOM 4439 C CA . VAL A 1 586 ? -27.642 5.525 -1.297 1.00 98.50 586 VAL A CA 1
ATOM 4440 C C . VAL A 1 586 ? -27.574 7.022 -1.008 1.00 98.50 586 VAL A C 1
ATOM 4442 O O . VAL A 1 586 ? -28.321 7.810 -1.580 1.00 98.50 586 VAL A O 1
ATOM 4445 N N . HIS A 1 587 ? -26.653 7.410 -0.134 1.00 98.50 587 HIS A N 1
ATOM 4446 C CA . HIS A 1 587 ? -26.364 8.798 0.208 1.00 98.50 587 HIS A CA 1
ATOM 4447 C C . HIS A 1 587 ? -24.868 9.080 0.019 1.00 98.50 587 HIS A C 1
ATOM 4449 O O . HIS A 1 587 ? -24.036 8.187 0.194 1.00 98.50 587 HIS A O 1
ATOM 4455 N N . GLU A 1 588 ? -24.513 10.317 -0.300 1.00 97.94 588 GLU A N 1
ATOM 4456 C CA . GLU A 1 588 ? -23.157 10.838 -0.148 1.00 97.94 588 GLU A CA 1
ATOM 4457 C C . GLU A 1 588 ? -23.035 11.517 1.219 1.00 97.94 588 GLU A C 1
ATOM 4459 O O . GLU A 1 588 ? -23.921 12.252 1.649 1.00 97.94 588 GLU A O 1
ATOM 4464 N N . TRP A 1 589 ? -21.955 11.234 1.941 1.00 98.00 589 TRP A N 1
ATOM 4465 C CA . TRP A 1 589 ? -21.682 11.853 3.230 1.00 98.00 589 TRP A CA 1
ATOM 4466 C C . TRP A 1 589 ? -20.988 13.200 3.028 1.00 98.00 589 TRP A C 1
ATOM 4468 O O . TRP A 1 589 ? -19.849 13.273 2.559 1.00 98.00 589 TRP A O 1
ATOM 4478 N N . ASN A 1 590 ? -21.675 14.269 3.417 1.00 95.56 590 ASN A N 1
ATOM 4479 C CA . ASN A 1 590 ? -21.152 15.619 3.378 1.00 95.56 590 ASN A CA 1
ATOM 4480 C C . ASN A 1 590 ? -20.322 15.906 4.636 1.00 95.56 590 ASN A C 1
ATOM 4482 O O . ASN A 1 590 ? -20.869 16.134 5.715 1.00 95.56 590 ASN A O 1
ATOM 4486 N N . VAL A 1 591 ? -18.996 15.917 4.484 1.00 88.44 591 VAL A N 1
ATOM 4487 C CA . VAL A 1 591 ? -18.048 16.108 5.597 1.00 88.44 591 VAL A CA 1
ATOM 4488 C C . VAL A 1 591 ? -18.200 17.479 6.271 1.00 88.44 591 VAL A C 1
ATOM 4490 O O . VAL A 1 591 ? -18.036 17.571 7.484 1.00 88.44 591 VAL A O 1
ATOM 4493 N N . GLU A 1 592 ? -18.536 18.531 5.517 1.00 87.50 592 GLU A N 1
ATOM 4494 C CA . GLU A 1 592 ? -18.663 19.901 6.042 1.00 87.50 592 GLU A CA 1
ATOM 4495 C C . GLU A 1 592 ? -19.960 20.107 6.833 1.00 87.50 592 GLU A C 1
ATOM 4497 O O . GLU A 1 592 ? -19.953 20.735 7.891 1.00 87.50 592 GLU A O 1
ATOM 4502 N N . ARG A 1 593 ? -21.081 19.578 6.327 1.00 91.69 593 ARG A N 1
ATOM 4503 C CA . ARG A 1 593 ? -22.401 19.697 6.967 1.00 91.69 593 ARG A CA 1
ATOM 4504 C C . ARG A 1 593 ? -22.674 18.629 8.022 1.00 91.69 593 ARG A C 1
ATOM 4506 O O . ARG A 1 593 ? -23.566 18.817 8.843 1.00 91.69 593 ARG A O 1
ATOM 4513 N N . GLY A 1 594 ? -21.963 17.505 7.974 1.00 92.44 594 GLY A N 1
ATOM 4514 C CA . GLY A 1 594 ? -22.284 16.324 8.770 1.00 92.44 594 GLY A CA 1
ATOM 4515 C C . GLY A 1 594 ? -23.603 15.660 8.353 1.00 92.44 594 GLY A C 1
ATOM 4516 O O . GLY A 1 594 ? -24.319 15.152 9.212 1.00 92.44 594 GLY A O 1
ATOM 4517 N N . THR A 1 595 ? -23.956 15.703 7.061 1.00 95.00 595 THR A N 1
ATOM 4518 C CA . THR A 1 595 ? -25.244 15.208 6.540 1.00 95.00 595 THR A CA 1
ATOM 4519 C C . THR A 1 595 ? -25.088 14.058 5.552 1.00 95.00 595 THR A C 1
ATOM 4521 O O . THR A 1 595 ? -24.134 13.995 4.781 1.00 95.00 595 THR A O 1
ATOM 4524 N N . LEU A 1 596 ? -26.073 13.159 5.540 1.00 97.62 596 LEU A N 1
ATOM 4525 C CA . LEU A 1 596 ? -26.278 12.189 4.466 1.00 97.62 596 LEU A CA 1
ATOM 4526 C C . LEU A 1 596 ? -27.140 12.827 3.366 1.00 97.62 596 LEU A C 1
ATOM 4528 O O . LEU A 1 596 ? -28.355 12.956 3.521 1.00 97.62 596 LEU A O 1
ATOM 4532 N N . ASP A 1 597 ? -26.510 13.213 2.260 1.00 97.31 597 ASP A N 1
ATOM 4533 C CA . ASP A 1 597 ? -27.165 13.822 1.103 1.00 97.31 597 ASP A CA 1
ATOM 4534 C C . ASP A 1 597 ? -27.642 12.706 0.144 1.00 97.31 597 ASP A C 1
ATOM 4536 O O . ASP A 1 597 ? -26.825 11.897 -0.298 1.00 97.31 597 ASP A O 1
ATOM 4540 N N . PRO A 1 598 ? -28.944 12.588 -0.180 1.00 97.31 598 PRO A N 1
ATOM 4541 C CA . PRO A 1 598 ? -29.465 11.449 -0.940 1.00 97.31 598 PRO A CA 1
ATOM 4542 C C . PRO A 1 598 ? -29.030 11.463 -2.413 1.00 97.31 598 PRO A C 1
ATOM 4544 O O . PRO A 1 598 ? -29.056 12.499 -3.078 1.00 97.31 598 PRO A O 1
ATOM 4547 N N . LEU A 1 599 ? -28.710 10.282 -2.948 1.00 97.31 599 LEU A N 1
ATOM 4548 C CA . LEU A 1 599 ? -28.438 10.045 -4.366 1.00 97.31 599 LEU A CA 1
ATOM 4549 C C . LEU A 1 599 ? -29.578 9.233 -5.002 1.00 97.31 599 LEU A C 1
ATOM 4551 O O . LEU A 1 599 ? -30.153 8.349 -4.369 1.00 97.31 599 LEU A O 1
ATOM 4555 N N . ASP A 1 600 ? -29.852 9.462 -6.291 1.00 97.00 600 ASP A N 1
ATOM 4556 C CA . ASP A 1 600 ? -30.763 8.638 -7.112 1.00 97.00 600 ASP A CA 1
ATOM 4557 C C . ASP A 1 600 ? -30.125 7.274 -7.461 1.00 97.00 600 ASP A C 1
ATOM 4559 O O . ASP A 1 600 ? -29.820 6.950 -8.610 1.00 97.00 600 ASP A O 1
ATOM 4563 N N . ILE A 1 601 ? -29.792 6.490 -6.437 1.00 97.75 601 ILE A N 1
ATOM 4564 C CA . ILE A 1 601 ? -29.098 5.208 -6.558 1.00 97.75 601 ILE A CA 1
ATOM 4565 C C . ILE A 1 601 ? -29.605 4.274 -5.456 1.00 97.75 601 ILE A C 1
ATOM 4567 O O . ILE A 1 601 ? -29.606 4.627 -4.280 1.00 97.75 601 ILE A O 1
ATOM 4571 N N . THR A 1 602 ? -29.960 3.041 -5.827 1.00 97.81 602 THR A N 1
ATOM 4572 C CA . THR A 1 602 ? -30.340 1.989 -4.869 1.00 97.81 602 THR A CA 1
ATOM 4573 C C . THR A 1 602 ? -29.323 0.852 -4.866 1.00 97.81 602 THR A C 1
ATOM 4575 O O . THR A 1 602 ? -29.065 0.254 -5.916 1.00 97.81 602 THR A O 1
ATOM 4578 N N . VAL A 1 603 ? -28.777 0.501 -3.700 1.00 98.19 603 VAL A N 1
ATOM 4579 C CA . VAL A 1 603 ? -27.879 -0.648 -3.488 1.00 98.19 603 VAL A CA 1
ATOM 4580 C C . VAL A 1 603 ? -28.477 -1.572 -2.425 1.00 98.19 603 VAL A C 1
ATOM 4582 O O . VAL A 1 603 ? -28.458 -1.273 -1.237 1.00 98.19 603 VAL A O 1
ATOM 4585 N N . GLY A 1 604 ? -29.022 -2.708 -2.867 1.00 97.44 604 GLY A N 1
ATOM 4586 C CA . GLY A 1 604 ? -29.497 -3.776 -1.982 1.00 97.44 604 GLY A CA 1
ATOM 4587 C C . GLY A 1 604 ? -28.371 -4.696 -1.491 1.00 97.44 604 GLY A C 1
ATOM 4588 O O . GLY A 1 604 ? -27.237 -4.618 -1.964 1.00 97.44 604 GLY A O 1
ATOM 4589 N N . ARG A 1 605 ? -28.710 -5.615 -0.577 1.00 97.38 605 ARG A N 1
ATOM 4590 C CA . ARG A 1 605 ? -27.768 -6.531 0.100 1.00 97.38 605 ARG A CA 1
ATOM 4591 C C . ARG A 1 605 ? -26.920 -7.367 -0.870 1.00 97.38 605 ARG A C 1
ATOM 4593 O O . ARG A 1 605 ? -25.703 -7.421 -0.715 1.00 97.38 605 ARG A O 1
ATOM 4600 N N . ASP A 1 606 ? -27.530 -7.949 -1.903 1.00 97.06 606 ASP A N 1
ATOM 4601 C CA . ASP A 1 606 ? -26.805 -8.723 -2.924 1.00 97.06 606 ASP A CA 1
ATOM 4602 C C . ASP A 1 606 ? -25.884 -7.870 -3.794 1.00 97.06 606 ASP A C 1
ATOM 4604 O O . ASP A 1 606 ? -24.792 -8.308 -4.150 1.00 97.06 606 ASP A O 1
ATOM 4608 N N . VAL A 1 607 ? -26.283 -6.632 -4.098 1.00 97.81 607 VAL A N 1
ATOM 4609 C CA . VAL A 1 607 ? -25.435 -5.707 -4.857 1.00 97.81 607 VAL A CA 1
ATOM 4610 C C . VAL A 1 607 ? -24.225 -5.311 -4.014 1.00 97.81 607 VAL A C 1
ATOM 4612 O O . VAL A 1 607 ? -23.107 -5.383 -4.509 1.00 97.81 607 VAL A O 1
ATOM 4615 N N . ALA A 1 608 ? -24.416 -4.976 -2.732 1.00 97.38 608 ALA A N 1
ATOM 4616 C CA . ALA A 1 608 ? -23.307 -4.701 -1.818 1.00 97.38 608 ALA A CA 1
ATOM 4617 C C . ALA A 1 608 ? -22.325 -5.886 -1.749 1.00 97.38 608 ALA A C 1
ATOM 4619 O O . ALA A 1 608 ? -21.126 -5.690 -1.939 1.00 97.38 608 ALA A O 1
ATOM 4620 N N . ARG A 1 609 ? -22.839 -7.116 -1.587 1.00 97.00 609 ARG A N 1
ATOM 4621 C CA . ARG A 1 609 ? -22.051 -8.362 -1.596 1.00 97.00 609 ARG A CA 1
ATOM 4622 C C . ARG A 1 609 ? -21.235 -8.524 -2.882 1.00 97.00 609 ARG A C 1
ATOM 4624 O O . ARG A 1 609 ? -20.025 -8.736 -2.801 1.00 97.00 609 ARG A O 1
ATOM 4631 N N . ALA A 1 610 ? -21.874 -8.386 -4.045 1.00 96.31 610 ALA A N 1
ATOM 4632 C CA . ALA A 1 610 ? -21.251 -8.556 -5.360 1.00 96.31 610 ALA A CA 1
ATOM 4633 C C . ALA A 1 610 ? -20.176 -7.494 -5.662 1.00 96.31 610 ALA A C 1
ATOM 4635 O O . ALA A 1 610 ? -19.112 -7.825 -6.183 1.00 96.31 610 ALA A O 1
ATOM 4636 N N . LEU A 1 611 ? -20.406 -6.231 -5.278 1.00 96.81 611 LEU A N 1
ATOM 4637 C CA . LEU A 1 611 ? -19.401 -5.164 -5.392 1.00 96.81 611 LEU A CA 1
ATOM 4638 C C . LEU A 1 611 ? -18.156 -5.434 -4.531 1.00 96.81 611 LEU A C 1
ATOM 4640 O O . LEU A 1 611 ? -17.059 -4.988 -4.862 1.00 96.81 611 LEU A O 1
ATOM 4644 N N . THR A 1 612 ? -18.312 -6.199 -3.450 1.00 96.25 612 THR A N 1
ATOM 4645 C CA . THR A 1 612 ? -17.235 -6.635 -2.549 1.00 96.25 612 THR A CA 1
ATOM 4646 C C . THR A 1 612 ? -16.879 -8.109 -2.747 1.00 96.25 612 THR A C 1
ATOM 4648 O O . THR A 1 612 ? -16.696 -8.844 -1.778 1.00 96.25 612 THR A O 1
ATOM 4651 N N . ILE A 1 613 ? -16.818 -8.564 -4.000 1.00 93.81 613 ILE A N 1
ATOM 4652 C CA . ILE A 1 613 ? -16.307 -9.889 -4.397 1.00 93.81 613 ILE A CA 1
ATOM 4653 C C . ILE A 1 613 ? -16.960 -11.082 -3.671 1.00 93.81 613 ILE A C 1
ATOM 4655 O O . ILE A 1 613 ? -16.297 -12.076 -3.400 1.00 93.81 613 ILE A O 1
ATOM 4659 N N . GLY A 1 614 ? -18.239 -10.985 -3.297 1.00 94.75 614 GLY A N 1
ATOM 4660 C CA . GLY A 1 614 ? -18.966 -12.078 -2.636 1.00 94.75 614 GLY A CA 1
ATOM 4661 C C . GLY A 1 614 ? -18.969 -12.067 -1.108 1.00 94.75 614 GLY A C 1
ATOM 4662 O O . GLY A 1 614 ? -19.558 -12.954 -0.495 1.00 94.75 614 GLY A O 1
ATOM 4663 N N . GLN A 1 615 ? -18.327 -11.090 -0.464 1.00 94.06 615 GLN A N 1
ATOM 4664 C CA . GLN A 1 615 ? -18.116 -11.104 0.987 1.00 94.06 615 GLN A CA 1
ATOM 4665 C C . GLN A 1 615 ? -19.426 -10.938 1.784 1.00 94.06 615 GLN A C 1
ATOM 4667 O O . GLN A 1 615 ? -19.926 -9.833 1.983 1.00 94.06 615 GLN A O 1
ATOM 4672 N N . GLU A 1 616 ? -19.941 -12.053 2.311 1.00 94.50 616 GLU A N 1
ATOM 4673 C CA . GLU A 1 616 ? -21.189 -12.154 3.090 1.00 94.50 616 GLU A CA 1
ATOM 4674 C C . GLU A 1 616 ? -21.374 -11.117 4.225 1.00 94.50 616 GLU A C 1
ATOM 4676 O O . GLU A 1 616 ? -22.490 -10.626 4.413 1.00 94.50 616 GLU A O 1
ATOM 4681 N N . PRO A 1 617 ? -20.338 -10.680 4.973 1.00 96.38 617 PRO A N 1
ATOM 4682 C CA . PRO A 1 617 ? -20.523 -9.635 5.984 1.00 96.38 617 PRO A CA 1
ATOM 4683 C C . PRO A 1 617 ? -21.057 -8.312 5.407 1.00 96.38 617 PRO A C 1
ATOM 4685 O O . PRO A 1 617 ? -21.777 -7.592 6.094 1.00 96.38 617 PRO A O 1
ATOM 4688 N N . MET A 1 618 ? -20.773 -8.008 4.135 1.00 97.06 618 MET A N 1
ATOM 4689 C CA . MET A 1 618 ? -21.269 -6.803 3.455 1.00 97.06 618 MET A CA 1
ATOM 4690 C C . MET A 1 618 ? -22.747 -6.917 3.055 1.00 97.06 618 MET A C 1
ATOM 4692 O O . MET A 1 618 ? -23.428 -5.901 2.945 1.00 97.06 618 MET A O 1
ATOM 4696 N N . SER A 1 619 ? -23.269 -8.141 2.892 1.00 95.50 619 SER A N 1
ATOM 4697 C CA . SER A 1 619 ? -24.699 -8.388 2.654 1.00 95.50 619 SER A CA 1
ATOM 4698 C C . SER A 1 619 ? -25.520 -8.248 3.939 1.00 95.50 619 SER A C 1
ATOM 4700 O O . SER A 1 619 ? -26.674 -7.817 3.899 1.00 95.50 619 SER A O 1
ATOM 4702 N N . THR A 1 620 ? -24.926 -8.583 5.090 1.00 95.56 620 THR A N 1
ATOM 4703 C CA . THR A 1 620 ? -25.605 -8.633 6.397 1.00 95.56 620 THR A CA 1
ATOM 4704 C C . THR A 1 620 ? -25.463 -7.360 7.229 1.00 95.56 620 THR A C 1
ATOM 4706 O O . THR A 1 620 ? -26.306 -7.133 8.094 1.00 95.56 620 THR A O 1
ATOM 4709 N N . ALA A 1 621 ? -24.476 -6.503 6.945 1.00 97.75 621 ALA A N 1
ATOM 4710 C CA . ALA A 1 621 ? -24.286 -5.211 7.607 1.00 97.75 621 ALA A CA 1
ATOM 4711 C C . ALA A 1 621 ? -25.572 -4.358 7.675 1.00 97.75 621 ALA A C 1
ATOM 4713 O O . ALA A 1 621 ? -26.490 -4.490 6.857 1.00 97.75 621 ALA A O 1
ATOM 4714 N N . ALA A 1 622 ? -25.629 -3.465 8.665 1.00 98.19 622 ALA A N 1
ATOM 4715 C CA . ALA A 1 622 ? -26.697 -2.477 8.805 1.00 98.19 622 ALA A CA 1
ATOM 4716 C C . ALA A 1 622 ? -26.459 -1.259 7.902 1.00 98.19 622 ALA A C 1
ATOM 4718 O O . ALA A 1 622 ? -27.408 -0.654 7.414 1.00 98.19 622 ALA A O 1
ATOM 4719 N N . VAL A 1 623 ? -25.198 -0.930 7.628 1.00 98.38 623 VAL A N 1
ATOM 4720 C CA . VAL A 1 623 ? -24.788 0.099 6.673 1.00 98.38 623 VAL A CA 1
ATOM 4721 C C . VAL A 1 623 ? -23.500 -0.331 5.977 1.00 98.38 623 VAL A C 1
ATOM 4723 O O . VAL A 1 623 ? -22.627 -0.931 6.604 1.00 98.38 623 VAL A O 1
ATOM 4726 N N . VAL A 1 624 ? -23.389 -0.041 4.682 1.00 98.62 624 VAL A N 1
ATOM 4727 C CA . VAL A 1 624 ? -22.159 -0.209 3.903 1.00 98.62 624 VAL A CA 1
ATOM 4728 C C . VAL A 1 624 ? -21.655 1.160 3.468 1.00 98.62 624 VAL A C 1
ATOM 4730 O O . VAL A 1 624 ? -22.410 1.945 2.904 1.00 98.62 624 VAL A O 1
ATOM 4733 N N . THR A 1 625 ? -20.378 1.424 3.713 1.00 98.69 625 THR A N 1
ATOM 4734 C CA . THR A 1 625 ? -19.694 2.675 3.395 1.00 98.69 625 THR A CA 1
ATOM 4735 C C . THR A 1 625 ? -18.538 2.396 2.441 1.00 98.69 625 THR A C 1
ATOM 4737 O O . THR A 1 625 ? -17.715 1.518 2.699 1.00 98.69 625 THR A O 1
ATOM 4740 N N . TRP A 1 626 ? -18.441 3.166 1.360 1.00 98.56 626 TRP A N 1
ATOM 4741 C CA . TRP A 1 626 ? -17.284 3.200 0.469 1.00 98.56 626 TRP A CA 1
ATOM 4742 C C . TRP A 1 626 ? -16.524 4.504 0.683 1.00 98.56 626 TRP A C 1
ATOM 4744 O O . TRP A 1 626 ? -17.049 5.584 0.409 1.00 98.56 626 TRP A O 1
ATOM 4754 N N . PHE A 1 627 ? -15.276 4.397 1.130 1.00 98.06 627 PHE A N 1
ATOM 4755 C CA . PHE A 1 627 ? -14.304 5.475 1.019 1.00 98.06 627 PHE A CA 1
ATOM 4756 C C . PHE A 1 627 ? -13.655 5.383 -0.361 1.00 98.06 627 PHE A C 1
ATOM 4758 O O . PHE A 1 627 ? -13.069 4.359 -0.722 1.00 98.06 627 PHE A O 1
ATOM 4765 N N . MET A 1 628 ? -13.785 6.442 -1.151 1.00 96.69 628 MET A N 1
ATOM 4766 C CA . MET A 1 628 ? -13.250 6.525 -2.504 1.00 96.69 628 MET A CA 1
ATOM 4767 C C . MET A 1 628 ? -12.311 7.716 -2.585 1.00 96.69 628 MET A C 1
ATOM 4769 O O . MET A 1 628 ? -12.696 8.824 -2.221 1.00 96.69 628 MET A O 1
ATOM 4773 N N . ALA A 1 629 ? -11.085 7.499 -3.053 1.00 95.06 629 ALA A N 1
ATOM 4774 C CA . ALA A 1 629 ? -10.114 8.572 -3.210 1.00 95.06 629 ALA A CA 1
ATOM 4775 C C . ALA A 1 629 ? -9.690 8.707 -4.672 1.00 95.06 629 ALA A C 1
ATOM 4777 O O . ALA A 1 629 ? -9.205 7.747 -5.279 1.00 95.06 629 ALA A O 1
ATOM 4778 N N . ARG A 1 630 ? -9.847 9.915 -5.219 1.00 94.12 630 ARG A N 1
ATOM 4779 C CA . ARG A 1 630 ? -9.247 10.321 -6.495 1.00 94.12 630 ARG A CA 1
ATOM 4780 C C . ARG A 1 630 ? -7.783 10.665 -6.246 1.00 94.12 630 ARG A C 1
ATOM 4782 O O . ARG A 1 630 ? -7.515 11.476 -5.363 1.00 94.12 630 ARG A O 1
ATOM 4789 N N . VAL A 1 631 ? -6.857 10.113 -7.035 1.00 91.94 631 VAL A N 1
ATOM 4790 C CA . VAL A 1 631 ? -5.410 10.403 -6.929 1.00 91.94 631 VAL A CA 1
ATOM 4791 C C . VAL A 1 631 ? -4.828 10.770 -8.302 1.00 91.94 631 VAL A C 1
ATOM 4793 O O . VAL A 1 631 ? -5.127 10.074 -9.274 1.00 91.94 631 VAL A O 1
ATOM 4796 N N . PRO A 1 632 ? -3.977 11.810 -8.419 1.00 89.00 632 PRO A N 1
ATOM 4797 C CA . PRO A 1 632 ? -3.275 12.124 -9.664 1.00 89.00 632 PRO A CA 1
ATOM 4798 C C . PRO A 1 632 ? -2.234 11.042 -10.007 1.00 89.00 632 PRO A C 1
ATOM 4800 O O . PRO A 1 632 ? -1.183 10.943 -9.377 1.00 89.00 632 PRO A O 1
ATOM 4803 N N . LEU A 1 633 ? -2.513 10.208 -11.013 1.00 88.44 633 LEU A N 1
ATOM 4804 C CA . LEU A 1 633 ? -1.623 9.104 -11.420 1.00 88.44 633 LEU A CA 1
ATOM 4805 C C . LEU A 1 633 ? -0.321 9.579 -12.095 1.00 88.44 633 LEU A C 1
ATOM 4807 O O . LEU A 1 633 ? 0.665 8.841 -12.156 1.00 88.44 633 LEU A O 1
ATOM 4811 N N . ASP A 1 634 ? -0.300 10.823 -12.571 1.00 83.69 634 ASP A N 1
ATOM 4812 C CA . ASP A 1 634 ? 0.880 11.512 -13.088 1.00 83.69 634 ASP A CA 1
ATOM 4813 C C . ASP A 1 634 ? 1.840 11.980 -11.977 1.00 83.69 634 ASP A C 1
ATOM 4815 O O . ASP A 1 634 ? 3.015 12.218 -12.259 1.00 83.69 634 ASP A O 1
ATOM 4819 N N . ARG A 1 635 ? 1.384 12.051 -10.715 1.00 81.00 635 ARG A N 1
ATOM 4820 C CA . ARG A 1 635 ? 2.190 12.429 -9.538 1.00 81.00 635 ARG A CA 1
ATOM 4821 C C . ARG A 1 635 ? 2.257 11.275 -8.531 1.00 81.00 635 ARG A C 1
ATOM 4823 O O . ARG A 1 635 ? 1.505 11.257 -7.557 1.00 81.00 635 ARG A O 1
ATOM 4830 N N . PRO A 1 636 ? 3.170 10.306 -8.719 1.00 79.69 636 PRO A N 1
ATOM 4831 C CA . PRO A 1 636 ? 3.096 9.036 -8.003 1.00 79.69 636 PRO A CA 1
ATOM 4832 C C . PRO A 1 636 ? 3.239 9.126 -6.482 1.00 79.69 636 PRO A C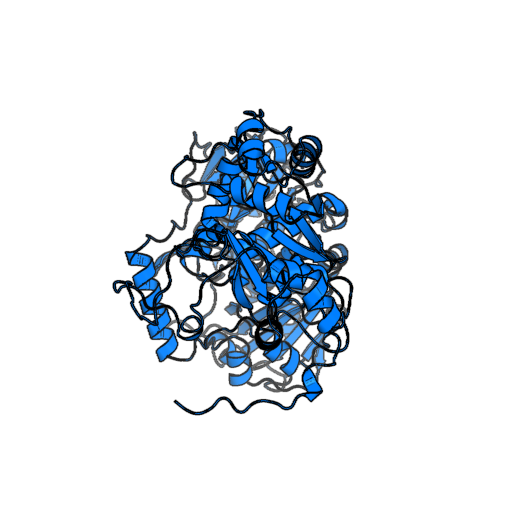 1
ATOM 4834 O O . PRO A 1 636 ? 2.680 8.302 -5.765 1.00 79.69 636 PRO A O 1
ATOM 4837 N N . ALA A 1 637 ? 3.929 10.148 -5.984 1.00 83.81 637 ALA A N 1
ATOM 4838 C CA . ALA A 1 637 ? 4.285 10.293 -4.578 1.00 83.81 637 ALA A CA 1
ATOM 4839 C C . ALA A 1 637 ? 3.081 10.319 -3.601 1.00 83.81 637 ALA A C 1
ATOM 4841 O O . ALA A 1 637 ? 3.229 9.943 -2.447 1.00 83.81 637 ALA A O 1
ATOM 4842 N N . GLY A 1 638 ? 1.878 10.713 -4.039 1.00 89.31 638 GLY A N 1
ATOM 4843 C CA . GLY A 1 638 ? 0.681 10.711 -3.182 1.00 89.31 638 GLY A CA 1
ATOM 4844 C C . GLY A 1 638 ? -0.035 9.356 -3.053 1.00 89.31 638 GLY A C 1
ATOM 4845 O O . GLY A 1 638 ? -0.940 9.217 -2.232 1.00 89.31 638 GLY A O 1
ATOM 4846 N N . TYR A 1 639 ? 0.314 8.352 -3.864 1.00 94.00 639 TYR A N 1
ATOM 4847 C CA . TYR A 1 639 ? -0.547 7.184 -4.097 1.00 94.00 639 TYR A CA 1
ATOM 4848 C C . TYR A 1 639 ? -0.613 6.189 -2.931 1.00 94.00 639 TYR A C 1
ATOM 4850 O O . TYR A 1 639 ? -1.705 5.845 -2.473 1.00 94.00 639 TYR A O 1
ATOM 4858 N N . GLU A 1 640 ? 0.538 5.739 -2.429 1.00 94.69 640 GLU A N 1
ATOM 4859 C CA . GLU A 1 640 ? 0.595 4.845 -1.262 1.00 94.69 640 GLU A CA 1
ATOM 4860 C C . GLU A 1 640 ? 0.165 5.557 0.019 1.00 94.69 640 GLU A C 1
ATOM 4862 O O . GLU A 1 640 ? -0.558 4.968 0.819 1.00 94.69 640 GLU A O 1
ATOM 4867 N N . LEU A 1 641 ? 0.521 6.837 0.172 1.00 94.12 641 LEU A N 1
ATOM 4868 C CA . LEU A 1 641 ? 0.052 7.657 1.288 1.00 94.12 641 LEU A CA 1
ATOM 4869 C C . LEU A 1 641 ? -1.474 7.811 1.274 1.00 94.12 641 LEU A C 1
ATOM 4871 O O . LEU A 1 641 ? -2.091 7.692 2.321 1.00 94.12 641 LEU A O 1
ATOM 4875 N N . THR A 1 642 ? -2.114 7.951 0.107 1.00 95.88 642 THR A N 1
ATOM 4876 C CA . THR A 1 642 ? -3.586 8.001 0.034 1.00 95.88 642 THR A CA 1
ATOM 4877 C C . THR A 1 642 ? -4.223 6.668 0.439 1.00 95.88 642 THR A C 1
ATOM 4879 O O . THR A 1 642 ? -5.208 6.654 1.175 1.00 95.88 642 THR A O 1
ATOM 4882 N N . LEU A 1 643 ? -3.670 5.529 -0.003 1.00 97.06 643 LEU A N 1
ATOM 4883 C CA . LEU A 1 643 ? -4.117 4.206 0.462 1.00 97.06 643 LEU A CA 1
ATOM 4884 C C . LEU A 1 643 ? -3.957 4.060 1.983 1.00 97.06 643 LEU A C 1
ATOM 4886 O O . LEU A 1 643 ? -4.831 3.515 2.653 1.00 97.06 643 LEU A O 1
ATOM 4890 N N . LEU A 1 644 ? -2.860 4.581 2.524 1.00 96.69 644 LEU A N 1
ATOM 4891 C CA . LEU A 1 644 ? -2.586 4.611 3.952 1.00 96.69 644 LEU A CA 1
ATOM 4892 C C . LEU A 1 644 ? -3.611 5.483 4.695 1.00 96.69 644 LEU A C 1
ATOM 4894 O O . LEU A 1 644 ? -4.202 5.010 5.664 1.00 96.69 644 LEU A O 1
ATOM 4898 N N . SER A 1 645 ? -3.936 6.679 4.202 1.00 96.62 645 SER A N 1
ATOM 4899 C CA . SER A 1 645 ? -5.011 7.526 4.740 1.00 96.62 645 SER A CA 1
ATOM 4900 C C . SER A 1 645 ? -6.376 6.827 4.726 1.00 96.62 645 SER A C 1
ATOM 4902 O O . SER A 1 645 ? -7.110 6.903 5.710 1.00 96.62 645 SER A O 1
ATOM 4904 N N . LEU A 1 646 ? -6.714 6.059 3.679 1.00 97.94 646 LEU A N 1
ATOM 4905 C CA . LEU A 1 646 ? -7.936 5.236 3.672 1.00 97.94 646 LEU A CA 1
ATOM 4906 C C . LEU A 1 646 ? -7.937 4.191 4.806 1.00 97.94 646 LEU A C 1
ATOM 4908 O O . LEU A 1 646 ? -8.971 3.979 5.442 1.00 97.94 646 LEU A O 1
ATOM 4912 N N . GLY A 1 647 ? -6.786 3.579 5.100 1.00 98.19 647 GLY A N 1
ATOM 4913 C CA . GLY A 1 647 ? -6.606 2.700 6.261 1.00 98.19 647 GLY A CA 1
ATOM 4914 C C . GLY A 1 647 ? -6.754 3.424 7.601 1.00 98.19 647 GLY A C 1
ATOM 4915 O O . GLY A 1 647 ? -7.414 2.914 8.507 1.00 98.19 647 GLY A O 1
ATOM 4916 N N . ARG A 1 648 ? -6.226 4.649 7.714 1.00 97.81 648 ARG A N 1
ATOM 4917 C CA . ARG A 1 648 ? -6.369 5.489 8.915 1.00 97.81 648 ARG A CA 1
ATOM 4918 C C . ARG A 1 648 ? -7.834 5.825 9.197 1.00 97.81 648 ARG A C 1
ATOM 4920 O O . ARG A 1 648 ? -8.319 5.567 10.298 1.00 97.81 648 ARG A O 1
ATOM 4927 N N . LEU A 1 649 ? -8.573 6.290 8.186 1.00 97.75 649 LEU A N 1
ATOM 4928 C CA . LEU A 1 649 ? -10.025 6.511 8.272 1.00 97.75 649 LEU A CA 1
ATOM 4929 C C . LEU A 1 649 ? -10.766 5.217 8.649 1.00 97.75 649 LEU A C 1
ATOM 4931 O O . LEU A 1 649 ? -11.626 5.218 9.531 1.00 97.75 649 LEU A O 1
ATOM 4935 N N . GLY A 1 650 ? -10.383 4.084 8.053 1.00 98.12 650 GLY A N 1
ATOM 4936 C CA . GLY A 1 650 ? -10.917 2.772 8.420 1.00 98.12 650 GLY A CA 1
ATOM 4937 C C . GLY A 1 650 ? -10.697 2.412 9.893 1.00 98.12 650 GLY A C 1
ATOM 4938 O O . GLY A 1 650 ? -11.585 1.830 10.517 1.00 98.12 650 GLY A O 1
ATOM 4939 N N . GLN A 1 651 ? -9.551 2.773 10.478 1.00 98.38 651 GLN A N 1
ATOM 4940 C CA . GLN A 1 651 ? -9.265 2.519 11.892 1.00 98.38 651 GLN A CA 1
ATOM 4941 C C . GLN A 1 651 ? -10.094 3.396 12.820 1.00 98.38 651 GLN A C 1
ATOM 4943 O O . GLN A 1 651 ? -10.631 2.876 13.799 1.00 98.38 651 GLN A O 1
ATOM 4948 N N . ARG A 1 652 ? -10.276 4.683 12.493 1.00 98.00 652 ARG A N 1
ATOM 4949 C CA . ARG A 1 652 ? -11.199 5.557 13.235 1.00 98.00 652 ARG A CA 1
ATOM 4950 C C . ARG A 1 652 ? -12.595 4.954 13.266 1.00 98.00 652 ARG A C 1
ATOM 4952 O O . ARG A 1 652 ? -13.139 4.759 14.349 1.00 98.00 652 ARG A O 1
ATOM 4959 N N . MET A 1 653 ? -13.120 4.550 12.107 1.00 98.19 653 MET A N 1
ATOM 4960 C CA . MET A 1 653 ? -14.431 3.904 12.016 1.00 98.19 653 MET A CA 1
ATOM 4961 C C . MET A 1 653 ? -14.496 2.624 12.865 1.00 98.19 653 MET A C 1
ATOM 4963 O O . MET A 1 653 ? -15.480 2.403 13.566 1.00 98.19 653 MET A O 1
ATOM 4967 N N . CYS A 1 654 ? -13.439 1.803 12.872 1.00 98.44 654 CYS A N 1
ATOM 4968 C CA . CYS A 1 654 ? -13.363 0.601 13.710 1.00 98.44 654 CYS A CA 1
ATOM 4969 C C . CYS A 1 654 ? -13.403 0.903 15.216 1.00 98.44 654 CYS A C 1
ATOM 4971 O O . CYS A 1 654 ? -14.081 0.183 15.953 1.00 98.44 654 CYS A O 1
ATOM 4973 N N . ILE A 1 655 ? -12.683 1.931 15.671 1.00 98.31 655 ILE A N 1
ATOM 4974 C CA . ILE A 1 655 ? -12.640 2.360 17.076 1.00 98.31 655 ILE A CA 1
ATOM 4975 C C . ILE A 1 655 ? -14.002 2.937 17.481 1.00 98.31 655 ILE A C 1
ATOM 4977 O O . ILE A 1 655 ? -14.632 2.424 18.400 1.00 98.31 655 ILE A O 1
ATOM 4981 N N . LEU A 1 656 ? -14.497 3.934 16.743 1.00 97.94 656 LEU A N 1
ATOM 4982 C CA . LEU A 1 656 ? -15.733 4.674 17.033 1.00 97.94 656 LEU A CA 1
ATOM 4983 C C . LEU A 1 656 ? -16.996 3.805 16.993 1.00 97.94 656 LEU A C 1
ATOM 4985 O O . LEU A 1 656 ? -17.938 4.038 17.753 1.00 97.94 656 LEU A O 1
ATOM 4989 N N . ALA A 1 657 ? -17.023 2.803 16.114 1.00 97.62 657 ALA A N 1
ATOM 4990 C CA . ALA A 1 657 ? -18.086 1.810 16.080 1.00 97.62 657 ALA A CA 1
ATOM 4991 C C . ALA A 1 657 ? -17.989 0.841 17.269 1.00 97.62 657 ALA A C 1
ATOM 4993 O O . ALA A 1 657 ? -19.006 0.539 17.886 1.00 97.62 657 ALA A O 1
ATOM 4994 N N . THR A 1 658 ? -16.782 0.380 17.626 1.00 97.38 658 THR A N 1
ATOM 4995 C CA . THR A 1 658 ? -16.585 -0.519 18.781 1.00 97.38 658 THR A CA 1
ATOM 4996 C C . THR A 1 658 ? -16.977 0.166 20.093 1.00 97.38 658 THR A C 1
ATOM 4998 O O . THR A 1 658 ? -17.657 -0.450 20.907 1.00 97.38 658 THR A O 1
ATOM 5001 N N . ASP A 1 659 ? -16.640 1.447 20.245 1.00 96.62 659 ASP A N 1
ATOM 5002 C CA . ASP A 1 659 ? -17.050 2.319 21.355 1.00 96.62 659 ASP A CA 1
ATOM 5003 C C . ASP A 1 659 ? -18.584 2.428 21.518 1.00 96.62 659 ASP A C 1
ATOM 5005 O O . ASP A 1 659 ? -19.092 2.553 22.629 1.00 96.62 659 ASP A O 1
ATOM 5009 N N . ARG A 1 660 ? -19.339 2.304 20.417 1.00 95.31 660 ARG A N 1
ATOM 5010 C CA . ARG A 1 660 ? -20.818 2.250 20.390 1.00 95.31 660 ARG A CA 1
ATOM 5011 C C . ARG A 1 660 ? -21.383 0.824 20.476 1.00 95.31 660 ARG A C 1
ATOM 5013 O O . ARG A 1 660 ? -22.559 0.603 20.209 1.00 95.31 660 ARG A O 1
ATOM 5020 N N . GLY A 1 661 ? -20.554 -0.177 20.784 1.00 95.62 661 GLY A N 1
ATOM 5021 C CA . GLY A 1 661 ? -20.946 -1.594 20.814 1.00 95.62 661 GLY A CA 1
ATOM 5022 C C . GLY A 1 661 ? -21.162 -2.237 19.434 1.00 95.62 661 GLY A C 1
ATOM 5023 O O . GLY A 1 661 ? -21.502 -3.421 19.339 1.00 95.62 661 GLY A O 1
ATOM 5024 N N . LEU A 1 662 ? -20.929 -1.503 18.344 1.00 97.31 662 LEU A N 1
ATOM 5025 C CA . LEU A 1 662 ? -21.114 -1.983 16.979 1.00 97.31 662 LEU A CA 1
ATOM 5026 C C . LEU A 1 662 ? -19.942 -2.869 16.514 1.00 97.31 662 LEU A C 1
ATOM 5028 O O . LEU A 1 662 ? -18.835 -2.908 17.067 1.00 97.31 662 LEU A O 1
ATOM 5032 N N . GLY A 1 663 ? -20.206 -3.641 15.466 1.00 97.25 663 GLY A N 1
ATOM 5033 C CA . GLY A 1 663 ? -19.216 -4.374 14.691 1.00 97.25 663 GLY A CA 1
ATOM 5034 C C . GLY A 1 663 ? -18.847 -3.631 13.412 1.00 97.25 663 GLY A C 1
ATOM 5035 O O . GLY A 1 663 ? -19.676 -2.923 12.843 1.00 97.25 663 GLY A O 1
ATOM 5036 N N . VAL A 1 664 ? -17.625 -3.859 12.922 1.00 98.12 664 VAL A N 1
ATOM 5037 C CA . VAL A 1 664 ? -17.196 -3.429 11.583 1.00 98.12 664 VAL A CA 1
ATOM 5038 C C . VAL A 1 664 ? -16.514 -4.590 10.861 1.00 98.12 664 VAL A C 1
ATOM 5040 O O . VAL A 1 664 ? -15.660 -5.275 11.433 1.00 98.12 664 VAL A O 1
ATOM 5043 N N . PHE A 1 665 ? -16.895 -4.807 9.607 1.00 98.12 665 PHE A N 1
ATOM 5044 C CA . PHE A 1 665 ? -16.164 -5.569 8.602 1.00 98.12 665 PHE A CA 1
ATOM 5045 C C . PHE A 1 665 ? -15.539 -4.580 7.618 1.00 98.12 665 PHE A C 1
ATOM 5047 O O . PHE A 1 665 ? -16.116 -3.533 7.348 1.00 98.12 665 PHE A O 1
ATOM 5054 N N . MET A 1 666 ? -14.367 -4.891 7.081 1.00 96.94 666 MET A N 1
ATOM 5055 C CA . MET A 1 666 ? -13.634 -4.003 6.182 1.00 96.94 666 MET A CA 1
ATOM 5056 C C . MET A 1 666 ? -12.962 -4.825 5.091 1.00 96.94 666 MET A C 1
ATOM 5058 O O . MET A 1 666 ? -12.488 -5.932 5.358 1.00 96.94 666 MET A O 1
ATOM 5062 N N . THR A 1 667 ? -12.931 -4.304 3.867 1.00 96.44 667 THR A N 1
ATOM 5063 C CA . THR A 1 667 ? -12.312 -5.000 2.744 1.00 96.44 667 THR A CA 1
ATOM 5064 C C . THR A 1 667 ? -11.806 -4.047 1.652 1.00 96.44 667 THR A C 1
ATOM 5066 O O . THR A 1 667 ? -12.562 -3.218 1.140 1.00 96.44 667 THR A O 1
ATOM 5069 N N . PRO A 1 668 ? -10.523 -4.154 1.256 1.00 94.44 668 PRO A N 1
ATOM 5070 C CA . PRO A 1 668 ? -9.989 -3.513 0.052 1.00 94.44 668 PRO A CA 1
ATOM 5071 C C . PRO A 1 668 ? -10.259 -4.341 -1.221 1.00 94.44 668 PRO A C 1
ATOM 5073 O O . PRO A 1 668 ? -9.929 -3.915 -2.332 1.00 94.44 668 PRO A O 1
ATOM 5076 N N . ALA A 1 669 ? -10.843 -5.538 -1.077 1.00 93.38 669 ALA A N 1
ATOM 5077 C CA . ALA A 1 669 ? -11.249 -6.383 -2.190 1.00 93.38 669 ALA A CA 1
ATOM 5078 C C . ALA A 1 669 ? -12.629 -5.932 -2.696 1.00 93.38 669 ALA A C 1
ATOM 5080 O O . ALA A 1 669 ? -13.680 -6.375 -2.229 1.00 93.38 669 ALA A O 1
ATOM 5081 N N . VAL A 1 670 ? -12.580 -4.976 -3.620 1.00 93.75 670 VAL A N 1
ATOM 5082 C CA . VAL A 1 670 ? -13.717 -4.289 -4.237 1.00 93.75 670 VAL A CA 1
ATOM 5083 C C . VAL A 1 670 ? -13.564 -4.385 -5.755 1.00 93.75 670 VAL A C 1
ATOM 5085 O O . VAL A 1 670 ? -12.465 -4.189 -6.280 1.00 93.75 670 VAL A O 1
ATOM 5088 N N . CYS A 1 671 ? -14.661 -4.673 -6.452 1.00 94.62 671 CYS A N 1
ATOM 5089 C CA . CYS A 1 671 ? -14.752 -4.622 -7.910 1.00 94.62 671 CYS A CA 1
ATOM 5090 C C . CYS A 1 671 ? -14.798 -3.147 -8.339 1.00 94.62 671 CYS A C 1
ATOM 5092 O O . CYS A 1 671 ? -15.884 -2.562 -8.349 1.00 94.62 671 CYS A O 1
ATOM 5094 N N . ASP A 1 672 ? -13.643 -2.520 -8.606 1.00 93.75 672 ASP A N 1
ATOM 5095 C CA . ASP A 1 672 ? -13.545 -1.064 -8.814 1.00 93.75 672 ASP A CA 1
ATOM 5096 C C . ASP A 1 672 ? -14.540 -0.567 -9.876 1.00 93.75 672 ASP A C 1
ATOM 5098 O O . ASP A 1 672 ? -15.357 0.307 -9.587 1.00 93.75 672 ASP A O 1
ATOM 5102 N N . ALA A 1 673 ? -14.512 -1.121 -11.096 1.00 93.19 673 ALA A N 1
ATOM 5103 C CA . ALA A 1 673 ? -15.303 -0.592 -12.207 1.00 93.19 673 ALA A CA 1
ATOM 5104 C C . ALA A 1 673 ? -16.801 -0.794 -11.968 1.00 93.19 673 ALA A C 1
ATOM 5106 O O . ALA A 1 673 ? -17.583 0.139 -12.150 1.00 93.19 673 ALA A O 1
ATOM 5107 N N . ALA A 1 674 ? -17.197 -1.977 -11.485 1.00 95.56 674 ALA A N 1
ATOM 5108 C CA . ALA A 1 674 ? -18.583 -2.262 -11.118 1.00 95.56 674 ALA A CA 1
ATOM 5109 C C . ALA A 1 674 ? -19.082 -1.336 -9.993 1.00 95.56 674 ALA A C 1
ATOM 5111 O O . ALA A 1 674 ? -20.213 -0.855 -10.049 1.00 95.56 674 ALA A O 1
ATOM 5112 N N . THR A 1 675 ? -18.233 -1.041 -9.002 1.00 96.94 675 THR A N 1
ATOM 5113 C CA . THR A 1 675 ? -18.564 -0.161 -7.870 1.00 96.94 675 THR A CA 1
ATOM 5114 C C . THR A 1 675 ? -18.724 1.276 -8.336 1.00 96.94 675 THR A C 1
ATOM 5116 O O . THR A 1 675 ? -19.773 1.878 -8.114 1.00 96.94 675 THR A O 1
ATOM 5119 N N . PHE A 1 676 ? -17.737 1.816 -9.051 1.00 97.06 676 PHE A N 1
ATOM 5120 C CA . PHE A 1 676 ? -17.797 3.179 -9.566 1.00 97.06 676 PHE A CA 1
ATOM 5121 C C . PHE A 1 676 ? -18.953 3.382 -10.559 1.00 97.06 676 PHE A C 1
ATOM 5123 O O . PHE A 1 676 ? -19.622 4.414 -10.501 1.00 97.06 676 PHE A O 1
ATOM 5130 N N . ALA A 1 677 ? -19.240 2.401 -11.422 1.00 96.75 677 ALA A N 1
ATOM 5131 C CA . ALA A 1 677 ? -20.391 2.443 -12.323 1.00 96.75 677 ALA A CA 1
ATOM 5132 C C . ALA A 1 677 ? -21.720 2.401 -11.551 1.00 96.75 677 ALA A C 1
ATOM 5134 O O . ALA A 1 677 ? -22.608 3.217 -11.805 1.00 96.75 677 ALA A O 1
ATOM 5135 N N . LYS A 1 678 ? -21.858 1.500 -10.566 1.00 97.69 678 LYS A N 1
ATOM 5136 C CA . LYS A 1 678 ? -23.080 1.384 -9.756 1.00 97.69 678 LYS A CA 1
ATOM 5137 C C . LYS A 1 678 ? -23.347 2.631 -8.911 1.00 97.69 678 LYS A C 1
ATOM 5139 O O . LYS A 1 678 ? -24.508 3.004 -8.752 1.00 97.69 678 LYS A O 1
ATOM 5144 N N . LEU A 1 679 ? -22.293 3.270 -8.405 1.00 97.12 679 LEU A N 1
ATOM 5145 C CA . LEU A 1 679 ? -22.348 4.508 -7.623 1.00 97.12 679 LEU A CA 1
ATOM 5146 C C . LEU A 1 679 ? -22.304 5.785 -8.494 1.00 97.12 679 LEU A C 1
ATOM 5148 O O . LEU A 1 679 ? -22.206 6.881 -7.952 1.00 97.12 679 LEU A O 1
ATOM 5152 N N . ARG A 1 680 ? -22.400 5.661 -9.831 1.00 96.31 680 ARG A N 1
ATOM 5153 C CA . ARG A 1 680 ? -22.398 6.769 -10.815 1.00 96.31 680 ARG A CA 1
ATOM 5154 C C . ARG A 1 680 ? -21.225 7.762 -10.651 1.00 96.31 680 ARG A C 1
ATOM 5156 O O . ARG A 1 680 ? -21.368 8.951 -10.922 1.00 96.31 680 ARG A O 1
ATOM 5163 N N . ILE A 1 681 ? -20.054 7.282 -10.233 1.00 94.81 681 ILE A N 1
ATOM 5164 C CA . ILE A 1 681 ? -18.860 8.115 -10.015 1.00 94.81 681 ILE A CA 1
ATOM 5165 C C . ILE A 1 681 ? -18.244 8.508 -11.373 1.00 94.81 681 ILE A C 1
ATOM 5167 O O . ILE A 1 681 ? -18.053 7.613 -12.204 1.00 94.81 681 ILE A O 1
ATOM 5171 N N . PRO A 1 682 ? -17.920 9.790 -11.642 1.00 91.94 682 PRO A N 1
ATOM 5172 C CA . PRO A 1 682 ? -17.323 10.227 -12.911 1.00 91.94 682 PRO A CA 1
ATOM 5173 C C . PRO A 1 682 ? -15.983 9.548 -13.216 1.00 91.94 682 PRO A C 1
ATOM 5175 O O . PRO A 1 682 ? -15.189 9.328 -12.307 1.00 91.94 682 PRO A O 1
ATOM 5178 N N . ASP A 1 683 ? -15.693 9.255 -14.491 1.00 86.81 683 ASP A N 1
ATOM 5179 C CA . ASP A 1 683 ? -14.484 8.511 -14.900 1.00 86.81 683 ASP A CA 1
ATOM 5180 C C . ASP A 1 683 ? -13.177 9.125 -14.359 1.00 86.81 683 ASP A C 1
ATOM 5182 O O . ASP A 1 683 ? -12.309 8.399 -13.878 1.00 86.81 683 ASP A O 1
ATOM 5186 N N . GLY A 1 684 ? -13.063 10.459 -14.354 1.00 84.00 684 GLY A N 1
ATOM 5187 C CA . GLY A 1 684 ? -11.898 11.193 -13.835 1.00 84.00 684 GLY A CA 1
ATOM 5188 C C . GLY A 1 684 ? -11.707 11.152 -12.309 1.00 84.00 684 GLY A C 1
ATOM 5189 O O . GLY A 1 684 ? -10.707 11.665 -11.807 1.00 84.00 684 GLY A O 1
ATOM 5190 N N . GLU A 1 685 ? -12.641 10.553 -11.567 1.00 87.38 685 GLU A N 1
ATOM 5191 C CA . GLU A 1 685 ? -12.577 10.361 -10.110 1.00 87.38 685 GLU A CA 1
ATOM 5192 C C . GLU A 1 685 ? -12.289 8.901 -9.710 1.00 87.38 685 GLU A C 1
ATOM 5194 O O . GLU A 1 685 ? -12.040 8.610 -8.539 1.00 87.38 685 GLU A O 1
ATOM 5199 N N . ARG A 1 686 ? -12.303 7.967 -10.670 1.00 92.12 686 ARG A N 1
ATOM 5200 C CA . ARG A 1 686 ? -12.180 6.524 -10.417 1.00 92.12 686 ARG A CA 1
ATOM 5201 C C . ARG A 1 686 ? -10.722 6.127 -10.202 1.00 92.12 686 ARG A C 1
ATOM 5203 O O . ARG A 1 686 ? -10.000 5.875 -11.162 1.00 92.12 686 ARG A O 1
ATOM 5210 N N . THR A 1 687 ? -10.271 6.054 -8.949 1.00 92.88 687 THR A N 1
ATOM 5211 C CA . THR A 1 687 ? -8.887 5.637 -8.639 1.00 92.88 687 THR A CA 1
ATOM 5212 C C . THR A 1 687 ? -8.817 4.577 -7.537 1.00 92.88 687 THR A C 1
ATOM 5214 O O . THR A 1 687 ? -8.475 3.421 -7.806 1.00 92.88 687 THR A O 1
ATOM 5217 N N . LEU A 1 688 ? -9.129 4.942 -6.291 1.00 95.44 688 LEU A N 1
ATOM 5218 C CA . LEU A 1 688 ? -8.988 4.067 -5.125 1.00 95.44 688 LEU A CA 1
ATOM 5219 C C . LEU A 1 688 ? -10.326 3.852 -4.417 1.00 95.44 688 LEU A C 1
ATOM 5221 O O . LEU A 1 688 ? -11.132 4.774 -4.317 1.00 95.44 688 LEU A O 1
ATOM 5225 N N . THR A 1 689 ? -10.523 2.647 -3.883 1.00 95.94 689 THR A N 1
ATOM 5226 C CA . THR A 1 689 ? -11.717 2.243 -3.130 1.00 95.94 689 THR A CA 1
ATOM 5227 C C . THR A 1 689 ? -11.327 1.478 -1.868 1.00 95.94 689 THR A C 1
ATOM 5229 O O . THR A 1 689 ? -10.455 0.607 -1.925 1.00 95.94 689 THR A O 1
ATOM 5232 N N . TYR A 1 690 ? -12.042 1.709 -0.772 1.00 98.06 690 TYR A N 1
ATOM 5233 C CA . TYR A 1 690 ? -12.031 0.867 0.421 1.00 98.06 690 TYR A CA 1
ATOM 5234 C C . TYR A 1 690 ? -13.459 0.764 0.973 1.00 98.06 690 TYR A C 1
ATOM 5236 O O . TYR A 1 690 ? -14.131 1.785 1.111 1.00 98.06 690 TYR A O 1
ATOM 5244 N N . ALA A 1 691 ? -13.949 -0.450 1.237 1.00 98.31 691 ALA A N 1
ATOM 5245 C CA . ALA A 1 691 ? -15.335 -0.680 1.645 1.00 98.31 691 ALA A CA 1
ATOM 5246 C C . ALA A 1 691 ? -15.420 -1.215 3.080 1.00 98.31 691 ALA A C 1
ATOM 5248 O O . ALA A 1 691 ? -14.661 -2.106 3.468 1.00 98.31 691 ALA A O 1
ATOM 5249 N N . LEU A 1 692 ? -16.365 -0.690 3.861 1.00 98.62 692 LEU A N 1
ATOM 5250 C CA . LEU A 1 692 ? -16.603 -1.064 5.252 1.00 98.62 692 LEU A CA 1
ATOM 5251 C C . LEU A 1 692 ? -18.093 -1.331 5.482 1.00 98.62 692 LEU A C 1
ATOM 5253 O O . LEU A 1 692 ? -18.942 -0.547 5.074 1.00 98.62 692 LEU A O 1
ATOM 5257 N N . GLY A 1 693 ? -18.415 -2.441 6.138 1.00 98.38 693 GLY A N 1
ATOM 5258 C CA . GLY A 1 693 ? -19.761 -2.770 6.601 1.00 98.38 693 GLY A CA 1
ATOM 5259 C C . GLY A 1 693 ? -19.836 -2.597 8.112 1.00 98.38 693 GLY A C 1
ATOM 5260 O O . GLY A 1 693 ? -18.995 -3.139 8.824 1.00 98.38 693 GLY A O 1
ATOM 5261 N N . MET A 1 694 ? -20.825 -1.865 8.616 1.00 98.31 694 MET A N 1
ATOM 5262 C CA . MET A 1 694 ? -21.029 -1.623 10.047 1.00 98.31 694 MET A CA 1
ATOM 5263 C C . MET A 1 694 ? -22.429 -2.069 10.476 1.00 98.31 694 MET A C 1
ATOM 5265 O O . MET A 1 694 ? -23.383 -2.011 9.699 1.00 98.31 694 MET A O 1
ATOM 5269 N N . GLY A 1 695 ? -22.565 -2.538 11.715 1.00 98.06 695 GLY A N 1
ATOM 5270 C CA . GLY A 1 695 ? -23.848 -2.986 12.249 1.00 98.06 695 GLY A CA 1
ATOM 5271 C C . GLY A 1 695 ? -23.755 -3.594 13.640 1.00 98.06 695 GLY A C 1
ATOM 5272 O O . GLY A 1 695 ? -22.664 -3.858 14.143 1.00 98.06 695 GLY A O 1
ATOM 5273 N N . ASN A 1 696 ? -24.910 -3.868 14.243 1.00 96.81 696 ASN A N 1
ATOM 5274 C CA . ASN A 1 696 ? -24.994 -4.638 15.481 1.00 96.81 696 ASN A CA 1
ATOM 5275 C C . ASN A 1 696 ? -24.327 -6.010 15.298 1.00 96.81 696 ASN A C 1
ATOM 5277 O O . ASN A 1 696 ? -24.612 -6.717 14.327 1.00 96.81 696 ASN A O 1
ATOM 5281 N N . ARG A 1 697 ? -23.450 -6.408 16.225 1.00 93.56 697 ARG A N 1
ATOM 5282 C CA . ARG A 1 697 ? -22.838 -7.746 16.206 1.00 93.56 697 ARG A CA 1
ATOM 5283 C C . ARG A 1 697 ? -23.946 -8.789 16.362 1.00 93.56 697 ARG A C 1
ATOM 5285 O O . ARG A 1 697 ? -24.812 -8.645 17.224 1.00 93.56 697 ARG A O 1
ATOM 5292 N N . ARG A 1 698 ? -23.939 -9.849 15.549 1.00 88.06 698 ARG A N 1
ATOM 5293 C CA . ARG A 1 698 ? -24.742 -11.036 15.865 1.00 88.06 698 ARG A CA 1
ATOM 5294 C C . ARG A 1 698 ? -24.121 -11.649 17.117 1.00 88.06 698 ARG A C 1
ATOM 5296 O O . ARG A 1 698 ? -22.946 -11.994 17.076 1.00 88.06 698 ARG A O 1
ATOM 5303 N N . GLY A 1 699 ? -24.873 -11.705 18.214 1.00 73.31 699 GLY A N 1
ATOM 5304 C CA . GLY A 1 699 ? -24.360 -12.244 19.472 1.00 73.31 699 GLY A CA 1
ATOM 5305 C C . GLY A 1 699 ? -23.875 -13.679 19.287 1.00 73.31 699 GLY A C 1
ATOM 5306 O O . GLY A 1 699 ? -24.599 -14.496 18.708 1.00 73.31 699 GLY A O 1
ATOM 5307 N N . ASP A 1 700 ? -22.667 -13.959 19.771 1.00 40.19 700 ASP A N 1
ATOM 5308 C CA . ASP A 1 700 ? -22.185 -15.325 19.930 1.00 40.19 700 ASP A CA 1
ATOM 5309 C C . ASP A 1 700 ? -23.115 -16.028 20.939 1.00 40.19 700 ASP A C 1
ATOM 5311 O O . ASP A 1 700 ? -23.359 -15.512 22.032 1.00 40.19 700 ASP A O 1
ATOM 5315 N N . ARG A 1 701 ? -23.693 -17.162 20.528 1.00 29.61 701 ARG A N 1
ATOM 5316 C CA . ARG A 1 701 ? -24.392 -18.109 21.409 1.00 29.61 701 ARG A CA 1
ATOM 5317 C C . ARG A 1 701 ? -23.449 -19.252 21.745 1.00 29.61 701 ARG A C 1
ATOM 5319 O O . ARG A 1 701 ? -22.754 -19.688 20.800 1.00 29.61 701 ARG A O 1
#

Organism: NCBI:txid490629

Secondary structure (DSSP, 8-state):
----PPPPGGGGGS-EEE-TT-EEEEHHHH-SS--SS-SEEEEETTTTEEEEE-------S------------------GGGSS------TTHHHHHHHHTTSS-B-HHHHHHHHT-S-HHHHHHHHHHTSEEESSPPPPPSSHHHHHHHHHTT--PPPTT-HHHHHHHHHHHHHHHHHSPPPPSS----S--EEPPP--GGGGTSPPTTS---HHHHHHHHHHHHS-SEEEEETTTEEEEE-SS--GGG---EEEEEEESS-BTTBPSEEEEEETTTTEEEE-GGGGGGGGGEESSEEEEEEE-THHHHTT--SGGGGHHHHHHHHHHHHHHHHHHHHTT--EEEE---SPPPSSHHHHHS-EEEEEEETSEE---PPPPPPPP-S-EEE-TT-EEEEETTEEEEEE-SSS-EEEEE-HHHHHHHHHTS--TT-----SHHHHHHH-TTS-HHHHHHHHHTTSEEEHHHHHHHHHHHHHHHHTT-HHHHHHHHHHHHHHHHHTTTTSPP-B----TT--HHHHHHHHHH--B-S-B-SSPBPHHHHHHHHHHHHTTHHHHHTTTT-EEEEEEEESSBTTS-TTEEEEEETTTTEEEEEEEE--HHHHHHHTTT-HHHHH-SEEEEEEEE--TTSGGGHHHHHHHHHHHHHHHHHHHHHTTEEEEEES---HHHHHHHTT--GGG-SEEEEEEEEEBPPP-

InterPro domains:
  IPR000415 Nitroreductase-like [G3DSA:3.40.109.10] (179-386)
  IPR000415 Nitroreductase-like [G3DSA:3.40.109.10] (497-698)
  IPR000415 Nitroreductase-like [SSF55469] (525-689)
  IPR052544 Bacteriocin Processing Enzyme [PTHR43745] (242-341)

Radius of gyration: 26.94 Å; chains: 1; bounding box: 72×53×82 Å

pLDDT: mean 84.63, std 17.34, range [20.84, 98.69]

Foldseek 3Di:
DDDDDDDDPVVQFFFKAFQLLKWKAAPCLLAVPDDAQFGIWIAQLQVRDIHGAHADPDDPDDDDDDDDDDDDDDDDDDDVVVVDDDDHDHLQQLQLLNLQRFADGDRNVVSCVRSVPDDPVVVVVCCVVNRMDGDDHDDRFQFLLVSLLSNQALPDFAFCQDPVVVVVLLVVLQVLCVVDPADDLFDDDDADWAAQDDADLCLLQDADVPLDDASHNVLNLCQLLQAFLDWDQDPRNGIAGDHLFDADVSLLQKWKWKAAPQAHVPRGGAIFTQRNPRSTTGHDNQCRVLNVFWPAGMKIFIWGQCSSQLSSDLRLNSVLRRLLSSLLSVLSSLASLLSNVWWKKKFFRAEAQGLALVCLSTPTQIMIHTNTHTDHDDYDDDDDFPQFWAFANLWMWGRHDSAIKIFHLPPATFIDTDDSLSVVLNSLRHDDPVPPQGRHPVRSCVRRVVQDPVNVVVCDVRVSIDRNVSRVRNCNNSSSCSVSSNNSVSSLSSSLNNLCNVQTRLLMFDTDRDHQPPQDSVLLSVLSSQQDAFQAFDLAADEPCLVLSLLLSLCPCVCSNQVSQVKDKKKKKAFCGYPPDPHQFIFTQDNVVSDGHTDPAGAALVNQCVQQSNRNLSSRFRMKMKIFMQGDSSSSNSPSSVSSSSSNSVSSSSSSLVSVQKHKHKDQRGSQVSVCVRVVPDPNRRRGIIMMGMHHHPDDD

Sequence (701 aa):
MTALSAQPLASRTLPVHTNPHLIVVQRRLYDPHYQASGRWIIVDPTTRRAFVAVGGRRHTGTADTDGVSNIGGGGSTWPTWMQGRRHQDVVSDVLRVLAAASDGPVATAELLAAANVEDHGHLDRLLAAGLLRTGTVERAPTSYLERYHRAVFDYPFHDYYDKEWHAKDVATMAEYQSAWAPPPPLTERAGEPIALPEVSPHDAVSHPPGGDLTPRTLAAVLHLALAPTGWRTAPVVGPLAHRTSPSGGGRHPTEVVVLLSRALGHVPPGAYHYDSGRHALTPAPAYADQLNTIAGPCGLLVISHVERAMWRYREIRSFRPISIDAGHVVETLALLLGQLGHEVTVGPPLCAEPVDHDAVTEPALALLVVSGHATSTPPAPAPADDGAFCTNPTLHLTFDRGGLTAHVGWPERTSTRVSLSELQVLGHCLPSRHGDRDTSPTGVRAAVPEVPPERLEHLRTRQTLLPREVGHRLDRGVGLWAKYGWYLSLLAHLDIRAGHRQSGRELASQSRPVRLTGLAPERLVDSLLARRTCRAFSSVPVAREDVESVLGETTRGAAEELIPLGAALRVVVAPLAVAGLPTGAVHEWNVERGTLDPLDITVGRDVARALTIGQEPMSTAAVVTWFMARVPLDRPAGYELTLLSLGRLGQRMCILATDRGLGVFMTPAVCDAATFAKLRIPDGERTLTYALGMGNRRGDR